Protein AF-0000000075451337 (afdb_homodimer)

Nearest PDB structures (foldseek):
  5hrk-assembly1_A  TM=6.643E-01  e=2.246E+00  African swine fever virus
  5hr9-assembly2_B  TM=6.621E-01  e=3.244E+00  African swine fever virus
  6vlo-assembly2_C  TM=3.104E-01  e=1.986E+00  Acanthamoeba polyphaga mimivirus
  1p7t-assembly2_B  TM=3.693E-01  e=6.772E+00  Escherichia coli str. K-12 substr. W3110
  7r8f-assembly1_A  TM=2.826E-01  e=7.656E+00  Pseudooceanicola lipolyticus

Foldseek 3Di:
DVVVVVVVVVVVVVVVVLVLVLQLLLVQLVVVVVVVPDAPQDDPLVSLVSSQVSSQPDPSCVVQVKHKDAFAFDDDPCCVVPVDPSVPGHTFGMKIWDDDVHIDIETEHEFEAELQWDAHPPGPDIDGRLVRLVCCCPVNVVCCQVCVDPQRYAYEYEYNYDDPVSSQVSNLVVCVVVHPNQFGWAWDDDDHHNWPTWTWGDDPVHIHIYTYGYD/DVVVVVVVVVVVVVVVVLVLVLQLLLVQLVVVVVVVPDAPQDDPLVSLVSSQVSSQPDPSCVVQVKHKDAFAFDDDPCCVVPVDPSVPTHTFGMKIWDDDVHIDIETEHEFEAELQWDAHPPGPDIDGRLVRLVCCCPVNVVCCQVVVDPQRYAYEYEYNYDDPV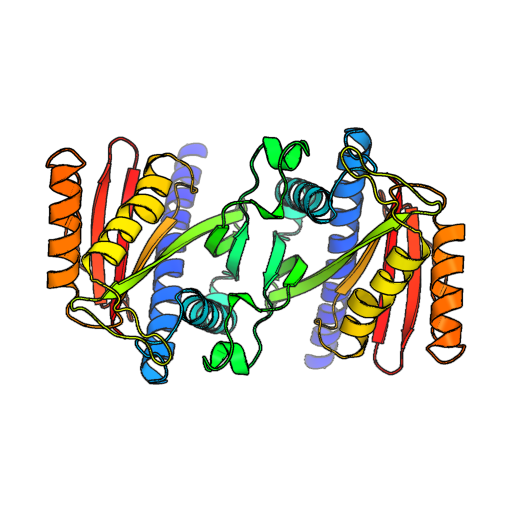SSQVSNLVVCVVVHPNQFGWAWDDDDHHNWPTWTWGDDPPHIHIYTYGYD

Structure (mmCIF, N/CA/C/O backbone):
data_AF-0000000075451337-model_v1
#
loop_
_entity.id
_entity.type
_entity.pdbx_description
1 polymer 'Uncharacterized protein'
#
loop_
_atom_site.group_PDB
_atom_site.id
_atom_site.type_symbol
_atom_site.label_atom_id
_atom_site.label_alt_id
_atom_site.label_comp_id
_atom_site.label_asym_id
_atom_site.label_entity_id
_atom_site.label_seq_id
_atom_site.pdbx_PDB_ins_code
_atom_site.Cartn_x
_atom_site.Cartn_y
_atom_site.Cartn_z
_atom_site.occupancy
_atom_site.B_iso_or_equiv
_atom_site.auth_seq_id
_atom_site.auth_comp_id
_atom_site.auth_asym_id
_atom_site.auth_atom_id
_atom_site.pdbx_PDB_model_num
ATOM 1 N N . MET A 1 1 ? -27.812 0.495 -29.094 1 54.12 1 MET A N 1
ATOM 2 C CA . MET A 1 1 ? -26.672 0.12 -29.922 1 54.12 1 MET A CA 1
ATOM 3 C C . MET A 1 1 ? -25.391 0.748 -29.391 1 54.12 1 MET A C 1
ATOM 5 O O . MET A 1 1 ? -24.328 0.132 -29.438 1 54.12 1 MET A O 1
ATOM 9 N N . THR A 1 2 ? -25.453 2.006 -28.781 1 61.47 2 THR A N 1
ATOM 10 C CA . THR A 1 2 ? -24.312 2.705 -28.188 1 61.47 2 THR A CA 1
ATOM 11 C C . THR A 1 2 ? -23.875 2.014 -26.891 1 61.47 2 THR A C 1
ATOM 13 O O . THR A 1 2 ? -22.672 1.922 -26.609 1 61.47 2 THR A O 1
ATOM 16 N N . GLY A 1 3 ? -24.75 1.279 -26.219 1 65.12 3 GLY A N 1
ATOM 17 C CA . GLY A 1 3 ? -24.453 0.571 -24.984 1 65.12 3 GLY A CA 1
ATOM 18 C C . GLY A 1 3 ? -23.641 -0.69 -25.188 1 65.12 3 GLY A C 1
ATOM 19 O O . GLY A 1 3 ? -22.719 -0.972 -24.438 1 65.12 3 GLY A O 1
ATOM 20 N N . THR A 1 4 ? -23.953 -1.408 -26.312 1 64.88 4 THR A N 1
ATOM 21 C CA . THR A 1 4 ? -23.297 -2.666 -26.625 1 64.88 4 THR A CA 1
ATOM 22 C C . THR A 1 4 ? -21.844 -2.422 -27.047 1 64.88 4 THR A C 1
ATOM 24 O O . THR A 1 4 ? -20.938 -3.164 -26.656 1 64.88 4 THR A O 1
ATOM 27 N N . LEU A 1 5 ? -21.609 -1.394 -27.812 1 62.84 5 LEU A N 1
ATOM 28 C CA . LEU A 1 5 ? -20.281 -1.055 -28.281 1 62.84 5 LEU A CA 1
ATOM 29 C C . LEU A 1 5 ? -19.375 -0.633 -27.125 1 62.84 5 LEU A C 1
ATOM 31 O O . LEU A 1 5 ? -18.219 -1.053 -27.047 1 62.84 5 LEU A O 1
ATOM 35 N N . LYS A 1 6 ? -20.016 0.097 -26.266 1 68.81 6 LYS A N 1
ATOM 36 C CA . LYS A 1 6 ? -19.266 0.532 -25.094 1 68.81 6 LYS A CA 1
ATOM 37 C C . LYS A 1 6 ? -18.891 -0.652 -24.203 1 68.81 6 LYS A C 1
ATOM 39 O O . LYS A 1 6 ? -17.797 -0.715 -23.672 1 68.81 6 LYS A O 1
ATOM 44 N N . GLU A 1 7 ? -19.734 -1.589 -24.141 1 71.31 7 GLU A N 1
ATOM 45 C CA . GLU A 1 7 ? -19.5 -2.775 -23.328 1 71.31 7 GLU A CA 1
ATOM 46 C C . GLU A 1 7 ? -18.406 -3.652 -23.938 1 71.31 7 GLU A C 1
ATOM 48 O O . GLU A 1 7 ? -17.578 -4.219 -23.219 1 71.31 7 GLU A O 1
ATOM 53 N N . ASN A 1 8 ? -18.359 -3.758 -25.188 1 73.88 8 ASN A N 1
ATOM 54 C CA . ASN A 1 8 ? -17.344 -4.535 -25.891 1 73.88 8 ASN A CA 1
ATOM 55 C C . ASN A 1 8 ? -15.961 -3.891 -25.766 1 73.88 8 ASN A C 1
ATOM 57 O O . ASN A 1 8 ? -14.961 -4.586 -25.578 1 73.88 8 ASN A O 1
ATOM 61 N N . ILE A 1 9 ? -15.969 -2.678 -25.891 1 73.88 9 ILE A N 1
ATOM 62 C CA . ILE A 1 9 ? -14.711 -1.94 -25.766 1 73.88 9 ILE A CA 1
ATOM 63 C C . ILE A 1 9 ? -14.188 -2.057 -24.328 1 73.88 9 ILE A C 1
ATOM 65 O O . ILE A 1 9 ? -12.992 -2.258 -24.125 1 73.88 9 ILE A O 1
ATOM 69 N N . ARG A 1 10 ? -15.094 -2 -23.422 1 75.31 10 ARG A N 1
ATOM 70 C CA . ARG A 1 10 ? -14.719 -2.148 -22.016 1 75.31 10 ARG A CA 1
ATOM 71 C C . ARG A 1 10 ? -14.172 -3.543 -21.75 1 75.31 10 ARG A C 1
ATOM 73 O O . ARG A 1 10 ? -13.195 -3.697 -21 1 75.31 10 ARG A O 1
ATOM 80 N N . ASN A 1 11 ? -14.781 -4.496 -22.281 1 80.12 11 ASN A N 1
ATOM 81 C CA . ASN A 1 11 ? -14.32 -5.871 -22.109 1 80.12 11 ASN A CA 1
ATOM 82 C C . ASN A 1 11 ? -12.953 -6.09 -22.75 1 80.12 11 ASN A C 1
ATOM 84 O O . ASN A 1 11 ? -12.109 -6.801 -22.188 1 80.12 11 ASN A O 1
ATOM 88 N N . ASP A 1 12 ? -12.781 -5.492 -23.812 1 81.5 12 ASP A N 1
ATOM 89 C CA . ASP A 1 12 ? -11.5 -5.586 -24.5 1 81.5 12 ASP A CA 1
ATOM 90 C C . ASP A 1 12 ? -10.398 -4.883 -23.703 1 81.5 12 ASP A C 1
ATOM 92 O O . ASP A 1 12 ? -9.281 -5.402 -23.594 1 81.5 12 ASP A O 1
ATOM 96 N N . PHE A 1 13 ? -10.805 -3.844 -23.125 1 84.38 13 PHE A N 1
ATOM 97 C CA . PHE A 1 13 ? -9.828 -3.109 -22.328 1 84.38 13 PHE A CA 1
ATOM 98 C C . PHE A 1 13 ? -9.445 -3.898 -21.078 1 84.38 13 PHE A C 1
ATOM 100 O O . PHE A 1 13 ? -8.266 -3.988 -20.734 1 84.38 13 PHE A O 1
ATOM 107 N N . SER A 1 14 ? -10.445 -4.449 -20.5 1 87.12 14 SER A N 1
ATOM 108 C CA . SER A 1 14 ? -10.203 -5.211 -19.281 1 87.12 14 SER A CA 1
ATOM 109 C C . SER A 1 14 ? -9.305 -6.414 -19.547 1 87.12 14 SER A C 1
ATOM 111 O O . SER A 1 14 ? -8.406 -6.707 -18.766 1 87.12 14 SER A O 1
ATOM 113 N N . ALA A 1 15 ? -9.578 -7.059 -20.609 1 89.62 15 ALA A N 1
ATOM 114 C CA . ALA A 1 15 ? -8.742 -8.195 -20.984 1 89.62 15 ALA A CA 1
ATOM 115 C C . ALA A 1 15 ? -7.316 -7.746 -21.297 1 89.62 15 ALA A C 1
ATOM 117 O O . ALA A 1 15 ? -6.352 -8.414 -20.906 1 89.62 15 ALA A O 1
ATOM 118 N N . GLY A 1 16 ? -7.211 -6.672 -21.984 1 93.5 16 GLY A N 1
ATOM 119 C CA . GLY A 1 16 ? -5.895 -6.113 -22.266 1 93.5 16 GLY A CA 1
ATOM 120 C C . GLY A 1 16 ? -5.141 -5.715 -21 1 93.5 16 GLY A C 1
ATOM 121 O O . GLY A 1 16 ? -3.945 -5.988 -20.875 1 93.5 16 GLY A O 1
ATOM 122 N N . PHE A 1 17 ? -5.871 -5.07 -20.094 1 96.62 17 PHE A N 1
ATOM 123 C CA . PHE A 1 17 ? -5.27 -4.688 -18.828 1 96.62 17 PHE A CA 1
ATOM 124 C C . PHE A 1 17 ? -4.77 -5.914 -18.078 1 96.62 17 PHE A C 1
ATOM 126 O O . PHE A 1 17 ? -3.645 -5.926 -17.562 1 96.62 17 PHE A O 1
ATOM 133 N N . HIS A 1 18 ? -5.551 -6.988 -18 1 96.31 18 HIS A N 1
ATOM 134 C CA . HIS A 1 18 ? -5.172 -8.219 -17.312 1 96.31 18 HIS A CA 1
ATOM 135 C C . HIS A 1 18 ? -3.908 -8.82 -17.922 1 96.31 18 HIS A C 1
ATOM 137 O O . HIS A 1 18 ? -2.965 -9.148 -17.203 1 96.31 18 HIS A O 1
ATOM 143 N N . ASP A 1 19 ? -3.893 -8.883 -19.172 1 97.31 19 ASP A N 1
ATOM 144 C CA . ASP A 1 19 ? -2.729 -9.438 -19.859 1 97.31 19 ASP A CA 1
ATOM 145 C C . ASP A 1 19 ? -1.485 -8.586 -19.609 1 97.31 19 ASP A C 1
ATOM 147 O O . ASP A 1 19 ? -0.393 -9.125 -19.406 1 97.31 19 ASP A O 1
ATOM 151 N N . ASN A 1 20 ? -1.664 -7.297 -19.688 1 98.25 20 ASN A N 1
ATOM 152 C CA . ASN A 1 20 ? -0.551 -6.398 -19.406 1 98.25 20 ASN A CA 1
ATOM 153 C C . ASN A 1 20 ? -0.007 -6.598 -18 1 98.25 20 ASN A C 1
ATOM 155 O O . ASN A 1 20 ? 1.205 -6.547 -17.781 1 98.25 20 ASN A O 1
ATOM 159 N N . CYS A 1 21 ? -0.919 -6.82 -17.016 1 98.56 21 CYS A N 1
ATOM 160 C CA . CYS A 1 21 ? -0.49 -7.047 -15.648 1 98.56 21 CYS A CA 1
ATOM 161 C C . CYS A 1 21 ? 0.367 -8.305 -15.547 1 98.56 21 CYS A C 1
ATOM 163 O O . CYS A 1 21 ? 1.438 -8.281 -14.938 1 98.56 21 CYS A O 1
ATOM 165 N N . ILE A 1 22 ? -0.081 -9.359 -16.172 1 98.5 22 ILE A N 1
ATOM 166 C CA . ILE A 1 22 ? 0.657 -10.609 -16.109 1 98.5 22 ILE A CA 1
ATOM 167 C C . ILE A 1 22 ? 2.002 -10.461 -16.812 1 98.5 22 ILE A C 1
ATOM 169 O O . ILE A 1 22 ? 3.018 -10.984 -16.359 1 98.5 22 ILE A O 1
ATOM 173 N N . ARG A 1 23 ? 2.016 -9.781 -17.906 1 98.5 23 ARG A N 1
ATOM 174 C CA . ARG A 1 23 ? 3.262 -9.523 -18.625 1 98.5 23 ARG A CA 1
ATOM 175 C C . ARG A 1 23 ? 4.25 -8.758 -17.75 1 98.5 23 ARG A C 1
ATOM 177 O O . ARG A 1 23 ? 5.434 -9.102 -17.688 1 98.5 23 ARG A O 1
ATOM 184 N N . LEU A 1 24 ? 3.785 -7.738 -17.109 1 98.81 24 LEU A N 1
ATOM 185 C CA . LEU A 1 24 ? 4.641 -6.949 -16.219 1 98.81 24 LEU A CA 1
ATOM 186 C C . LEU A 1 24 ? 5.203 -7.812 -15.102 1 98.81 24 LEU A C 1
ATOM 188 O O . LEU A 1 24 ? 6.391 -7.73 -14.781 1 98.81 24 LEU A O 1
ATOM 192 N N . ILE A 1 25 ? 4.379 -8.672 -14.484 1 98.81 25 ILE A N 1
ATOM 193 C CA . ILE A 1 25 ? 4.805 -9.555 -13.406 1 98.81 25 ILE A CA 1
ATOM 194 C C . ILE A 1 25 ? 5.855 -10.531 -13.938 1 98.81 25 ILE A C 1
ATOM 196 O O . ILE A 1 25 ? 6.906 -10.719 -13.312 1 98.81 25 ILE A O 1
ATOM 200 N N . GLY A 1 26 ? 5.543 -11.109 -15.07 1 98.81 26 GLY A N 1
ATOM 201 C CA . GLY A 1 26 ? 6.484 -12.047 -15.672 1 98.81 26 GLY A CA 1
ATOM 202 C C . GLY A 1 26 ? 7.828 -11.422 -15.984 1 98.81 26 GLY A C 1
ATOM 203 O O . GLY A 1 26 ? 8.875 -12 -15.688 1 98.81 26 GLY A O 1
ATOM 204 N N . GLU A 1 27 ? 7.84 -10.289 -16.594 1 98.69 27 GLU A N 1
ATOM 205 C CA . GLU A 1 27 ? 9.078 -9.578 -16.922 1 98.69 27 GLU A CA 1
ATOM 206 C C . GLU A 1 27 ? 9.867 -9.242 -15.648 1 98.69 27 GLU A C 1
ATOM 208 O O . GLU A 1 27 ? 11.094 -9.359 -15.625 1 98.69 27 GLU A O 1
ATOM 213 N N . ALA A 1 28 ? 9.172 -8.828 -14.656 1 98.75 28 ALA A N 1
ATOM 214 C CA . ALA A 1 28 ? 9.82 -8.531 -13.383 1 98.75 28 ALA A CA 1
ATOM 215 C C . ALA A 1 28 ? 10.438 -9.789 -12.781 1 98.75 28 ALA A C 1
ATOM 217 O O . ALA A 1 28 ? 11.547 -9.75 -12.234 1 98.75 28 ALA A O 1
ATOM 218 N N . CYS A 1 29 ? 9.711 -10.883 -12.836 1 98.56 29 CYS A N 1
ATOM 219 C CA . CYS A 1 29 ? 10.227 -12.148 -12.336 1 98.56 29 CYS A CA 1
ATOM 220 C C . CYS A 1 29 ? 11.469 -12.578 -13.102 1 98.56 29 CYS A C 1
ATOM 222 O O . CYS A 1 29 ? 12.43 -13.078 -12.516 1 98.56 29 CYS A O 1
ATOM 224 N N . LEU A 1 30 ? 11.414 -12.406 -14.383 1 98.19 30 LEU A N 1
ATOM 225 C CA . LEU A 1 30 ? 12.578 -12.727 -15.203 1 98.19 30 LEU A CA 1
ATOM 226 C C . LEU A 1 30 ? 13.781 -11.891 -14.797 1 98.19 30 LEU A C 1
ATOM 228 O O . LEU A 1 30 ? 14.898 -12.406 -14.68 1 98.19 30 LEU A O 1
ATOM 232 N N . ASP A 1 31 ? 13.562 -10.625 -14.594 1 97.19 31 ASP A N 1
ATOM 233 C CA . ASP A 1 31 ? 14.625 -9.742 -14.133 1 97.19 31 ASP A CA 1
ATOM 234 C C . ASP A 1 31 ? 15.211 -10.227 -12.812 1 97.19 31 ASP A C 1
ATOM 236 O O . ASP A 1 31 ? 16.438 -10.242 -12.633 1 97.19 31 ASP A O 1
ATOM 240 N N . LEU A 1 32 ? 14.344 -10.586 -11.945 1 97.56 32 LEU A N 1
ATOM 241 C CA . LEU A 1 32 ? 14.766 -11.062 -10.633 1 97.56 32 LEU A CA 1
ATOM 242 C C . LEU A 1 32 ? 15.531 -12.375 -10.75 1 97.56 32 LEU A C 1
ATOM 244 O O . LEU A 1 32 ? 16.547 -12.57 -10.078 1 97.56 32 LEU A O 1
ATOM 248 N N . LYS A 1 33 ? 15.117 -13.273 -11.57 1 97.25 33 LYS A N 1
ATOM 249 C CA . LYS A 1 33 ? 15.828 -14.523 -11.844 1 97.25 33 LYS A CA 1
ATOM 250 C C . LYS A 1 33 ? 17.25 -14.25 -12.344 1 97.25 33 LYS A C 1
ATOM 252 O O . LYS A 1 33 ? 18.188 -14.906 -11.914 1 97.25 33 LYS A O 1
ATOM 257 N N . ASN A 1 34 ? 17.328 -13.305 -13.188 1 96.75 34 ASN A N 1
ATOM 258 C CA . ASN A 1 34 ? 18.609 -12.992 -13.812 1 96.75 34 ASN A CA 1
ATOM 259 C C . ASN A 1 34 ? 19.609 -12.43 -12.805 1 96.75 34 ASN A C 1
ATOM 261 O O . ASN A 1 34 ? 20.828 -12.5 -13.008 1 96.75 34 ASN A O 1
ATOM 265 N N . LYS A 1 35 ? 19.078 -11.891 -11.734 1 94.56 35 LYS A N 1
ATOM 266 C CA . LYS A 1 35 ? 19.938 -11.375 -10.68 1 94.56 35 LYS A CA 1
ATOM 267 C C . LYS A 1 35 ? 20.531 -12.5 -9.836 1 94.56 35 LYS A C 1
ATOM 269 O O . LYS A 1 35 ? 21.531 -12.32 -9.148 1 94.56 35 LYS A O 1
ATOM 274 N N . HIS A 1 36 ? 19.922 -13.695 -9.797 1 94.38 36 HIS A N 1
ATOM 275 C CA . HIS A 1 36 ? 20.375 -14.898 -9.109 1 94.38 36 HIS A CA 1
ATOM 276 C C . HIS A 1 36 ? 20.562 -14.641 -7.613 1 94.38 36 HIS A C 1
ATOM 278 O O . HIS A 1 36 ? 21.547 -15.094 -7.02 1 94.38 36 HIS A O 1
ATOM 284 N N . ILE A 1 37 ? 19.688 -13.812 -7.059 1 92.94 37 ILE A N 1
ATOM 285 C CA . ILE A 1 37 ? 19.891 -13.469 -5.656 1 92.94 37 ILE A CA 1
ATOM 286 C C . ILE A 1 37 ? 18.828 -14.148 -4.797 1 92.94 37 ILE A C 1
ATOM 288 O O . ILE A 1 37 ? 18.969 -14.227 -3.574 1 92.94 37 ILE A O 1
ATOM 292 N N . VAL A 1 38 ? 17.734 -14.609 -5.398 1 96.75 38 VAL A N 1
ATOM 293 C CA . VAL A 1 38 ? 16.656 -15.227 -4.637 1 96.75 38 VAL A CA 1
ATOM 294 C C . VAL A 1 38 ? 17.094 -16.609 -4.148 1 96.75 38 VAL A C 1
ATOM 296 O O . VAL A 1 38 ? 17.578 -17.422 -4.934 1 96.75 38 VAL A O 1
ATOM 299 N N . THR A 1 39 ? 17 -16.828 -2.84 1 95.12 39 THR A N 1
ATOM 300 C CA . THR A 1 39 ? 17.297 -18.125 -2.234 1 95.12 39 THR A CA 1
ATOM 301 C C . THR A 1 39 ? 16.109 -18.656 -1.454 1 95.12 39 THR A C 1
ATOM 303 O O . THR A 1 39 ? 15.094 -17.953 -1.312 1 95.12 39 THR A O 1
ATOM 306 N N . VAL A 1 40 ? 16.25 -19.828 -0.939 1 95.38 40 VAL A N 1
ATOM 307 C CA . VAL A 1 40 ? 15.188 -20.453 -0.165 1 95.38 40 VAL A CA 1
ATOM 308 C C . VAL A 1 40 ? 14.977 -19.688 1.138 1 95.38 40 VAL A C 1
ATOM 310 O O . VAL A 1 40 ? 13.945 -19.844 1.797 1 95.38 40 VAL A O 1
ATOM 313 N N . ASP A 1 41 ? 15.922 -18.812 1.48 1 94.88 41 ASP A N 1
ATOM 314 C CA . ASP A 1 41 ? 15.867 -18.078 2.74 1 94.88 41 ASP A CA 1
ATOM 315 C C . ASP A 1 41 ? 14.992 -16.828 2.609 1 94.88 41 ASP A C 1
ATOM 317 O O . ASP A 1 41 ? 14.617 -16.234 3.613 1 94.88 41 ASP A O 1
ATOM 321 N N . TRP A 1 42 ? 14.625 -16.453 1.37 1 96.19 42 TRP A N 1
ATOM 322 C CA . TRP A 1 42 ? 13.883 -15.219 1.167 1 96.19 42 TRP A CA 1
ATOM 323 C C . TRP A 1 42 ? 12.438 -15.367 1.646 1 96.19 42 TRP A C 1
ATOM 325 O O . TRP A 1 42 ? 11.797 -16.391 1.398 1 96.19 42 TRP A O 1
ATOM 335 N N . ASP A 1 43 ? 12.039 -14.312 2.32 1 96 43 ASP A N 1
ATOM 336 C CA . ASP A 1 43 ? 10.617 -14.203 2.613 1 96 43 ASP A CA 1
ATOM 337 C C . ASP A 1 43 ? 9.828 -13.82 1.364 1 96 43 ASP A C 1
ATOM 339 O O . ASP A 1 43 ? 10.352 -13.156 0.47 1 96 43 ASP A O 1
ATOM 343 N N . GLU A 1 44 ? 8.609 -14.234 1.401 1 97.69 44 GLU A N 1
ATOM 344 C CA . GLU A 1 44 ? 7.668 -13.938 0.329 1 97.69 44 GLU A CA 1
ATOM 345 C C . GLU A 1 44 ? 7.633 -12.445 0.017 1 97.69 44 GLU A C 1
ATOM 347 O O . GLU A 1 44 ? 7.637 -12.047 -1.15 1 97.69 44 GLU A O 1
ATOM 352 N N . GLU A 1 45 ? 7.688 -11.672 1.025 1 97.94 45 GLU A N 1
ATOM 353 C CA . GLU A 1 45 ? 7.543 -10.227 0.877 1 97.94 45 GLU A CA 1
ATOM 354 C C . GLU A 1 45 ? 8.789 -9.617 0.236 1 97.94 45 GLU A C 1
ATOM 356 O O . GLU A 1 45 ? 8.695 -8.602 -0.464 1 97.94 45 GLU A O 1
ATOM 361 N N . ASN A 1 46 ? 9.953 -10.203 0.45 1 98.25 46 ASN A N 1
ATOM 362 C CA . ASN A 1 46 ? 11.164 -9.719 -0.208 1 98.25 46 ASN A CA 1
ATOM 363 C C . ASN A 1 46 ? 11.094 -9.922 -1.72 1 98.25 46 ASN A C 1
ATOM 365 O O . ASN A 1 46 ? 11.5 -9.039 -2.484 1 98.25 46 ASN A O 1
ATOM 369 N N . ILE A 1 47 ? 10.516 -11.023 -2.084 1 98.62 47 ILE A N 1
ATOM 370 C CA . ILE A 1 47 ? 10.367 -11.297 -3.508 1 98.62 47 ILE A CA 1
ATOM 371 C C . ILE A 1 47 ? 9.367 -10.32 -4.121 1 98.62 47 ILE A C 1
ATOM 373 O O . ILE A 1 47 ? 9.664 -9.672 -5.125 1 98.62 47 ILE A O 1
ATOM 377 N N . SER A 1 48 ? 8.227 -10.148 -3.473 1 98.75 48 SER A N 1
ATOM 378 C CA . SER A 1 48 ? 7.184 -9.242 -3.955 1 98.75 48 SER A CA 1
ATOM 379 C C . SER A 1 48 ? 7.688 -7.809 -4.027 1 98.75 48 SER A C 1
ATOM 381 O O . SER A 1 48 ? 7.336 -7.066 -4.945 1 98.75 48 SER A O 1
ATOM 383 N N . ALA A 1 49 ? 8.539 -7.438 -3.049 1 98.44 49 ALA A N 1
ATOM 384 C CA . ALA A 1 49 ? 9.133 -6.102 -3.045 1 98.44 49 ALA A CA 1
ATOM 385 C C . ALA A 1 49 ? 9.984 -5.875 -4.293 1 98.44 49 ALA A C 1
ATOM 387 O O . ALA A 1 49 ? 9.914 -4.812 -4.91 1 98.44 49 ALA A O 1
ATOM 388 N N . ASN A 1 50 ? 10.734 -6.883 -4.688 1 98.5 50 ASN A N 1
ATOM 389 C CA . ASN A 1 50 ? 11.57 -6.781 -5.879 1 98.5 50 ASN A CA 1
ATOM 390 C C . ASN A 1 50 ? 10.727 -6.723 -7.152 1 98.5 50 ASN A C 1
ATOM 392 O O . ASN A 1 50 ? 11.031 -5.957 -8.07 1 98.5 50 ASN A O 1
ATOM 396 N N . ILE A 1 51 ? 9.68 -7.504 -7.129 1 98.69 51 ILE A N 1
ATOM 397 C CA . ILE A 1 51 ? 8.789 -7.535 -8.289 1 98.69 51 ILE A CA 1
ATOM 398 C C . ILE A 1 51 ? 8.117 -6.176 -8.453 1 98.69 51 ILE A C 1
ATOM 400 O O . ILE A 1 51 ? 8.117 -5.605 -9.547 1 98.69 51 ILE A O 1
ATOM 404 N N . SER A 1 52 ? 7.574 -5.645 -7.387 1 98.56 52 SER A N 1
ATOM 405 C CA . SER A 1 52 ? 6.891 -4.359 -7.469 1 98.56 52 SER A CA 1
ATOM 406 C C . SER A 1 52 ? 7.855 -3.25 -7.883 1 98.56 52 SER A C 1
ATOM 408 O O . SER A 1 52 ? 7.508 -2.393 -8.695 1 98.56 52 SER A O 1
ATOM 410 N N . THR A 1 53 ? 9.086 -3.285 -7.367 1 97.62 53 THR A N 1
ATOM 411 C CA . THR A 1 53 ? 10.086 -2.279 -7.711 1 97.62 53 THR A CA 1
ATOM 412 C C . THR A 1 53 ? 10.453 -2.371 -9.188 1 97.62 53 THR A C 1
ATOM 414 O O . THR A 1 53 ? 10.539 -1.351 -9.875 1 97.62 53 THR A O 1
ATOM 417 N N . ALA A 1 54 ? 10.625 -3.584 -9.648 1 98 54 ALA A N 1
ATOM 418 C CA . ALA A 1 54 ? 10.969 -3.805 -11.055 1 98 54 ALA A CA 1
ATOM 419 C C . ALA A 1 54 ? 9.852 -3.322 -11.969 1 98 54 ALA A C 1
ATOM 421 O O . ALA A 1 54 ? 10.117 -2.697 -13 1 98 54 ALA A O 1
ATOM 422 N N . ILE A 1 55 ? 8.625 -3.598 -11.617 1 98.44 55 ILE A N 1
ATOM 423 C CA . ILE A 1 55 ? 7.492 -3.205 -12.445 1 98.44 55 ILE A CA 1
ATOM 424 C C . ILE A 1 55 ? 7.418 -1.682 -12.523 1 98.44 55 ILE A C 1
ATOM 426 O O . ILE A 1 55 ? 7.277 -1.116 -13.617 1 98.44 55 ILE A O 1
ATOM 430 N N . ASN A 1 56 ? 7.562 -0.978 -11.414 1 96.69 56 ASN A N 1
ATOM 431 C CA . ASN A 1 56 ? 7.359 0.466 -11.359 1 96.69 56 ASN A CA 1
ATOM 432 C C . ASN A 1 56 ? 8.469 1.217 -12.094 1 96.69 56 ASN A C 1
ATOM 434 O O . ASN A 1 56 ? 8.328 2.408 -12.375 1 96.69 56 ASN A O 1
ATOM 438 N N . THR A 1 57 ? 9.523 0.526 -12.43 1 94.56 57 THR A N 1
ATOM 439 C CA . THR A 1 57 ? 10.609 1.17 -13.156 1 94.56 57 THR A CA 1
ATOM 440 C C . THR A 1 57 ? 10.664 0.668 -14.602 1 94.56 57 THR A C 1
ATOM 442 O O . THR A 1 57 ? 11.57 1.022 -15.352 1 94.56 57 THR A O 1
ATOM 445 N N . SER A 1 58 ? 9.711 -0.153 -15 1 95.81 58 SER A N 1
ATOM 446 C CA . SER A 1 58 ? 9.734 -0.761 -16.328 1 95.81 58 SER A CA 1
ATOM 447 C C . SER A 1 58 ? 9.156 0.181 -17.375 1 95.81 58 SER A C 1
ATOM 449 O O . SER A 1 58 ? 8.18 0.882 -17.109 1 95.81 58 SER A O 1
ATOM 451 N N . PRO A 1 59 ? 9.719 0.152 -18.578 1 96.12 59 PRO A N 1
ATOM 452 C CA . PRO A 1 59 ? 9.18 0.96 -19.672 1 96.12 59 PRO A CA 1
ATOM 453 C C . PRO A 1 59 ? 7.746 0.57 -20.031 1 96.12 59 PRO A C 1
ATOM 455 O O . PRO A 1 59 ? 6.941 1.43 -20.406 1 96.12 59 PRO A O 1
ATOM 458 N N . ASN A 1 60 ? 7.422 -0.711 -19.922 1 97.69 60 ASN A N 1
ATOM 459 C CA . ASN A 1 60 ? 6.074 -1.158 -20.266 1 97.69 60 ASN A CA 1
ATOM 460 C C . ASN A 1 60 ? 5.047 -0.633 -19.266 1 97.69 60 ASN A C 1
ATOM 462 O O . ASN A 1 60 ? 3.926 -0.289 -19.641 1 97.69 60 ASN A O 1
ATOM 466 N N . ALA A 1 61 ? 5.41 -0.594 -17.969 1 97.69 61 ALA A N 1
ATOM 467 C CA . ALA A 1 61 ? 4.504 -0.005 -16.984 1 97.69 61 ALA A CA 1
ATOM 468 C C . ALA A 1 61 ? 4.223 1.459 -17.312 1 97.69 61 ALA A C 1
ATOM 470 O O . ALA A 1 61 ? 3.084 1.918 -17.188 1 97.69 61 ALA A O 1
ATOM 471 N N . LEU A 1 62 ? 5.289 2.17 -17.672 1 96.19 62 LEU A N 1
ATOM 472 C CA . LEU A 1 62 ? 5.133 3.562 -18.078 1 96.19 62 LEU A CA 1
ATOM 473 C C . LEU A 1 62 ? 4.23 3.672 -19.312 1 96.19 62 LEU A C 1
ATOM 475 O O . LEU A 1 62 ? 3.279 4.457 -19.312 1 96.19 62 LEU A O 1
ATOM 479 N N . LYS A 1 63 ? 4.512 2.859 -20.281 1 96.56 63 LYS A N 1
ATOM 480 C CA . LYS A 1 63 ? 3.764 2.861 -21.531 1 96.56 63 LYS A CA 1
ATOM 481 C C . LYS A 1 63 ? 2.283 2.58 -21.281 1 96.56 63 LYS A C 1
ATOM 483 O O . LYS A 1 63 ? 1.418 3.232 -21.875 1 96.56 63 LYS A O 1
ATOM 488 N N . TRP A 1 64 ? 1.989 1.642 -20.438 1 97.38 64 TRP A N 1
ATOM 489 C CA . TRP A 1 64 ? 0.612 1.208 -20.219 1 97.38 64 TRP A CA 1
ATOM 490 C C . TRP A 1 64 ? -0.021 1.962 -19.062 1 97.38 64 TRP A C 1
ATOM 492 O O . TRP A 1 64 ? -1.195 1.758 -18.75 1 97.38 64 TRP A O 1
ATOM 502 N N . GLN A 1 65 ? 0.766 2.834 -18.359 1 96.88 65 GLN A N 1
ATOM 503 C CA . GLN A 1 65 ? 0.339 3.637 -17.219 1 96.88 65 GLN A CA 1
ATOM 504 C C . GLN A 1 65 ? -0.266 2.76 -16.125 1 96.88 65 GLN A C 1
ATOM 506 O O . GLN A 1 65 ? -1.358 3.043 -15.633 1 96.88 65 GLN A O 1
ATOM 511 N N . ILE A 1 66 ? 0.44 1.678 -15.867 1 98.06 66 ILE A N 1
ATOM 512 C CA . ILE A 1 66 ? 0.086 0.767 -14.781 1 98.06 66 ILE A CA 1
ATOM 513 C C . ILE A 1 66 ? 1.028 0.981 -13.602 1 98.06 66 ILE A C 1
ATOM 515 O O . ILE A 1 66 ? 2.246 1.049 -13.773 1 98.06 66 ILE A O 1
ATOM 519 N N . HIS A 1 67 ? 0.455 1.172 -12.461 1 97.38 67 HIS A N 1
ATOM 520 C CA . HIS A 1 67 ? 1.223 1.276 -11.227 1 97.38 67 HIS A CA 1
ATOM 521 C C . HIS A 1 67 ? 0.97 0.079 -10.32 1 97.38 67 HIS A C 1
ATOM 523 O O . HIS A 1 67 ? -0.125 -0.489 -10.32 1 97.38 67 HIS A O 1
ATOM 529 N N . VAL A 1 68 ? 2.006 -0.294 -9.578 1 98.44 68 VAL A N 1
ATOM 530 C CA . VAL A 1 68 ? 1.85 -1.42 -8.664 1 98.44 68 VAL A CA 1
ATOM 531 C C . VAL A 1 68 ? 2.246 -0.997 -7.25 1 98.44 68 VAL A C 1
ATOM 533 O O . VAL A 1 68 ? 3.18 -0.213 -7.066 1 98.44 68 VAL A O 1
ATOM 536 N N . VAL A 1 69 ? 1.526 -1.487 -6.309 1 97.44 69 VAL A N 1
ATOM 537 C CA . VAL A 1 69 ? 1.846 -1.297 -4.898 1 97.44 69 VAL A CA 1
ATOM 538 C C . VAL A 1 69 ? 1.843 -2.646 -4.18 1 97.44 69 VAL A C 1
ATOM 540 O O . VAL A 1 69 ? 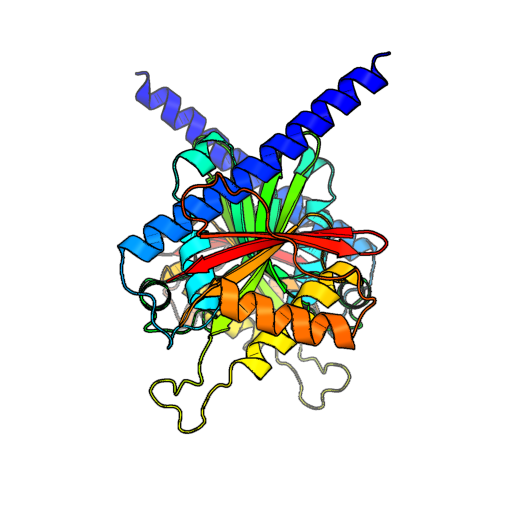1.038 -3.523 -4.5 1 97.44 69 VAL A O 1
ATOM 543 N N . SER A 1 70 ? 2.807 -2.789 -3.266 1 98 70 SER A N 1
ATOM 544 C CA . SER A 1 70 ? 2.846 -4.008 -2.465 1 98 70 SER A CA 1
ATOM 545 C C . SER A 1 70 ? 2.111 -3.828 -1.142 1 98 70 SER A C 1
ATOM 547 O O . SER A 1 70 ? 1.96 -2.703 -0.66 1 98 70 SER A O 1
ATOM 549 N N . GLU A 1 71 ? 1.618 -4.934 -0.601 1 97.44 71 GLU A N 1
ATOM 550 C CA . GLU A 1 71 ? 1.03 -5.004 0.734 1 97.44 71 GLU A CA 1
ATOM 551 C C . GLU A 1 71 ? -0.102 -3.994 0.895 1 97.44 71 GLU A C 1
ATOM 553 O O . GLU A 1 71 ? -0.09 -3.184 1.823 1 97.44 71 GLU A O 1
ATOM 558 N N . VAL A 1 72 ? -1.008 -4.086 0.068 1 97.69 72 VAL A N 1
ATOM 559 C CA . VAL A 1 72 ? -2.109 -3.129 0.031 1 97.69 72 VAL A CA 1
ATOM 560 C C . VAL A 1 72 ? -3.201 -3.561 1.006 1 97.69 72 VAL A C 1
ATOM 562 O O . VAL A 1 72 ? -3.748 -4.66 0.888 1 97.69 72 VAL A O 1
ATOM 565 N N . PRO A 1 73 ? -3.568 -2.701 1.937 1 97.5 73 PRO A N 1
ATOM 566 C CA . PRO A 1 73 ? -4.621 -3.07 2.885 1 97.5 73 PRO A CA 1
ATOM 567 C C . PRO A 1 73 ? -6.012 -3.072 2.254 1 97.5 73 PRO A C 1
ATOM 569 O O . PRO A 1 73 ? -6.309 -2.227 1.405 1 97.5 73 PRO A O 1
ATOM 572 N N . LEU A 1 74 ? -6.785 -3.98 2.715 1 96.75 74 LEU A N 1
ATOM 573 C CA . LEU A 1 74 ? -8.203 -4.059 2.379 1 96.75 74 LEU A CA 1
ATOM 574 C C . LEU A 1 74 ? -9.07 -3.693 3.58 1 96.75 74 LEU A C 1
ATOM 576 O O . LEU A 1 74 ? -9.148 -4.457 4.543 1 96.75 74 LEU A O 1
ATOM 580 N N . TYR A 1 75 ? -9.75 -2.566 3.488 1 96.88 75 TYR A N 1
ATOM 581 C CA . TYR A 1 75 ? -10.5 -2.082 4.641 1 96.88 75 TYR A CA 1
ATOM 582 C C . TYR A 1 75 ? -11.953 -2.537 4.57 1 96.88 75 TYR A C 1
ATOM 584 O O . TYR A 1 75 ? -12.633 -2.328 3.562 1 96.88 75 TYR A O 1
ATOM 592 N N . ASP A 1 76 ? -12.391 -3.141 5.656 1 95.75 76 ASP A N 1
ATOM 593 C CA . ASP A 1 76 ? -13.797 -3.525 5.723 1 95.75 76 ASP A CA 1
ATOM 594 C C . ASP A 1 76 ? -14.609 -2.498 6.508 1 95.75 76 ASP A C 1
ATOM 596 O O . ASP A 1 76 ? -14.078 -1.475 6.941 1 95.75 76 ASP A O 1
ATOM 600 N N . LYS A 1 77 ? -15.859 -2.77 6.605 1 95.5 77 LYS A N 1
ATOM 601 C CA . LYS A 1 77 ? -16.781 -1.821 7.223 1 95.5 77 LYS A CA 1
ATOM 602 C C . LYS A 1 77 ? -16.422 -1.579 8.688 1 95.5 77 LYS A C 1
ATOM 604 O O . LYS A 1 77 ? -16.531 -0.453 9.18 1 95.5 77 LYS A O 1
ATOM 609 N N . GLU A 1 78 ? -16.047 -2.586 9.398 1 96.81 78 GLU A N 1
ATOM 610 C CA . GLU A 1 78 ? -15.719 -2.465 10.82 1 96.81 78 GLU A CA 1
ATOM 611 C C . GLU A 1 78 ? -14.516 -1.546 11.031 1 96.81 78 GLU A C 1
ATOM 613 O O . GLU A 1 78 ? -14.492 -0.771 11.992 1 96.81 78 GLU A O 1
ATOM 618 N N . ILE A 1 79 ? -13.523 -1.648 10.156 1 96.5 79 ILE A N 1
ATOM 619 C CA . ILE A 1 79 ? -12.352 -0.784 10.219 1 96.5 79 ILE A CA 1
ATOM 620 C C . ILE A 1 79 ? -12.758 0.661 9.945 1 96.5 79 ILE A C 1
ATOM 622 O O . ILE A 1 79 ? -12.359 1.575 10.672 1 96.5 79 ILE A O 1
ATOM 626 N N . LEU A 1 80 ? -13.586 0.868 8.961 1 96.25 80 LEU A N 1
ATOM 627 C CA . LEU A 1 80 ? -13.992 2.211 8.562 1 96.25 80 LEU A CA 1
ATOM 628 C C . LEU A 1 80 ? -14.914 2.838 9.609 1 96.25 80 LEU A C 1
ATOM 630 O O . LEU A 1 80 ? -14.984 4.062 9.719 1 96.25 80 LEU A O 1
ATOM 634 N N . GLN A 1 81 ? -15.523 2.021 10.438 1 95.56 81 GLN A N 1
ATOM 635 C CA . GLN A 1 81 ? -16.391 2.518 11.5 1 95.56 81 GLN A CA 1
ATOM 636 C C . GLN A 1 81 ? -15.609 2.682 12.805 1 95.56 81 GLN A C 1
ATOM 638 O O . GLN A 1 81 ? -16.141 3.182 13.797 1 95.56 81 GLN A O 1
ATOM 643 N N . GLY A 1 82 ? -14.438 2.172 12.828 1 93.75 82 GLY A N 1
ATOM 644 C CA . GLY A 1 82 ? -13.578 2.367 13.984 1 93.75 82 GLY A CA 1
ATOM 645 C C . GLY A 1 82 ? -13.719 1.267 15.023 1 93.75 82 GLY A C 1
ATOM 646 O O . GLY A 1 82 ? -13.117 1.341 16.094 1 93.75 82 GLY A O 1
ATOM 647 N N . THR A 1 83 ? -14.453 0.218 14.758 1 94.44 83 THR A N 1
ATOM 648 C CA . THR A 1 83 ? -14.672 -0.854 15.719 1 94.44 83 THR A CA 1
ATOM 649 C C . THR A 1 83 ? -13.602 -1.934 15.578 1 94.44 83 THR A C 1
ATOM 651 O O . THR A 1 83 ? -13.492 -2.828 16.422 1 94.44 83 THR A O 1
ATOM 654 N N . LYS A 1 84 ? -12.867 -1.866 14.531 1 95.94 84 LYS A N 1
ATOM 655 C CA . LYS A 1 84 ? -11.703 -2.709 14.273 1 95.94 84 LYS A CA 1
ATOM 656 C C . LYS A 1 84 ? -10.5 -1.867 13.875 1 95.94 84 LYS A C 1
ATOM 658 O O . LYS A 1 84 ? -10.633 -0.868 13.164 1 95.94 84 LYS A O 1
ATOM 663 N N . LYS A 1 85 ? -9.328 -2.301 14.312 1 96.69 85 LYS A N 1
ATOM 664 C CA . LYS A 1 85 ? -8.102 -1.563 14.008 1 96.69 85 LYS A CA 1
ATOM 665 C C . LYS A 1 85 ? -7.727 -1.709 12.531 1 96.69 85 LYS A C 1
ATOM 667 O O . LYS A 1 85 ? -7.762 -2.812 11.984 1 96.69 85 LYS A O 1
ATOM 672 N N . ALA A 1 86 ? -7.285 -0.589 11.914 1 96.88 86 ALA A N 1
ATOM 673 C CA . ALA A 1 86 ? -6.859 -0.602 10.523 1 96.88 86 ALA A CA 1
ATOM 674 C C . ALA A 1 86 ? -5.621 -1.477 10.336 1 96.88 86 ALA A C 1
ATOM 676 O O . ALA A 1 86 ? -5.441 -2.09 9.281 1 96.88 86 ALA A O 1
ATOM 677 N N . LYS A 1 87 ? -4.797 -1.574 11.359 1 94.12 87 LYS A N 1
ATOM 678 C CA . LYS A 1 87 ? -3.564 -2.355 11.297 1 94.12 87 LYS A CA 1
ATOM 679 C C . LYS A 1 87 ? -3.865 -3.844 11.133 1 94.12 87 LYS A C 1
ATOM 681 O O . LYS A 1 87 ? -2.994 -4.617 10.734 1 94.12 87 LYS A O 1
ATOM 686 N N . SER A 1 88 ? -5.066 -4.203 11.461 1 95.38 88 SER A N 1
ATOM 687 C CA . SER A 1 88 ? -5.449 -5.605 11.367 1 95.38 88 SER A CA 1
ATOM 688 C C . SER A 1 88 ? -6.023 -5.934 9.992 1 95.38 88 SER A C 1
ATOM 690 O O . SER A 1 88 ? -6.402 -7.074 9.727 1 95.38 88 SER A O 1
ATOM 692 N N . ALA A 1 89 ? -6.062 -4.945 9.125 1 96 89 ALA A N 1
ATOM 693 C CA . ALA A 1 89 ? -6.613 -5.168 7.793 1 96 89 ALA A CA 1
ATOM 694 C C . ALA A 1 89 ? -5.852 -6.27 7.059 1 96 89 ALA A C 1
ATOM 696 O O . ALA A 1 89 ? -4.625 -6.344 7.145 1 96 89 ALA A O 1
ATOM 697 N N . LYS A 1 90 ? -6.551 -7.031 6.352 1 93 90 LYS A N 1
ATOM 698 C CA . LYS A 1 90 ? -5.902 -7.938 5.41 1 93 90 LYS A CA 1
ATOM 699 C C . LYS A 1 90 ? -5.211 -7.168 4.285 1 93 90 LYS A C 1
ATOM 701 O O . LYS A 1 90 ? -5.578 -6.031 3.992 1 93 90 LYS A O 1
ATOM 706 N N . ARG A 1 91 ? -4.215 -7.848 3.814 1 96.69 91 ARG A N 1
ATOM 707 C CA . ARG A 1 91 ? -3.473 -7.211 2.734 1 96.69 91 ARG A CA 1
ATOM 708 C C . ARG A 1 91 ? -3.318 -8.148 1.545 1 96.69 91 ARG A C 1
ATOM 710 O O . ARG A 1 91 ? -3.195 -9.367 1.72 1 96.69 91 ARG A O 1
ATOM 717 N N . VAL A 1 92 ? -3.387 -7.625 0.365 1 97.5 92 VAL A N 1
ATOM 718 C CA . VAL A 1 92 ? -2.926 -8.367 -0.803 1 97.5 92 VAL A CA 1
ATOM 719 C C . VAL A 1 92 ? -1.442 -8.094 -1.038 1 97.5 92 VAL A C 1
ATOM 721 O O . VAL A 1 92 ? -0.947 -7.008 -0.716 1 97.5 92 VAL A O 1
ATOM 724 N N . ASP A 1 93 ? -0.809 -9 -1.604 1 98.19 93 ASP A N 1
ATOM 725 C CA . ASP A 1 93 ? 0.641 -8.898 -1.743 1 98.19 93 ASP A CA 1
ATOM 726 C C . ASP A 1 93 ? 1.021 -7.836 -2.77 1 98.19 93 ASP A C 1
ATOM 728 O O . ASP A 1 93 ? 1.986 -7.094 -2.574 1 98.19 93 ASP A O 1
ATOM 732 N N . LEU A 1 94 ? 0.309 -7.809 -3.881 1 98.69 94 LEU A N 1
ATOM 733 C CA . LEU A 1 94 ? 0.479 -6.797 -4.918 1 98.69 94 LEU A CA 1
ATOM 734 C C . LEU A 1 94 ? -0.872 -6.332 -5.449 1 98.69 94 LEU A C 1
ATOM 736 O O . LEU A 1 94 ? -1.811 -7.125 -5.551 1 98.69 94 LEU A O 1
ATOM 740 N N . GLU A 1 95 ? -0.956 -5.113 -5.781 1 98.56 95 GLU A N 1
ATOM 741 C CA . GLU A 1 95 ? -2.084 -4.578 -6.535 1 98.56 95 GLU A CA 1
ATOM 742 C C . GLU A 1 95 ? -1.608 -3.693 -7.684 1 98.56 95 GLU A C 1
ATOM 744 O O . GLU A 1 95 ? -0.86 -2.738 -7.469 1 98.56 95 GLU A O 1
ATOM 749 N N . LEU A 1 96 ? -1.949 -4.09 -8.852 1 98.69 96 LEU A N 1
ATOM 750 C CA . LEU A 1 96 ? -1.713 -3.271 -10.039 1 98.69 96 LEU A CA 1
ATOM 751 C C . LEU A 1 96 ? -2.957 -2.469 -10.406 1 98.69 96 LEU A C 1
ATOM 753 O O . LEU A 1 96 ? -4.082 -2.961 -10.258 1 98.69 96 LEU A O 1
ATOM 757 N N . GLY A 1 97 ? -2.744 -1.259 -10.852 1 97.44 97 GLY A N 1
ATOM 758 C CA . GLY A 1 97 ? -3.887 -0.415 -11.156 1 97.44 97 GLY A CA 1
ATOM 759 C C . GLY A 1 97 ? -3.68 0.442 -12.391 1 97.44 97 GLY A C 1
ATOM 760 O O . GLY A 1 97 ? -2.547 0.795 -12.727 1 97.44 97 GLY A O 1
ATOM 761 N N . VAL A 1 98 ? -4.812 0.775 -13.023 1 96.81 98 VAL A N 1
ATOM 762 C CA . VAL A 1 98 ? -4.805 1.614 -14.219 1 96.81 98 VAL A CA 1
ATOM 763 C C . VAL A 1 98 ? -6.086 2.441 -14.273 1 96.81 98 VAL A C 1
ATOM 765 O O . VAL A 1 98 ? -7.152 1.979 -13.859 1 96.81 98 VAL A O 1
ATOM 768 N N . TRP A 1 99 ? -5.922 3.703 -14.758 1 93.62 99 TRP A N 1
ATOM 769 C CA . TRP A 1 99 ? -7.117 4.516 -14.969 1 93.62 99 TRP A CA 1
ATOM 770 C C . TRP A 1 99 ? -7.699 4.273 -16.359 1 93.62 99 TRP A C 1
ATOM 772 O O . TRP A 1 99 ? -6.965 4.191 -17.344 1 93.62 99 TRP A O 1
ATOM 782 N N . ASN A 1 100 ? -8.977 4.082 -16.391 1 90.31 100 ASN A N 1
ATOM 783 C CA . ASN A 1 100 ? -9.805 4.09 -17.594 1 90.31 100 ASN A CA 1
ATOM 784 C C . ASN A 1 100 ? -11.07 4.922 -17.406 1 90.31 100 ASN A C 1
ATOM 786 O O . ASN A 1 100 ? -10.992 6.102 -17.047 1 90.31 100 ASN A O 1
ATOM 790 N N . GLU A 1 101 ? -12.227 4.379 -17.516 1 86.94 101 GLU A N 1
ATOM 791 C CA . GLU A 1 101 ? -13.438 5.078 -17.094 1 86.94 101 GLU A CA 1
ATOM 792 C C . GLU A 1 101 ? -13.523 5.152 -15.57 1 86.94 101 GLU A C 1
ATOM 794 O O . GLU A 1 101 ? -13.977 6.156 -15.016 1 86.94 101 GLU A O 1
ATOM 799 N N . ASN A 1 102 ? -12.953 4.141 -14.992 1 90.44 102 ASN A N 1
ATOM 800 C CA . ASN A 1 102 ? -12.734 4.039 -13.555 1 90.44 102 ASN A CA 1
ATOM 801 C C . ASN A 1 102 ? -11.352 3.482 -13.234 1 90.44 102 ASN A C 1
ATOM 803 O O . ASN A 1 102 ? -10.555 3.227 -14.141 1 90.44 102 ASN A O 1
ATOM 807 N N . TYR A 1 103 ? -11.078 3.5 -12.016 1 92.75 103 TYR A N 1
ATOM 808 C CA . TYR A 1 103 ? -9.812 2.896 -11.609 1 92.75 103 TYR A CA 1
ATOM 809 C C . TYR A 1 103 ? -9.945 1.382 -11.492 1 92.75 103 TYR A C 1
ATOM 811 O O . TYR A 1 103 ? -10.688 0.882 -10.641 1 92.75 103 TYR A O 1
ATOM 819 N N . LEU A 1 104 ? -9.289 0.659 -12.375 1 95.31 104 LEU A N 1
ATOM 820 C CA . LEU A 1 104 ? -9.289 -0.799 -12.375 1 95.31 104 LEU A CA 1
ATOM 821 C C . LEU A 1 104 ? -8.078 -1.345 -11.625 1 95.31 104 LEU A C 1
ATOM 823 O O . LEU A 1 104 ? -6.973 -0.813 -11.75 1 95.31 104 LEU A O 1
ATOM 827 N N . THR A 1 105 ? -8.352 -2.342 -10.844 1 96.75 105 THR A N 1
ATOM 828 C CA . THR A 1 105 ? -7.242 -2.947 -10.117 1 96.75 105 THR A CA 1
ATOM 829 C C . THR A 1 105 ? -7.156 -4.441 -10.406 1 96.75 105 THR A C 1
ATOM 831 O O . THR A 1 105 ? -8.141 -5.059 -10.812 1 96.75 105 THR A O 1
ATOM 834 N N . PHE A 1 106 ? -6.027 -5.004 -10.312 1 98.19 106 PHE A N 1
ATOM 835 C CA . PHE A 1 106 ? -5.695 -6.422 -10.398 1 98.19 106 PHE A CA 1
ATOM 836 C C . PHE A 1 106 ? -4.902 -6.863 -9.172 1 98.19 106 PHE A C 1
ATOM 838 O O . PHE A 1 106 ? -3.773 -6.414 -8.961 1 98.19 106 PHE A O 1
ATOM 845 N N . SER A 1 107 ? -5.48 -7.727 -8.312 1 98.31 107 SER A N 1
ATOM 846 C CA . SER A 1 107 ? -4.863 -8.141 -7.059 1 98.31 107 SER A CA 1
ATOM 847 C C . SER A 1 107 ? -4.074 -9.438 -7.234 1 98.31 107 SER A C 1
ATOM 849 O O . SER A 1 107 ? -4.52 -10.359 -7.918 1 98.31 107 SER A O 1
ATOM 851 N N . VAL A 1 108 ? -2.93 -9.484 -6.586 1 98.75 108 VAL A N 1
ATOM 852 C CA . VAL A 1 108 ? -2.078 -10.664 -6.66 1 98.75 108 VAL A CA 1
ATOM 853 C C . VAL A 1 108 ? -1.784 -11.18 -5.254 1 98.75 108 VAL A C 1
ATOM 855 O O . VAL A 1 108 ? -1.238 -10.461 -4.422 1 98.75 108 VAL A O 1
ATOM 858 N N . GLU A 1 109 ? -2.154 -12.359 -4.957 1 98.62 109 GLU A N 1
ATOM 859 C CA . GLU A 1 109 ? -1.768 -13.078 -3.752 1 98.62 109 GLU A CA 1
ATOM 860 C C . GLU A 1 109 ? -0.647 -14.078 -4.039 1 98.62 109 GLU A C 1
ATOM 862 O O . GLU A 1 109 ? -0.77 -14.914 -4.938 1 98.62 109 GLU A O 1
ATOM 867 N N . ALA A 1 110 ? 0.427 -13.984 -3.293 1 98.75 110 ALA A N 1
ATOM 868 C CA . ALA A 1 110 ? 1.614 -14.789 -3.582 1 98.75 110 ALA A CA 1
ATOM 869 C C . ALA A 1 110 ? 1.93 -15.734 -2.43 1 98.75 110 ALA A C 1
ATOM 871 O O . ALA A 1 110 ? 1.597 -15.453 -1.276 1 98.75 110 ALA A O 1
ATOM 872 N N . LYS A 1 111 ? 2.533 -16.875 -2.74 1 98.75 111 LYS A N 1
ATOM 873 C CA . LYS A 1 111 ? 2.994 -17.844 -1.759 1 98.75 111 LYS A CA 1
ATOM 874 C C . LYS A 1 111 ? 4.348 -18.438 -2.156 1 98.75 111 LYS A C 1
ATOM 876 O O . LYS A 1 111 ? 4.582 -18.719 -3.33 1 98.75 111 LYS A O 1
ATOM 881 N N . ASN A 1 112 ? 5.234 -18.625 -1.114 1 98.62 112 ASN A N 1
ATOM 882 C CA . ASN A 1 112 ? 6.414 -19.453 -1.294 1 98.62 112 ASN A CA 1
ATOM 883 C C . ASN A 1 112 ? 6.055 -20.938 -1.32 1 98.62 112 ASN A C 1
ATOM 885 O O . ASN A 1 112 ? 5.277 -21.406 -0.488 1 98.62 112 ASN A O 1
ATOM 889 N N . LEU A 1 113 ? 6.691 -21.594 -2.236 1 98.81 113 LEU A N 1
ATOM 890 C CA . LEU A 1 113 ? 6.43 -23.031 -2.359 1 98.81 113 LEU A CA 1
ATOM 891 C C . LEU A 1 113 ? 7.73 -23.812 -2.492 1 98.81 113 LEU A C 1
ATOM 893 O O . LEU A 1 113 ? 8.688 -23.328 -3.104 1 98.81 113 LEU A O 1
ATOM 897 N N . ILE A 1 114 ? 7.738 -25 -1.953 1 98.69 114 ILE A N 1
ATOM 898 C CA . ILE A 1 114 ? 8.867 -25.906 -2.018 1 98.69 114 ILE A CA 1
ATOM 899 C C . ILE A 1 114 ? 8.367 -27.328 -2.268 1 98.69 114 ILE A C 1
ATOM 901 O O . ILE A 1 114 ? 7.254 -27.688 -1.872 1 98.69 114 ILE A O 1
ATOM 905 N N . GLN A 1 115 ? 9.18 -28.094 -2.891 1 98.44 115 GLN A N 1
ATOM 906 C CA . GLN A 1 115 ? 8.836 -29.484 -3.152 1 98.44 115 GLN A CA 1
ATOM 907 C C . GLN A 1 115 ? 9.281 -30.391 -2.012 1 98.44 115 GLN A C 1
ATOM 909 O O . GLN A 1 115 ? 8.578 -31.344 -1.645 1 98.44 115 GLN A O 1
ATOM 914 N N . ASN A 1 116 ? 10.508 -30.141 -1.54 1 97.88 116 ASN A N 1
ATOM 915 C CA . ASN A 1 116 ? 11.078 -30.938 -0.463 1 97.88 116 ASN A CA 1
ATOM 916 C C . ASN A 1 116 ? 11.289 -30.109 0.802 1 97.88 116 ASN A C 1
ATOM 918 O O . ASN A 1 116 ? 11.406 -28.891 0.734 1 97.88 116 ASN A O 1
ATOM 922 N N . LYS A 1 117 ? 11.375 -30.859 1.905 1 96.81 117 LYS A N 1
ATOM 923 C CA . LYS A 1 117 ? 11.641 -30.203 3.18 1 96.81 117 LYS A CA 1
ATOM 924 C C . LYS A 1 117 ? 12.945 -29.406 3.125 1 96.81 117 LYS A C 1
ATOM 926 O O . LYS A 1 117 ? 13.93 -29.875 2.539 1 96.81 117 LYS A O 1
ATOM 931 N N . ILE A 1 118 ? 12.898 -28.219 3.713 1 96 118 ILE A N 1
ATOM 932 C CA . ILE A 1 118 ? 14.109 -27.406 3.768 1 96 118 ILE A CA 1
ATOM 933 C C . ILE A 1 118 ? 14.305 -26.859 5.18 1 96 118 ILE A C 1
ATOM 935 O O . ILE A 1 118 ? 13.375 -26.859 5.988 1 96 118 ILE A O 1
ATOM 939 N N . ILE A 1 119 ? 15.578 -26.469 5.43 1 94.5 119 ILE A N 1
ATOM 940 C CA . ILE A 1 119 ? 15.906 -25.734 6.652 1 94.5 119 ILE A CA 1
ATOM 941 C C . ILE A 1 119 ? 16.516 -24.391 6.297 1 94.5 119 ILE A C 1
ATOM 943 O O . ILE A 1 119 ? 17.531 -24.328 5.598 1 94.5 119 ILE A O 1
ATOM 947 N N . LYS A 1 120 ? 15.852 -23.312 6.688 1 91.62 120 LYS A N 1
ATOM 948 C CA . LYS A 1 120 ? 16.359 -21.969 6.41 1 91.62 120 LYS A CA 1
ATOM 949 C C . LYS A 1 120 ? 17.578 -21.656 7.27 1 91.62 120 LYS A C 1
ATOM 951 O O . LYS A 1 120 ? 17.719 -22.172 8.383 1 91.62 120 LYS A O 1
ATOM 956 N N . ASN A 1 121 ? 18.359 -20.812 6.715 1 88.88 121 ASN A N 1
ATOM 957 C CA . ASN A 1 121 ? 19.516 -20.375 7.488 1 88.88 121 ASN A CA 1
ATOM 958 C C . ASN A 1 121 ? 19.094 -19.703 8.797 1 88.88 121 ASN A C 1
ATOM 960 O O . ASN A 1 121 ? 18.203 -18.844 8.797 1 88.88 121 ASN A O 1
ATOM 964 N N . GLY A 1 122 ? 19.641 -20.141 9.883 1 84.81 122 GLY A N 1
ATOM 965 C CA . GLY A 1 122 ? 19.375 -19.562 11.188 1 84.81 122 GLY A CA 1
ATOM 966 C C . GLY A 1 122 ? 18.156 -20.156 11.867 1 84.81 122 GLY A C 1
ATOM 967 O O . GLY A 1 122 ? 17.828 -19.797 13 1 84.81 122 GLY A O 1
ATOM 968 N N . CYS A 1 123 ? 17.547 -21.016 11.133 1 83.25 123 CYS A N 1
ATOM 969 C CA . CYS A 1 123 ? 16.375 -21.672 11.703 1 83.25 123 CYS A CA 1
ATOM 970 C C . CYS A 1 123 ? 16.656 -23.141 11.961 1 83.25 123 CYS A C 1
ATOM 972 O O . CYS A 1 123 ? 17.281 -23.828 11.141 1 83.25 123 CYS A O 1
ATOM 974 N N . LYS A 1 124 ? 16.266 -23.625 13.117 1 82.12 124 LYS A N 1
ATOM 975 C CA . LYS A 1 124 ? 16.516 -25.016 13.469 1 82.12 124 LYS A CA 1
ATOM 976 C C . LYS A 1 124 ? 15.367 -25.922 13 1 82.12 124 LYS A C 1
ATOM 978 O O . LYS A 1 124 ? 15.578 -27.078 12.672 1 82.12 124 LYS A O 1
ATOM 983 N N . LYS A 1 125 ? 14.227 -25.297 12.781 1 92.75 125 LYS A N 1
ATOM 984 C CA . LYS A 1 125 ? 13.062 -26.109 12.445 1 92.75 125 LYS A CA 1
ATOM 985 C C . LYS A 1 125 ? 12.859 -26.188 10.93 1 92.75 125 LYS A C 1
ATOM 987 O O . LYS A 1 125 ? 12.93 -25.172 10.234 1 92.75 125 LYS A O 1
ATOM 992 N N . PRO A 1 126 ? 12.664 -27.359 10.461 1 95.56 126 PRO A N 1
ATOM 993 C CA . PRO A 1 126 ? 12.453 -27.531 9.023 1 95.56 126 PRO A CA 1
ATOM 994 C C . PRO A 1 126 ? 11.117 -26.969 8.547 1 95.56 126 PRO A C 1
ATOM 996 O O . PRO A 1 126 ? 10.156 -26.906 9.32 1 95.56 126 PRO A O 1
ATOM 999 N N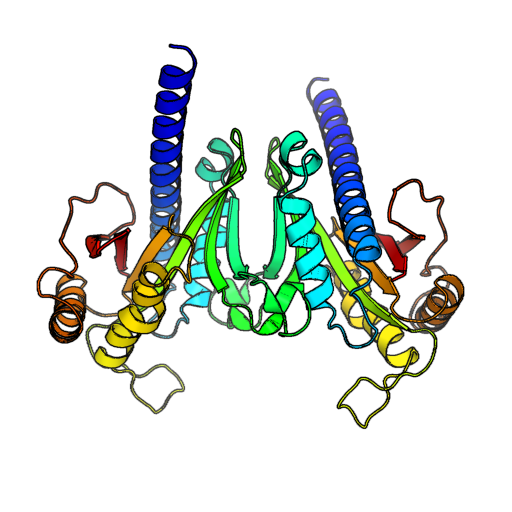 . ILE A 1 127 ? 11.047 -26.578 7.262 1 95.88 127 ILE A N 1
ATOM 1000 C CA . ILE A 1 127 ? 9.82 -26.188 6.566 1 95.88 127 ILE A CA 1
ATOM 1001 C C . ILE A 1 127 ? 9.375 -27.328 5.652 1 95.88 127 ILE A C 1
ATOM 1003 O O . ILE A 1 127 ? 10.156 -27.812 4.828 1 95.88 127 ILE A O 1
ATOM 1007 N N . TYR A 1 128 ? 8.156 -27.688 5.816 1 97.69 128 TYR A N 1
ATOM 1008 C CA . TYR A 1 128 ? 7.641 -28.828 5.07 1 97.69 128 TYR A CA 1
ATOM 1009 C C . TYR A 1 128 ? 6.801 -28.359 3.885 1 97.69 128 TYR A C 1
ATOM 1011 O O . TYR A 1 128 ? 6.043 -27.406 3.992 1 97.69 128 TYR A O 1
ATOM 1019 N N . PRO A 1 129 ? 6.887 -29.109 2.781 1 98.25 129 PRO A N 1
ATOM 1020 C CA . PRO A 1 129 ? 6.086 -28.75 1.606 1 98.25 129 PRO A CA 1
ATOM 1021 C C . PRO A 1 129 ? 4.586 -28.734 1.899 1 98.25 129 PRO A C 1
ATOM 1023 O O . PRO A 1 129 ? 3.871 -27.859 1.419 1 98.25 129 PRO A O 1
ATOM 1026 N N . LEU A 1 130 ? 4.125 -29.641 2.688 1 97.94 130 LEU A N 1
ATOM 1027 C CA . LEU A 1 130 ? 2.705 -29.766 2.994 1 97.94 130 LEU A CA 1
ATOM 1028 C C . LEU A 1 130 ? 2.178 -28.5 3.66 1 97.94 130 LEU A C 1
ATOM 1030 O O . LEU A 1 130 ? 1.068 -28.047 3.361 1 97.94 130 LEU A O 1
ATOM 1034 N N . THR A 1 131 ? 2.955 -27.984 4.512 1 97.75 131 THR A N 1
ATOM 1035 C CA . THR A 1 131 ? 2.553 -26.766 5.203 1 97.75 131 THR A CA 1
ATOM 1036 C C . THR A 1 131 ? 2.375 -25.609 4.215 1 97.75 131 THR A C 1
ATOM 1038 O O . THR A 1 131 ? 1.402 -24.859 4.297 1 97.75 131 THR A O 1
ATOM 1041 N N . LYS A 1 132 ? 3.289 -25.469 3.295 1 98.25 132 LYS A N 1
ATOM 1042 C CA . LYS A 1 132 ? 3.236 -24.406 2.291 1 98.25 132 LYS A CA 1
ATOM 1043 C C . LYS A 1 132 ? 2.062 -24.609 1.338 1 98.25 132 LYS A C 1
ATOM 1045 O O . LYS A 1 132 ? 1.371 -23.656 0.983 1 98.25 132 LYS A O 1
ATOM 1050 N N . GLN A 1 133 ? 1.852 -25.828 0.987 1 98.5 133 GLN A N 1
ATOM 1051 C CA . GLN A 1 133 ? 0.75 -26.172 0.091 1 98.5 133 GLN A CA 1
ATOM 1052 C C . GLN A 1 133 ? -0.599 -25.906 0.755 1 98.5 133 GLN A C 1
ATOM 1054 O O . GLN A 1 133 ? -1.508 -25.344 0.131 1 98.5 133 GLN A O 1
ATOM 1059 N N . LYS A 1 134 ? -0.752 -26.266 1.961 1 97.88 134 LYS A N 1
ATOM 1060 C CA . LYS A 1 134 ? -1.977 -25.984 2.705 1 97.88 134 LYS A CA 1
ATOM 1061 C C . LYS A 1 134 ? -2.232 -24.484 2.805 1 97.88 134 LYS A C 1
ATOM 1063 O O . LYS A 1 134 ? -3.363 -24.031 2.615 1 97.88 134 LYS A O 1
ATOM 1068 N N . ARG A 1 135 ? -1.189 -23.766 3.098 1 97.94 135 ARG A N 1
ATOM 1069 C CA . ARG A 1 135 ? -1.32 -22.312 3.203 1 97.94 135 ARG A CA 1
ATOM 1070 C C . ARG A 1 135 ? -1.724 -21.703 1.867 1 97.94 135 ARG A C 1
ATOM 1072 O O . ARG A 1 135 ? -2.48 -20.719 1.827 1 97.94 135 ARG A O 1
ATOM 1079 N N . TYR A 1 136 ? -1.182 -22.234 0.783 1 98.56 136 TYR A N 1
ATOM 1080 C CA . TYR A 1 136 ? -1.562 -21.812 -0.557 1 98.56 136 TYR A CA 1
ATOM 1081 C C . TYR A 1 136 ? -3.072 -21.891 -0.749 1 98.56 136 TYR A C 1
ATOM 1083 O O . TYR A 1 136 ? -3.67 -21.016 -1.379 1 98.56 136 TYR A O 1
ATOM 1091 N N . ILE A 1 137 ? -3.621 -22.828 -0.202 1 97.75 137 ILE A N 1
ATOM 1092 C CA . ILE A 1 137 ? -5.059 -23.047 -0.337 1 97.75 137 ILE A CA 1
ATOM 1093 C C . ILE A 1 137 ? -5.809 -22.219 0.707 1 97.75 137 ILE A C 1
ATOM 1095 O O . ILE A 1 137 ? -6.645 -21.391 0.362 1 97.75 137 ILE A O 1
ATOM 1099 N N . GLU A 1 138 ? -5.477 -22.297 1.968 1 96.94 138 GLU A N 1
ATOM 1100 C CA . GLU A 1 138 ? -6.266 -21.797 3.092 1 96.94 138 GLU A CA 1
ATOM 1101 C C . GLU A 1 138 ? -6.191 -20.266 3.189 1 96.94 138 GLU A C 1
ATOM 1103 O O . GLU A 1 138 ? -7.145 -19.625 3.621 1 96.94 138 GLU A O 1
ATOM 1108 N N . THR A 1 139 ? -5.012 -19.688 2.803 1 96.75 139 THR A N 1
ATOM 1109 C CA . THR A 1 139 ? -4.867 -18.234 2.918 1 96.75 139 THR A CA 1
ATOM 1110 C C . THR A 1 139 ? -4.66 -17.609 1.545 1 96.75 139 THR A C 1
ATOM 1112 O O . THR A 1 139 ? -4.301 -16.438 1.445 1 96.75 139 THR A O 1
ATOM 1115 N N . GLY A 1 140 ? -4.793 -18.438 0.518 1 97.38 140 GLY A N 1
ATOM 1116 C CA . GLY A 1 140 ? -4.777 -17.953 -0.852 1 97.38 140 GLY A CA 1
ATOM 1117 C C . GLY A 1 140 ? -6.078 -18.203 -1.592 1 97.38 140 GLY A C 1
ATOM 1118 O O . GLY A 1 140 ? -6.949 -17.328 -1.636 1 97.38 140 GLY A O 1
ATOM 1119 N N . ILE A 1 141 ? -6.27 -19.391 -1.988 1 97.06 141 ILE A N 1
ATOM 1120 C CA . ILE A 1 141 ? -7.43 -19.766 -2.789 1 97.06 141 ILE A CA 1
ATOM 1121 C C . ILE A 1 141 ? -8.711 -19.469 -2.014 1 97.06 141 ILE A C 1
ATOM 1123 O O . ILE A 1 141 ? -9.617 -18.812 -2.533 1 97.06 141 ILE A O 1
ATOM 1127 N N . ASP A 1 142 ? -8.781 -19.891 -0.783 1 95.94 142 ASP A N 1
ATOM 1128 C CA . ASP A 1 142 ? -9.992 -19.734 0.027 1 95.94 142 ASP A CA 1
ATOM 1129 C C . ASP A 1 142 ? -10.367 -18.266 0.184 1 95.94 142 ASP A C 1
ATOM 1131 O O . ASP A 1 142 ? -11.547 -17.922 0.258 1 95.94 142 ASP A O 1
ATOM 1135 N N . HIS A 1 143 ? -9.359 -17.438 0.208 1 96.19 143 HIS A N 1
ATOM 1136 C CA . HIS A 1 143 ? -9.633 -16.016 0.38 1 96.19 143 HIS A CA 1
ATOM 1137 C C . HIS A 1 143 ? -10.25 -15.422 -0.878 1 96.19 143 HIS A C 1
ATOM 1139 O O . HIS A 1 143 ? -11.086 -14.516 -0.795 1 96.19 143 HIS A O 1
ATOM 1145 N N . TYR A 1 144 ? -9.867 -15.883 -2.018 1 96.12 144 TYR A N 1
ATOM 1146 C CA . TYR A 1 144 ? -10.539 -15.461 -3.242 1 96.12 144 TYR A CA 1
ATOM 1147 C C . TYR A 1 144 ? -11.945 -16.031 -3.32 1 96.12 144 TYR A C 1
ATOM 1149 O O . TYR A 1 144 ? -12.898 -15.32 -3.631 1 96.12 144 TYR A O 1
ATOM 1157 N N . VAL A 1 145 ? -12.07 -17.266 -2.99 1 93.94 145 VAL A N 1
ATOM 1158 C CA . VAL A 1 145 ? -13.336 -17.984 -3.125 1 93.94 145 VAL A CA 1
ATOM 1159 C C . VAL A 1 145 ? -14.367 -17.391 -2.17 1 93.94 145 VAL A C 1
ATOM 1161 O O . VAL A 1 145 ? -15.547 -17.266 -2.52 1 93.94 145 VAL A O 1
ATOM 1164 N N . SER A 1 146 ? -13.938 -17.016 -0.993 1 93.31 146 SER A N 1
ATOM 1165 C CA . SER A 1 146 ? -14.859 -16.516 0.021 1 93.31 146 SER A CA 1
ATOM 1166 C C . SER A 1 146 ? -15.227 -15.055 -0.242 1 93.31 146 SER A C 1
ATOM 1168 O O . SER A 1 146 ? -16.141 -14.523 0.378 1 93.31 146 SER A O 1
ATOM 1170 N N . GLY A 1 147 ? -14.438 -14.398 -1.112 1 92.25 147 GLY A N 1
ATOM 1171 C CA . GLY A 1 147 ? -14.68 -12.992 -1.381 1 92.25 147 GLY A CA 1
ATOM 1172 C C . GLY A 1 147 ? -13.883 -12.062 -0.481 1 92.25 147 GLY A C 1
ATOM 1173 O O . GLY A 1 147 ? -14.117 -10.852 -0.47 1 92.25 147 GLY A O 1
ATOM 1174 N N . TYR A 1 148 ? -12.984 -12.742 0.203 1 91.25 148 TYR A N 1
ATOM 1175 C CA . TYR A 1 148 ? -12.086 -11.93 1.013 1 91.25 148 TYR A CA 1
ATOM 1176 C C . TYR A 1 148 ? -11.227 -11.031 0.134 1 91.25 148 TYR A C 1
ATOM 1178 O O . TYR A 1 148 ? -10.992 -9.867 0.469 1 91.25 148 TYR A O 1
ATOM 1186 N N . TYR A 1 149 ? -10.734 -11.516 -0.872 1 94.56 149 TYR A N 1
ATOM 1187 C CA . TYR A 1 149 ? -10.008 -10.75 -1.878 1 94.56 149 TYR A CA 1
ATOM 1188 C C . TYR A 1 149 ? -10.93 -10.32 -3.012 1 94.56 149 TYR A C 1
ATOM 1190 O O . TYR A 1 149 ? -11.93 -10.984 -3.295 1 94.56 149 TYR A O 1
ATOM 1198 N N . PRO A 1 150 ? -10.609 -9.172 -3.631 1 92.44 150 PRO A N 1
ATOM 1199 C CA . PRO A 1 150 ? -11.336 -8.836 -4.855 1 92.44 150 PRO A CA 1
ATOM 1200 C C . PRO A 1 150 ? -11.242 -9.922 -5.922 1 92.44 150 PRO A C 1
ATOM 1202 O O . PRO A 1 150 ? -10.195 -10.555 -6.07 1 92.44 150 PRO A O 1
ATOM 1205 N N . PRO A 1 151 ? -12.344 -10.102 -6.621 1 92.62 151 PRO A N 1
ATOM 1206 C CA . PRO A 1 151 ? -12.367 -11.227 -7.559 1 92.62 151 PRO A CA 1
ATOM 1207 C C . PRO A 1 151 ? -11.406 -11.039 -8.734 1 92.62 151 PRO A C 1
ATOM 1209 O O . PRO A 1 151 ? -10.961 -12.023 -9.328 1 92.62 151 PRO A O 1
ATOM 1212 N N . ASN A 1 152 ? -11.117 -9.82 -9.078 1 95.5 152 ASN A N 1
ATOM 1213 C CA . ASN A 1 152 ? -10.172 -9.562 -10.156 1 95.5 152 ASN A CA 1
ATOM 1214 C C . ASN A 1 152 ? -8.727 -9.695 -9.688 1 95.5 152 ASN A C 1
ATOM 1216 O O . ASN A 1 152 ? -8.086 -8.703 -9.352 1 95.5 152 ASN A O 1
ATOM 1220 N N . GLY A 1 153 ? -8.258 -10.867 -9.711 1 97.44 153 GLY A N 1
ATOM 1221 C CA . GLY A 1 153 ? -6.91 -11.117 -9.242 1 97.44 153 GLY A CA 1
ATOM 1222 C C . GLY A 1 153 ? -6.414 -12.516 -9.578 1 97.44 153 GLY A C 1
ATOM 1223 O O . GLY A 1 153 ? -7.012 -13.211 -10.398 1 97.44 153 GLY A O 1
ATOM 1224 N N . CYS A 1 154 ? -5.262 -12.875 -9.016 1 98.56 154 CYS A N 1
ATOM 1225 C CA . CYS A 1 154 ? -4.676 -14.18 -9.305 1 98.56 154 CYS A CA 1
ATOM 1226 C C . CYS A 1 154 ? -3.783 -14.641 -8.156 1 98.56 154 CYS A C 1
ATOM 1228 O O . CYS A 1 154 ? -3.49 -13.867 -7.246 1 98.56 154 CYS A O 1
ATOM 1230 N N . MET A 1 155 ? -3.463 -15.93 -8.234 1 98.81 155 MET A N 1
ATOM 1231 C CA . MET A 1 155 ? -2.445 -16.516 -7.375 1 98.81 155 MET A CA 1
ATOM 1232 C C . MET A 1 155 ? -1.081 -16.516 -8.055 1 98.81 155 MET A C 1
ATOM 1234 O O . MET A 1 155 ? -0.981 -16.781 -9.258 1 98.81 155 MET A O 1
ATOM 1238 N N . LEU A 1 156 ? -0.053 -16.203 -7.297 1 98.94 156 LEU A N 1
ATOM 1239 C CA . LEU A 1 156 ? 1.324 -16.281 -7.77 1 98.94 156 LEU A CA 1
ATOM 1240 C C . LEU A 1 156 ? 2.168 -17.156 -6.852 1 98.94 156 LEU A C 1
ATOM 1242 O O . LEU A 1 156 ? 2.404 -16.812 -5.695 1 98.94 156 LEU A O 1
ATOM 1246 N N . GLY A 1 157 ? 2.604 -18.328 -7.312 1 98.88 157 GLY A N 1
ATOM 1247 C CA . GLY A 1 157 ? 3.471 -19.219 -6.559 1 98.88 157 GLY A CA 1
ATOM 1248 C C . GLY A 1 157 ? 4.945 -18.984 -6.832 1 98.88 157 GLY A C 1
ATOM 1249 O O . GLY A 1 157 ? 5.398 -19.125 -7.969 1 98.88 157 GLY A O 1
ATOM 1250 N N . TYR A 1 158 ? 5.637 -18.609 -5.832 1 98.88 158 TYR A N 1
ATOM 1251 C CA . TYR A 1 158 ? 7.094 -18.562 -5.891 1 98.88 158 TYR A CA 1
ATOM 1252 C C . TYR A 1 158 ? 7.703 -19.922 -5.57 1 98.88 158 TYR A C 1
ATOM 1254 O O . TYR A 1 158 ? 7.762 -20.328 -4.406 1 98.88 158 TYR A O 1
ATOM 1262 N N . VAL A 1 159 ? 8.188 -20.562 -6.555 1 98.81 159 VAL A N 1
ATOM 1263 C CA . VAL A 1 159 ? 8.805 -21.875 -6.355 1 98.81 159 VAL A CA 1
ATOM 1264 C C . VAL A 1 159 ? 10.281 -21.688 -6.02 1 98.81 159 VAL A C 1
ATOM 1266 O O . VAL A 1 159 ? 11.102 -21.438 -6.91 1 98.81 159 VAL A O 1
ATOM 1269 N N . LEU A 1 160 ? 10.633 -21.953 -4.777 1 98.31 160 LEU A N 1
ATOM 1270 C CA . LEU A 1 160 ? 11.992 -21.703 -4.312 1 98.31 160 LEU A CA 1
ATOM 1271 C C . LEU A 1 160 ? 12.836 -22.969 -4.418 1 98.31 160 LEU A C 1
ATOM 1273 O O . LEU A 1 160 ? 14.062 -22.906 -4.438 1 98.31 160 LEU A O 1
ATOM 1277 N N . GLU A 1 161 ? 12.172 -24.125 -4.398 1 98.19 161 GLU A N 1
ATOM 1278 C CA . GLU A 1 161 ? 12.844 -25.422 -4.461 1 98.19 161 GLU A CA 1
ATOM 1279 C C . GLU A 1 161 ? 11.922 -26.484 -5.039 1 98.19 161 GLU A C 1
ATOM 1281 O O . GLU A 1 161 ? 10.781 -26.641 -4.59 1 98.19 161 GLU A O 1
ATOM 1286 N N . GLY A 1 162 ? 12.438 -27.188 -6.098 1 98.19 162 GLY A N 1
ATOM 1287 C CA . GLY A 1 162 ? 11.695 -28.312 -6.637 1 98.19 162 GLY A CA 1
ATOM 1288 C C . GLY A 1 162 ? 10.992 -27.984 -7.941 1 98.19 162 GLY A C 1
ATOM 1289 O O . GLY A 1 162 ? 11.273 -26.969 -8.57 1 98.19 162 GLY A O 1
ATOM 1290 N N . ASP A 1 163 ? 10.07 -28.875 -8.312 1 98.25 163 ASP A N 1
ATOM 1291 C CA . ASP A 1 163 ? 9.398 -28.812 -9.602 1 98.25 163 ASP A CA 1
ATOM 1292 C C . ASP A 1 163 ? 7.941 -28.375 -9.445 1 98.25 163 ASP A C 1
ATOM 1294 O O . ASP A 1 163 ? 7.246 -28.812 -8.531 1 98.25 163 ASP A O 1
ATOM 1298 N N . ILE A 1 164 ? 7.492 -27.531 -10.406 1 98.56 164 ILE A N 1
ATOM 1299 C CA . ILE A 1 164 ? 6.148 -26.969 -10.359 1 98.56 164 ILE A CA 1
ATOM 1300 C C . ILE A 1 164 ? 5.113 -28.078 -10.438 1 98.56 164 ILE A C 1
ATOM 1302 O O . ILE A 1 164 ? 4.137 -28.094 -9.688 1 98.56 164 ILE A O 1
ATOM 1306 N N . SER A 1 165 ? 5.395 -29.078 -11.312 1 98.25 165 SER A N 1
ATOM 1307 C CA . SER A 1 165 ? 4.422 -30.141 -11.5 1 98.25 165 SER A CA 1
ATOM 1308 C C . SER A 1 165 ? 4.223 -30.938 -10.219 1 98.25 165 SER A C 1
ATOM 1310 O O . SER A 1 165 ? 3.094 -31.312 -9.875 1 98.25 165 SER A O 1
ATOM 1312 N N . SER A 1 166 ? 5.285 -31.219 -9.516 1 98.44 166 SER A N 1
ATOM 1313 C CA . SER A 1 166 ? 5.207 -31.953 -8.25 1 98.44 166 SER A CA 1
ATOM 1314 C C . SER A 1 166 ? 4.457 -31.141 -7.195 1 98.44 166 SER A C 1
ATOM 1316 O O . SER A 1 166 ? 3.627 -31.688 -6.461 1 98.44 166 SER A O 1
ATOM 1318 N N . ILE A 1 167 ? 4.738 -29.875 -7.125 1 98.75 167 ILE A N 1
ATOM 1319 C CA . ILE A 1 167 ? 4.094 -28.984 -6.164 1 98.75 167 ILE A CA 1
ATOM 1320 C C . ILE A 1 167 ? 2.598 -28.906 -6.461 1 98.75 167 ILE A C 1
ATOM 1322 O O . ILE A 1 167 ? 1.771 -29.031 -5.551 1 98.75 167 ILE A O 1
ATOM 1326 N N . VAL A 1 168 ? 2.201 -28.734 -7.695 1 98.69 168 VAL A N 1
ATOM 1327 C CA . VAL A 1 168 ? 0.803 -28.641 -8.102 1 98.69 168 VAL A CA 1
ATOM 1328 C C . VAL A 1 168 ? 0.082 -29.953 -7.797 1 98.69 168 VAL A C 1
ATOM 1330 O O . VAL A 1 168 ? -1.07 -29.938 -7.359 1 98.69 168 VAL A O 1
ATOM 1333 N N . SER A 1 169 ? 0.815 -31.062 -8.023 1 97.88 169 SER A N 1
ATOM 1334 C CA . SER A 1 169 ? 0.238 -32.344 -7.676 1 97.88 169 SER A CA 1
ATOM 1335 C C . SER A 1 169 ? -0.099 -32.406 -6.188 1 97.88 169 SER A C 1
ATOM 1337 O O . SER A 1 169 ? -1.156 -32.938 -5.809 1 97.88 169 SER A O 1
ATOM 1339 N N . GLY A 1 170 ? 0.833 -31.938 -5.383 1 97.62 170 GLY A N 1
ATOM 1340 C CA . GLY A 1 170 ? 0.578 -31.891 -3.951 1 97.62 170 GLY A CA 1
ATOM 1341 C C . GLY A 1 170 ? -0.608 -31.016 -3.588 1 97.62 170 GLY A C 1
ATOM 1342 O O . GLY A 1 170 ? -1.452 -31.406 -2.781 1 97.62 170 GLY A O 1
ATOM 1343 N N . ILE A 1 171 ? -0.716 -29.812 -4.168 1 98.31 171 ILE A N 1
ATOM 1344 C CA . ILE A 1 171 ? -1.829 -28.906 -3.928 1 98.31 171 ILE A CA 1
ATOM 1345 C C . ILE A 1 171 ? -3.141 -29.562 -4.332 1 98.31 171 ILE A C 1
ATOM 1347 O O . ILE A 1 171 ? -4.117 -29.531 -3.582 1 98.31 171 ILE A O 1
ATOM 1351 N N . ASN A 1 172 ? -3.158 -30.234 -5.434 1 97.44 172 ASN A N 1
ATOM 1352 C CA . ASN A 1 172 ? -4.367 -30.875 -5.945 1 97.44 172 ASN A CA 1
ATOM 1353 C C . ASN A 1 172 ? -4.82 -32.031 -5.035 1 97.44 172 ASN A C 1
ATOM 1355 O O . ASN A 1 172 ? -6.02 -32.281 -4.895 1 97.44 172 ASN A O 1
ATOM 1359 N N . LYS A 1 173 ? -3.871 -32.719 -4.469 1 95.75 173 LYS A N 1
ATOM 1360 C CA . LYS A 1 173 ? -4.227 -33.781 -3.525 1 95.75 173 LYS A CA 1
ATOM 1361 C C . LYS A 1 173 ? -5 -33.219 -2.336 1 95.75 173 LYS A C 1
ATOM 1363 O O . LYS A 1 173 ? -6.008 -33.781 -1.919 1 95.75 173 LYS A O 1
ATOM 1368 N N . ILE A 1 174 ? -4.52 -32.125 -1.855 1 95.94 174 ILE A N 1
ATOM 1369 C CA . ILE A 1 174 ? -5.191 -31.469 -0.726 1 95.94 174 ILE A CA 1
ATOM 1370 C C . ILE A 1 174 ? -6.559 -30.953 -1.164 1 95.94 174 ILE A C 1
ATOM 1372 O O . ILE A 1 174 ? -7.547 -31.109 -0.448 1 95.94 174 ILE A O 1
ATOM 1376 N N . MET A 1 175 ? -6.621 -30.328 -2.301 1 94.75 175 MET A N 1
ATOM 1377 C CA . MET A 1 175 ? -7.859 -29.766 -2.826 1 94.75 175 MET A CA 1
ATOM 1378 C C . MET A 1 175 ? -8.922 -30.844 -3 1 94.75 175 MET A C 1
ATOM 1380 O O . MET A 1 175 ? -10.094 -30.625 -2.697 1 94.75 175 MET A O 1
ATOM 1384 N N . LYS A 1 176 ? -8.539 -31.969 -3.51 1 90.69 176 LYS A N 1
ATOM 1385 C CA . LYS A 1 176 ? -9.453 -33.094 -3.713 1 90.69 176 LYS A CA 1
ATOM 1386 C C . LYS A 1 176 ? -10.109 -33.5 -2.4 1 90.69 176 LYS A C 1
ATOM 1388 O O . LYS A 1 176 ? -11.289 -33.875 -2.379 1 90.69 176 LYS A O 1
ATOM 1393 N N . ASN A 1 177 ? -9.383 -33.406 -1.37 1 89.56 177 ASN A N 1
ATOM 1394 C CA . ASN A 1 177 ? -9.898 -33.781 -0.059 1 89.56 177 ASN A CA 1
ATOM 1395 C C . ASN A 1 177 ? -10.789 -32.719 0.537 1 89.56 177 ASN A C 1
ATOM 1397 O O . ASN A 1 177 ? -11.695 -33 1.316 1 89.56 177 ASN A O 1
ATOM 1401 N N . LYS A 1 178 ? -10.578 -31.516 0.139 1 85.94 178 LYS A N 1
ATOM 1402 C CA . LYS A 1 178 ? -11.273 -30.375 0.722 1 85.94 178 LYS A CA 1
ATOM 1403 C C . LYS A 1 178 ? -12.516 -30.016 -0.089 1 85.94 178 LYS A C 1
ATOM 1405 O O . LYS A 1 178 ? -13.523 -29.578 0.469 1 85.94 178 LYS A O 1
ATOM 1410 N N . PHE A 1 179 ? -12.32 -30.156 -1.327 1 80.69 179 PHE A N 1
ATOM 1411 C CA . PHE A 1 179 ? -13.367 -29.688 -2.227 1 80.69 179 PHE A CA 1
ATOM 1412 C C . PHE A 1 179 ? -13.898 -30.828 -3.088 1 80.69 179 PHE A C 1
ATOM 1414 O O . PHE A 1 179 ? -13.508 -31.969 -2.908 1 80.69 179 PHE A O 1
ATOM 1421 N N . SER A 1 180 ? -14.852 -30.375 -3.875 1 73.5 180 SER A N 1
ATOM 1422 C CA . SER A 1 180 ? -15.328 -31.344 -4.848 1 73.5 180 SER A CA 1
ATOM 1423 C C . SER A 1 180 ? -14.242 -31.719 -5.848 1 73.5 180 SER A C 1
ATOM 1425 O O . SER A 1 180 ? -13.25 -30.984 -5.992 1 73.5 180 SER A O 1
ATOM 1427 N N . CYS A 1 181 ? -14.352 -32.75 -6.453 1 70.44 181 CYS A N 1
ATOM 1428 C CA . CYS A 1 181 ? -13.344 -33.344 -7.336 1 70.44 181 CYS A CA 1
ATOM 1429 C C . CYS A 1 181 ? -13.07 -32.438 -8.523 1 70.44 181 CYS A C 1
ATOM 1431 O O . CYS A 1 181 ? -12.008 -32.5 -9.148 1 70.44 181 CYS A O 1
ATOM 1433 N N . THR A 1 182 ? -13.852 -31.469 -8.719 1 77 182 THR A N 1
ATOM 1434 C CA . THR A 1 182 ? -13.68 -30.625 -9.898 1 77 182 THR A CA 1
ATOM 1435 C C . THR A 1 182 ? -12.883 -29.359 -9.547 1 77 182 THR A C 1
ATOM 1437 O O . THR A 1 182 ? -12.383 -28.672 -10.43 1 77 182 THR A O 1
ATOM 1440 N N . GLU A 1 183 ? -12.719 -29.203 -8.281 1 88.25 183 GLU A N 1
ATOM 1441 C CA . GLU A 1 183 ? -11.969 -28.016 -7.879 1 88.25 183 GLU A CA 1
ATOM 1442 C C . GLU A 1 183 ? -10.484 -28.328 -7.719 1 88.25 183 GLU A C 1
ATOM 1444 O O . GLU A 1 183 ? -10.031 -28.656 -6.621 1 88.25 183 GLU A O 1
ATOM 1449 N N . LYS A 1 184 ? -9.742 -28.266 -8.805 1 94.44 184 LYS A N 1
ATOM 1450 C CA . LYS A 1 184 ? -8.305 -28.5 -8.859 1 94.44 184 LYS A CA 1
ATOM 1451 C C . LYS A 1 184 ? -7.621 -27.516 -9.812 1 94.44 184 LYS A C 1
ATOM 1453 O O . LYS A 1 184 ? -8.289 -26.734 -10.484 1 94.44 184 LYS A O 1
ATOM 1458 N N . LEU A 1 185 ? -6.309 -27.531 -9.82 1 97.88 185 LEU A N 1
ATOM 1459 C CA . LEU A 1 185 ? -5.535 -26.719 -10.75 1 97.88 185 LEU A CA 1
ATOM 1460 C C . LEU A 1 185 ? -5.371 -27.438 -12.086 1 97.88 185 LEU A C 1
ATOM 1462 O O . LEU A 1 185 ? -4.75 -28.5 -12.156 1 97.88 185 LEU A O 1
ATOM 1466 N N . TYR A 1 186 ? -5.895 -26.828 -13.172 1 97.31 186 TYR A N 1
ATOM 1467 C CA . TYR A 1 186 ? -5.785 -27.375 -14.516 1 97.31 186 TYR A CA 1
ATOM 1468 C C . TYR A 1 186 ? -4.711 -26.656 -15.32 1 97.31 186 TYR A C 1
ATOM 1470 O O . TYR A 1 186 ? -4.719 -25.422 -15.398 1 97.31 186 TYR A O 1
ATOM 1478 N N . PRO A 1 187 ? -3.814 -27.391 -15.867 1 97.69 187 PRO A N 1
ATOM 1479 C CA . PRO A 1 187 ? -2.773 -26.734 -16.656 1 97.69 187 PRO A CA 1
ATOM 1480 C C . PRO A 1 187 ? -3.33 -26.031 -17.891 1 97.69 187 PRO A C 1
ATOM 1482 O O . PRO A 1 187 ? -4.262 -26.516 -18.531 1 97.69 187 PRO A O 1
ATOM 1485 N N . GLN A 1 188 ? -2.781 -24.859 -18.172 1 97.5 188 GLN A N 1
ATOM 1486 C CA . GLN A 1 188 ? -3.092 -24.078 -19.359 1 97.5 188 GLN A CA 1
ATOM 1487 C C . GLN A 1 188 ? -1.833 -23.766 -20.156 1 97.5 188 GLN A C 1
ATOM 1489 O O . GLN A 1 188 ? -0.718 -23.891 -19.656 1 97.5 188 GLN A O 1
ATOM 1494 N N . SER A 1 189 ? -2.018 -23.422 -21.391 1 95.38 189 SER A N 1
ATOM 1495 C CA . SER A 1 189 ? -0.897 -22.922 -22.188 1 95.38 189 SER A CA 1
ATOM 1496 C C . SER A 1 189 ? -0.454 -21.547 -21.703 1 95.38 189 SER A C 1
ATOM 1498 O O . SER A 1 189 ? -1.286 -20.656 -21.469 1 95.38 189 SER A O 1
ATOM 1500 N N . CYS A 1 190 ? 0.781 -21.469 -21.438 1 90 190 CYS A N 1
ATOM 1501 C CA . CYS A 1 190 ? 1.325 -20.203 -20.953 1 90 190 CYS A CA 1
ATOM 1502 C C . CYS A 1 190 ? 2.152 -19.516 -22.031 1 90 190 CYS A C 1
ATOM 1504 O O . CYS A 1 190 ? 3.062 -20.125 -22.594 1 90 190 CYS A O 1
ATOM 1506 N N . GLN A 1 191 ? 1.893 -18.219 -22.281 1 91.75 191 GLN A N 1
ATOM 1507 C CA . GLN A 1 191 ? 2.627 -17.484 -23.297 1 91.75 191 GLN A CA 1
ATOM 1508 C C . GLN A 1 191 ? 3.369 -16.297 -22.703 1 91.75 191 GLN A C 1
ATOM 1510 O O . GLN A 1 191 ? 4.027 -15.539 -23.422 1 91.75 191 GLN A O 1
ATOM 1515 N N . PHE A 1 192 ? 3.326 -16.203 -21.422 1 95.5 192 PHE A N 1
ATOM 1516 C CA . PHE A 1 192 ? 3.922 -15.016 -20.812 1 95.5 192 PHE A CA 1
ATOM 1517 C C . PHE A 1 192 ? 5.379 -15.273 -20.438 1 95.5 192 PHE A C 1
ATOM 1519 O O . PHE A 1 192 ? 5.68 -16.234 -19.719 1 95.5 192 PHE A O 1
ATOM 1526 N N . VAL A 1 193 ? 6.219 -14.383 -20.859 1 96.56 193 VAL A N 1
ATOM 1527 C CA . VAL A 1 193 ? 7.633 -14.461 -20.5 1 96.56 193 VAL A CA 1
ATOM 1528 C C . VAL A 1 193 ? 7.797 -14.375 -18.984 1 96.56 193 VAL A C 1
ATOM 1530 O O . VAL A 1 193 ? 7.105 -13.594 -18.328 1 96.56 193 VAL A O 1
ATOM 1533 N N . GLY A 1 194 ? 8.656 -15.156 -18.469 1 97.69 194 GLY A N 1
ATOM 1534 C CA . GLY A 1 194 ? 8.969 -15.086 -17.047 1 97.69 194 GLY A CA 1
ATOM 1535 C C . GLY A 1 194 ? 8.055 -15.945 -16.188 1 97.69 194 GLY A C 1
ATOM 1536 O O . GLY A 1 194 ? 8.312 -16.125 -15 1 97.69 194 GLY A O 1
ATOM 1537 N N . ILE A 1 195 ? 6.965 -16.453 -16.812 1 98.56 195 ILE A N 1
ATOM 1538 C CA . ILE A 1 195 ? 6.047 -17.359 -16.125 1 98.56 195 ILE A CA 1
ATOM 1539 C C . ILE A 1 195 ? 6.359 -18.797 -16.516 1 98.56 195 ILE A C 1
ATOM 1541 O O . ILE A 1 195 ? 6.371 -19.141 -17.703 1 98.56 195 ILE A O 1
ATOM 1545 N N . ASP A 1 196 ? 6.551 -19.656 -15.516 1 98.5 196 ASP A N 1
ATOM 1546 C CA . ASP A 1 196 ? 7.012 -21.016 -15.781 1 98.5 196 ASP A CA 1
ATOM 1547 C C . ASP A 1 196 ? 5.848 -22 -15.781 1 98.5 196 ASP A C 1
ATOM 1549 O O . ASP A 1 196 ? 5.973 -23.109 -16.281 1 98.5 196 ASP A O 1
ATOM 1553 N N . GLY A 1 197 ? 4.766 -21.609 -15.148 1 98.5 197 GLY A N 1
ATOM 1554 C CA . GLY A 1 197 ? 3.566 -22.438 -15.109 1 98.5 197 GLY A CA 1
A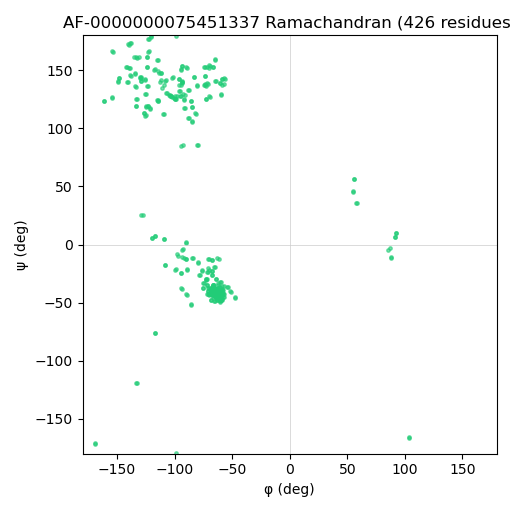TOM 1555 C C . GLY A 1 197 ? 2.289 -21.625 -15.031 1 98.5 197 GLY A C 1
ATOM 1556 O O . GLY A 1 197 ? 2.24 -20.594 -14.344 1 98.5 197 GLY A O 1
ATOM 1557 N N . TYR A 1 198 ? 1.267 -22.031 -15.734 1 98.69 198 TYR A N 1
ATOM 1558 C CA . TYR A 1 198 ? -0.047 -21.391 -15.727 1 98.69 198 TYR A CA 1
ATOM 1559 C C . TYR A 1 198 ? -1.152 -22.438 -15.562 1 98.69 198 TYR A C 1
ATOM 1561 O O . TYR A 1 198 ? -1.19 -23.438 -16.281 1 98.69 198 TYR A O 1
ATOM 1569 N N . TYR A 1 199 ? -1.961 -22.25 -14.586 1 98.62 199 TYR A N 1
ATOM 1570 C CA . TYR A 1 199 ? -3.08 -23.141 -14.266 1 98.62 199 TYR A CA 1
ATOM 1571 C C . TYR A 1 199 ? -4.34 -22.328 -13.977 1 98.62 199 TYR A C 1
ATOM 1573 O O . TYR A 1 199 ? -4.266 -21.141 -13.688 1 98.62 199 TYR A O 1
ATOM 1581 N N . VAL A 1 200 ? -5.465 -23.016 -14.062 1 97.81 200 VAL A N 1
ATOM 1582 C CA . VAL A 1 200 ? -6.746 -22.406 -13.711 1 97.81 200 VAL A CA 1
ATOM 1583 C C . VAL A 1 200 ? -7.535 -23.359 -12.812 1 97.81 200 VAL A C 1
ATOM 1585 O O . VAL A 1 200 ? -7.527 -24.578 -13.023 1 97.81 200 VAL A O 1
ATOM 1588 N N . SER A 1 201 ? -8.086 -22.828 -11.828 1 96.75 201 SER A N 1
ATOM 1589 C CA . SER A 1 201 ? -9.055 -23.578 -11.031 1 96.75 201 SER A CA 1
ATOM 1590 C C . SER A 1 201 ? -10.453 -23 -11.156 1 96.75 201 SER A C 1
ATOM 1592 O O . SER A 1 201 ? -10.617 -21.781 -11.273 1 96.75 201 SER A O 1
ATOM 1594 N N . HIS A 1 202 ? -11.43 -23.875 -11.086 1 93.94 202 HIS A N 1
ATOM 1595 C CA . HIS A 1 202 ? -12.828 -23.469 -11.219 1 93.94 202 HIS A CA 1
ATOM 1596 C C . HIS A 1 202 ? -13.586 -23.688 -9.914 1 93.94 202 HIS A C 1
ATOM 1598 O O . HIS A 1 202 ? -13.602 -24.781 -9.367 1 93.94 202 HIS A O 1
ATOM 1604 N N . HIS A 1 203 ? -14.133 -22.625 -9.516 1 92.69 203 HIS A N 1
ATOM 1605 C CA . HIS A 1 203 ? -14.977 -22.625 -8.32 1 92.69 203 HIS A CA 1
ATOM 1606 C C . HIS A 1 203 ? -16.375 -22.125 -8.633 1 92.69 203 HIS A C 1
ATOM 1608 O O . HIS A 1 203 ? -16.656 -21.719 -9.766 1 92.69 203 HIS A O 1
ATOM 1614 N N . THR A 1 204 ? -17.328 -22.297 -7.789 1 85.62 204 THR A N 1
ATOM 1615 C CA . THR A 1 204 ? -18.734 -21.984 -8.031 1 85.62 204 THR A CA 1
ATOM 1616 C C . THR A 1 204 ? -18.891 -20.594 -8.625 1 85.62 204 THR A C 1
ATOM 1618 O O . THR A 1 204 ? -19.594 -20.406 -9.625 1 85.62 204 THR A O 1
ATOM 1621 N N . ASN A 1 205 ? -18.281 -19.594 -8.148 1 85.44 205 ASN A N 1
ATOM 1622 C CA . ASN A 1 205 ? -18.516 -18.25 -8.641 1 85.44 205 ASN A CA 1
ATOM 1623 C C . ASN A 1 205 ? -17.203 -17.562 -9.023 1 85.44 205 ASN A C 1
ATOM 1625 O O . ASN A 1 205 ? -17.109 -16.328 -8.992 1 85.44 205 ASN A O 1
ATOM 1629 N N . LEU A 1 206 ? -16.172 -18.406 -9.367 1 91.75 206 LEU A N 1
ATOM 1630 C CA . LEU A 1 206 ? -14.867 -17.797 -9.609 1 91.75 206 LEU A CA 1
ATOM 1631 C C . LEU A 1 206 ? -13.969 -18.734 -10.406 1 91.75 206 LEU A C 1
ATOM 1633 O O . LEU A 1 206 ? -13.875 -19.922 -10.094 1 91.75 206 LEU A O 1
ATOM 1637 N N . ASN A 1 207 ? -13.5 -18.297 -11.484 1 95.12 207 ASN A N 1
ATOM 1638 C CA . ASN A 1 207 ? -12.312 -18.875 -12.094 1 95.12 207 ASN A CA 1
ATOM 1639 C C . ASN A 1 207 ? -11.039 -18.172 -11.648 1 95.12 207 ASN A C 1
ATOM 1641 O O . ASN A 1 207 ? -10.93 -16.953 -11.789 1 95.12 207 ASN A O 1
ATOM 1645 N N . LEU A 1 208 ? -10.141 -18.953 -11.133 1 97.38 208 LEU A N 1
ATOM 1646 C CA . LEU A 1 208 ? -8.953 -18.344 -10.539 1 97.38 208 LEU A CA 1
ATOM 1647 C C . LEU A 1 208 ? -7.699 -18.734 -11.312 1 97.38 208 LEU A C 1
ATOM 1649 O O . LEU A 1 208 ? -7.445 -19.922 -11.516 1 97.38 208 LEU A O 1
ATOM 1653 N N . ASP A 1 209 ? -6.98 -17.75 -11.758 1 98.31 209 ASP A N 1
ATOM 1654 C CA . ASP A 1 209 ? -5.707 -17.969 -12.438 1 98.31 209 ASP A CA 1
ATOM 1655 C C . ASP A 1 209 ? -4.582 -18.203 -11.438 1 98.31 209 ASP A C 1
ATOM 1657 O O . ASP A 1 209 ? -4.52 -17.531 -10.406 1 98.31 209 ASP A O 1
ATOM 1661 N N . HIS A 1 210 ? -3.727 -19.203 -11.742 1 98.81 210 HIS A N 1
ATOM 1662 C CA . HIS A 1 210 ? -2.539 -19.531 -10.961 1 98.81 210 HIS A CA 1
ATOM 1663 C C . HIS A 1 210 ? -1.282 -19.484 -11.82 1 98.81 210 HIS A C 1
ATOM 1665 O O . HIS A 1 210 ? -1.157 -20.234 -12.781 1 98.81 210 HIS A O 1
ATOM 1671 N N . PHE A 1 211 ? -0.41 -18.625 -11.422 1 98.88 211 PHE A N 1
ATOM 1672 C CA . PHE A 1 211 ? 0.882 -18.531 -12.094 1 98.88 211 PHE A CA 1
ATOM 1673 C C . PHE A 1 211 ? 2.004 -18.984 -11.164 1 98.88 211 PHE A C 1
ATOM 1675 O O . PHE A 1 211 ? 1.972 -18.703 -9.961 1 98.88 211 PHE A O 1
ATOM 1682 N N . PHE A 1 212 ? 2.951 -19.703 -11.727 1 98.88 212 PHE A N 1
ATOM 1683 C CA . PHE A 1 212 ? 4.094 -20.188 -10.953 1 98.88 212 PHE A CA 1
ATOM 1684 C C . PHE A 1 212 ? 5.402 -19.703 -11.578 1 98.88 212 PHE A C 1
ATOM 1686 O O . PHE A 1 212 ? 5.547 -19.703 -12.805 1 98.88 212 PHE A O 1
ATOM 1693 N N . VAL A 1 213 ? 6.258 -19.281 -10.773 1 98.75 213 VAL A N 1
ATOM 1694 C CA . VAL A 1 213 ? 7.594 -18.844 -11.172 1 98.75 213 VAL A CA 1
ATOM 1695 C C . VAL A 1 213 ? 8.648 -19.609 -10.375 1 98.75 213 VAL A C 1
ATOM 1697 O O . VAL A 1 213 ? 8.586 -19.672 -9.141 1 98.75 213 VAL A O 1
ATOM 1700 N N . LYS A 1 214 ? 9.578 -20.141 -11.094 1 98.12 214 LYS A N 1
ATOM 1701 C CA . LYS A 1 214 ? 10.656 -20.891 -10.453 1 98.12 214 LYS A CA 1
ATOM 1702 C C . LYS A 1 214 ? 11.906 -20.031 -10.305 1 98.12 214 LYS A C 1
ATOM 1704 O O . LYS A 1 214 ? 12.398 -19.469 -11.281 1 98.12 214 LYS A O 1
ATOM 1709 N N . PHE A 1 215 ? 12.383 -19.938 -9.109 1 97.5 215 PHE A N 1
ATOM 1710 C CA . PHE A 1 215 ? 13.617 -19.203 -8.852 1 97.5 215 PHE A CA 1
ATOM 1711 C C . PHE A 1 215 ? 14.773 -20.141 -8.578 1 97.5 215 PHE A C 1
ATOM 1713 O O . PHE A 1 215 ? 14.578 -21.234 -8.023 1 97.5 215 PHE A O 1
ATOM 1720 N N . MET B 1 1 ? 14.992 26.031 -26.938 1 52.84 1 MET B N 1
ATOM 1721 C CA . MET B 1 1 ? 13.719 26.703 -26.672 1 52.84 1 MET B CA 1
ATOM 1722 C C . MET B 1 1 ? 12.625 25.688 -26.375 1 52.84 1 MET B C 1
ATOM 1724 O O . MET B 1 1 ? 11.742 25.953 -25.562 1 52.84 1 MET B O 1
ATOM 1728 N N . THR B 1 2 ? 12.688 24.422 -26.969 1 61.06 2 THR B N 1
ATOM 1729 C CA . THR B 1 2 ? 11.742 23.344 -26.75 1 61.06 2 THR B CA 1
ATOM 1730 C C . THR B 1 2 ? 11.922 22.75 -25.344 1 61.06 2 THR B C 1
ATOM 1732 O O . THR B 1 2 ? 10.938 22.391 -24.688 1 61.06 2 THR B O 1
ATOM 1735 N N . GLY B 1 3 ? 13.086 22.875 -24.734 1 64.81 3 GLY B N 1
ATOM 1736 C CA . GLY B 1 3 ? 13.383 22.359 -23.406 1 64.81 3 GLY B CA 1
ATOM 1737 C C . GLY B 1 3 ? 12.766 23.203 -22.297 1 64.81 3 GLY B C 1
ATOM 1738 O O . GLY B 1 3 ? 12.234 22.656 -21.328 1 64.81 3 GLY B O 1
ATOM 1739 N N . THR B 1 4 ? 12.766 24.562 -22.516 1 65.31 4 THR B N 1
ATOM 1740 C CA . THR B 1 4 ? 12.266 25.484 -21.516 1 65.31 4 THR B CA 1
ATOM 1741 C C . THR B 1 4 ? 10.742 25.391 -21.406 1 65.31 4 THR B C 1
ATOM 1743 O O . THR B 1 4 ? 10.195 25.438 -20.297 1 65.31 4 THR B O 1
ATOM 1746 N N . LEU B 1 5 ? 10.062 25.266 -22.5 1 63.41 5 LEU B N 1
ATOM 1747 C CA . LEU B 1 5 ? 8.609 25.156 -22.531 1 63.41 5 LEU B CA 1
ATOM 1748 C C . LEU B 1 5 ? 8.141 23.859 -21.859 1 63.41 5 LEU B C 1
ATOM 1750 O O . LEU B 1 5 ? 7.191 23.875 -21.078 1 63.41 5 LEU B O 1
ATOM 1754 N N . LYS B 1 6 ? 8.914 22.859 -22.172 1 68.88 6 LYS B N 1
ATOM 1755 C CA . LYS B 1 6 ? 8.578 21.578 -21.562 1 68.88 6 LYS B CA 1
ATOM 1756 C C . LYS B 1 6 ? 8.781 21.609 -20.062 1 68.88 6 LYS B C 1
ATOM 1758 O O . LYS B 1 6 ? 7.98 21.062 -19.297 1 68.88 6 LYS B O 1
ATOM 1763 N N . GLU B 1 7 ? 9.742 22.297 -19.641 1 71.5 7 GLU B N 1
ATOM 1764 C CA . GLU B 1 7 ? 10.031 22.422 -18.203 1 71.5 7 GLU B CA 1
ATOM 1765 C C . GLU B 1 7 ? 8.969 23.25 -17.5 1 71.5 7 GLU B C 1
ATOM 1767 O O . GLU B 1 7 ? 8.578 22.938 -16.375 1 71.5 7 GLU B O 1
ATOM 1772 N N . ASN B 1 8 ? 8.469 24.25 -18.094 1 73.94 8 ASN B N 1
ATOM 1773 C CA . ASN B 1 8 ? 7.414 25.078 -17.531 1 73.94 8 ASN B CA 1
ATOM 1774 C C . ASN B 1 8 ? 6.09 24.328 -17.438 1 73.94 8 ASN B C 1
ATOM 1776 O O . ASN B 1 8 ? 5.363 24.469 -16.453 1 73.94 8 ASN B O 1
ATOM 1780 N N . ILE B 1 9 ? 5.844 23.641 -18.422 1 74.12 9 ILE B N 1
ATOM 1781 C CA . ILE B 1 9 ? 4.617 22.859 -18.438 1 74.12 9 ILE B CA 1
ATOM 1782 C C . ILE B 1 9 ? 4.68 21.781 -17.359 1 74.12 9 ILE B C 1
ATOM 1784 O O . ILE B 1 9 ? 3.699 21.547 -16.656 1 74.12 9 ILE B O 1
ATOM 1788 N N . ARG B 1 10 ? 5.84 21.219 -17.234 1 75.88 10 ARG B N 1
ATOM 1789 C CA . ARG B 1 10 ? 6.035 20.203 -16.203 1 75.88 10 ARG B CA 1
ATOM 1790 C C . ARG B 1 10 ? 5.879 20.797 -14.805 1 75.88 10 ARG B C 1
ATOM 1792 O O . ARG B 1 10 ? 5.285 20.188 -13.922 1 75.88 10 ARG B O 1
ATOM 1799 N N . ASN B 1 11 ? 6.41 21.906 -14.633 1 80.31 11 ASN B N 1
ATOM 1800 C CA . ASN B 1 11 ? 6.293 22.578 -13.344 1 80.31 11 ASN B CA 1
ATOM 1801 C C . ASN B 1 11 ? 4.848 22.953 -13.039 1 80.31 11 ASN B C 1
ATOM 1803 O O . ASN B 1 11 ? 4.406 22.859 -11.891 1 80.31 11 ASN B O 1
ATOM 1807 N N . ASP B 1 12 ? 4.188 23.344 -14 1 81.75 12 ASP B N 1
ATOM 1808 C CA . ASP B 1 12 ? 2.779 23.688 -13.844 1 81.75 12 ASP B CA 1
ATOM 1809 C C . ASP B 1 12 ? 1.94 22.453 -13.523 1 81.75 12 ASP B C 1
ATOM 1811 O O . ASP B 1 12 ? 1.063 22.5 -12.656 1 81.75 12 ASP B O 1
ATOM 1815 N N . PHE B 1 13 ? 2.334 21.422 -14.133 1 84.69 13 PHE B N 1
ATOM 1816 C CA . PHE B 1 13 ? 1.609 20.172 -13.875 1 84.69 13 PHE B CA 1
ATOM 1817 C C . PHE B 1 13 ? 1.853 19.688 -12.453 1 84.69 13 PHE B C 1
ATOM 1819 O O . PHE B 1 13 ? 0.917 19.281 -11.766 1 84.69 13 PHE B O 1
ATOM 1826 N N . SER B 1 14 ? 3.092 19.797 -12.086 1 87.19 14 SER B N 1
ATOM 1827 C CA . SER B 1 14 ? 3.451 19.328 -10.75 1 87.19 14 SER B CA 1
ATOM 1828 C C . SER B 1 14 ? 2.742 20.156 -9.68 1 87.19 14 SER B C 1
ATOM 1830 O O . SER B 1 14 ? 2.256 19.594 -8.688 1 87.19 14 SER B O 1
ATOM 1832 N N . ALA B 1 15 ? 2.713 21.422 -9.898 1 89.81 15 ALA B N 1
ATOM 1833 C CA . ALA B 1 15 ? 2.008 22.281 -8.953 1 89.81 15 ALA B CA 1
ATOM 1834 C C . ALA B 1 15 ? 0.515 21.969 -8.938 1 89.81 15 ALA B C 1
ATOM 1836 O O . ALA B 1 15 ? -0.107 21.938 -7.871 1 89.81 15 ALA B O 1
ATOM 1837 N N . GLY B 1 16 ? -0.028 21.766 -10.07 1 93.56 16 GLY B N 1
ATOM 1838 C CA . GLY B 1 16 ? -1.427 21.375 -10.156 1 93.56 16 GLY B CA 1
ATOM 1839 C C . GLY B 1 16 ? -1.726 20.062 -9.477 1 93.56 16 GLY B C 1
ATOM 1840 O O . GLY B 1 16 ? -2.723 19.938 -8.766 1 93.56 16 GLY B O 1
ATOM 1841 N N . PHE B 1 17 ? -0.836 19.094 -9.719 1 96.56 17 PHE B N 1
ATOM 1842 C CA . PHE B 1 17 ? -0.982 17.797 -9.07 1 96.56 17 PHE B CA 1
ATOM 1843 C C . PHE B 1 17 ? -0.947 17.953 -7.551 1 96.56 17 PHE B C 1
ATOM 1845 O O . PHE B 1 17 ? -1.787 17.375 -6.852 1 96.56 17 PHE B O 1
ATOM 1852 N N . HIS B 1 18 ? -0.021 18.719 -7.012 1 96.25 18 HIS B N 1
ATOM 1853 C CA . HIS B 1 18 ? 0.102 18.938 -5.578 1 96.25 18 HIS B CA 1
ATOM 1854 C C . HIS B 1 18 ? -1.17 19.547 -5 1 96.25 18 HIS B C 1
ATOM 1856 O O . HIS B 1 18 ? -1.706 19.062 -4.004 1 96.25 18 HIS B O 1
ATOM 1862 N N . ASP B 1 19 ? -1.637 20.531 -5.641 1 97.31 19 ASP B N 1
ATOM 1863 C CA . ASP B 1 19 ? -2.852 21.188 -5.18 1 97.31 19 ASP B CA 1
ATOM 1864 C C .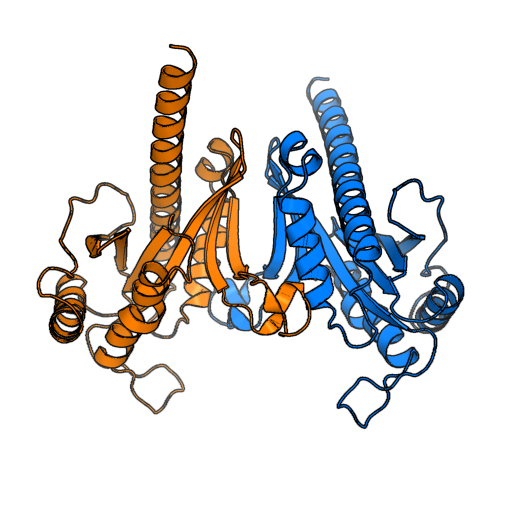 ASP B 1 19 ? -4.047 20.234 -5.219 1 97.31 19 ASP B C 1
ATOM 1866 O O . ASP B 1 19 ? -4.875 20.234 -4.305 1 97.31 19 ASP B O 1
ATOM 1870 N N . ASN B 1 20 ? -4.133 19.484 -6.293 1 98.25 20 ASN B N 1
ATOM 1871 C CA . ASN B 1 20 ? -5.203 18.5 -6.398 1 98.25 20 ASN B CA 1
ATOM 1872 C C . ASN B 1 20 ? -5.148 17.5 -5.262 1 98.25 20 ASN B C 1
ATOM 1874 O O . ASN B 1 20 ? -6.184 17.094 -4.73 1 98.25 20 ASN B O 1
ATOM 1878 N N . CYS B 1 21 ? -3.924 17.078 -4.883 1 98.56 21 CYS B N 1
ATOM 1879 C CA . CYS B 1 21 ? -3.77 16.125 -3.787 1 98.56 21 CYS B CA 1
ATOM 1880 C C . CYS B 1 21 ? -4.293 16.703 -2.48 1 98.56 21 CYS B C 1
ATOM 1882 O O . CYS B 1 21 ? -5.051 16.047 -1.763 1 98.56 21 CYS B O 1
ATOM 1884 N N . ILE B 1 22 ? -3.926 17.938 -2.215 1 98.5 22 ILE B N 1
ATOM 1885 C CA . ILE B 1 22 ? -4.355 18.562 -0.973 1 98.5 22 ILE B CA 1
ATOM 1886 C C . ILE B 1 22 ? -5.871 18.75 -0.988 1 98.5 22 ILE B C 1
ATOM 1888 O O . ILE B 1 22 ? -6.535 18.562 0.034 1 98.5 22 ILE B O 1
ATOM 1892 N N . ARG B 1 23 ? -6.406 19.125 -2.094 1 98.5 23 ARG B N 1
ATOM 1893 C CA . ARG B 1 23 ? -7.852 19.266 -2.227 1 98.5 23 ARG B CA 1
ATOM 1894 C C . ARG B 1 23 ? -8.562 17.953 -1.943 1 98.5 23 ARG B C 1
ATOM 1896 O O . ARG B 1 23 ? -9.562 17.922 -1.219 1 98.5 23 ARG B O 1
ATOM 1903 N N . LEU B 1 24 ? -8.086 16.906 -2.521 1 98.81 24 LEU B N 1
ATOM 1904 C CA . LEU B 1 24 ? -8.68 15.586 -2.301 1 98.81 24 LEU B CA 1
ATOM 1905 C C . LEU B 1 24 ? -8.625 15.211 -0.825 1 98.81 24 LEU B C 1
ATOM 1907 O O . LEU B 1 24 ? -9.602 14.703 -0.271 1 98.81 24 LEU B O 1
ATOM 1911 N N . ILE B 1 25 ? -7.492 15.445 -0.151 1 98.81 25 ILE B N 1
ATOM 1912 C CA . ILE B 1 25 ? -7.328 15.148 1.268 1 98.81 25 ILE B CA 1
ATOM 1913 C C . ILE B 1 25 ? -8.312 15.984 2.086 1 98.81 25 ILE B C 1
ATOM 1915 O O . ILE B 1 25 ? -9.008 15.453 2.957 1 98.81 25 ILE B O 1
ATOM 1919 N N . GLY B 1 26 ? -8.336 17.25 1.762 1 98.81 26 GLY B N 1
ATOM 1920 C CA . GLY B 1 26 ? -9.25 18.141 2.467 1 98.81 26 GLY B CA 1
ATOM 1921 C C . GLY B 1 26 ? -10.703 17.734 2.322 1 98.81 26 GLY B C 1
ATOM 1922 O O . GLY B 1 26 ? -11.445 17.703 3.307 1 98.81 26 GLY B O 1
ATOM 1923 N N . GLU B 1 27 ? -11.148 17.453 1.146 1 98.69 27 GLU B N 1
ATOM 1924 C CA . GLU B 1 27 ? -12.523 17.016 0.897 1 98.69 27 GLU B CA 1
ATOM 1925 C C . GLU B 1 27 ? -12.828 15.719 1.644 1 98.69 27 GLU B C 1
ATOM 1927 O O . GLU B 1 27 ? -13.914 15.562 2.199 1 98.69 27 GLU B O 1
ATOM 1932 N N . ALA B 1 28 ? -11.906 14.828 1.634 1 98.75 28 ALA B N 1
ATOM 1933 C CA . ALA B 1 28 ? -12.078 13.578 2.365 1 98.75 28 ALA B CA 1
ATOM 1934 C C . ALA B 1 28 ? -12.203 13.836 3.865 1 98.75 28 ALA B C 1
ATOM 1936 O O . ALA B 1 28 ? -13.023 13.211 4.543 1 98.75 28 ALA B O 1
ATOM 1937 N N . CYS B 1 29 ? -11.359 14.703 4.383 1 98.56 29 CYS B N 1
ATOM 1938 C CA . CYS B 1 29 ? -11.422 15.047 5.797 1 98.56 29 CYS B CA 1
ATOM 1939 C C . CYS B 1 29 ? -12.758 15.68 6.148 1 98.56 29 CYS B C 1
ATOM 1941 O O . CYS B 1 29 ? -13.328 15.398 7.203 1 98.56 29 CYS B O 1
ATOM 1943 N N . LEU B 1 30 ? -13.219 16.531 5.277 1 98.19 30 LEU B N 1
ATOM 1944 C CA . LEU B 1 30 ? -14.523 17.141 5.496 1 98.19 30 LEU B CA 1
ATOM 1945 C C . LEU B 1 30 ? -15.625 16.078 5.543 1 98.19 30 LEU B C 1
ATOM 1947 O O . LEU B 1 30 ? -16.5 16.125 6.406 1 98.19 30 LEU B O 1
ATOM 1951 N N . ASP B 1 31 ? -15.578 15.156 4.633 1 97.19 31 ASP B N 1
ATOM 1952 C CA . ASP B 1 31 ? -16.531 14.055 4.625 1 97.19 31 ASP B CA 1
ATOM 1953 C C . ASP B 1 31 ? -16.484 13.281 5.941 1 97.19 31 ASP B C 1
ATOM 1955 O O . ASP B 1 31 ? -17.531 12.938 6.5 1 97.19 31 ASP B O 1
ATOM 1959 N N . LEU B 1 32 ? -15.305 13.016 6.359 1 97.5 32 LEU B N 1
ATOM 1960 C CA . LEU B 1 32 ? -15.117 12.273 7.602 1 97.5 32 LEU B CA 1
ATOM 1961 C C . LEU B 1 32 ? -15.625 13.07 8.797 1 97.5 32 LEU B C 1
ATOM 1963 O O . LEU B 1 32 ? -16.266 12.516 9.688 1 97.5 32 LEU B O 1
ATOM 1967 N N . LYS B 1 33 ? -15.398 14.344 8.859 1 97.25 33 LYS B N 1
ATOM 1968 C CA . LYS B 1 33 ? -15.93 15.219 9.898 1 97.25 33 LYS B CA 1
ATOM 1969 C C . LYS B 1 33 ? -17.453 15.164 9.945 1 97.25 33 LYS B C 1
ATOM 1971 O O . LYS B 1 33 ? -18.047 15.102 11.023 1 97.25 33 LYS B O 1
ATOM 1976 N N . ASN B 1 34 ? -18 15.164 8.797 1 96.75 34 ASN B N 1
ATOM 1977 C CA . ASN B 1 34 ? -19.453 15.195 8.688 1 96.75 34 ASN B CA 1
ATOM 1978 C C . ASN B 1 34 ? -20.094 13.906 9.195 1 96.75 34 ASN B C 1
ATOM 1980 O O . ASN B 1 34 ? -21.266 13.891 9.586 1 96.75 34 ASN B O 1
ATOM 1984 N N . LYS B 1 35 ? -19.312 12.867 9.188 1 94.56 35 LYS B N 1
ATOM 1985 C CA . LYS B 1 35 ? -19.797 11.594 9.711 1 94.56 35 LYS B CA 1
ATOM 1986 C C . LYS B 1 35 ? -19.812 11.594 11.234 1 94.56 35 LYS B C 1
ATOM 1988 O O . LYS B 1 35 ? -20.516 10.789 11.852 1 94.56 35 LYS B O 1
ATOM 1993 N N . HIS B 1 36 ? -19.047 12.43 11.922 1 94.5 36 HIS B N 1
ATOM 1994 C CA . HIS B 1 36 ? -19 12.609 13.367 1 94.5 36 HIS B CA 1
ATOM 1995 C C . HIS B 1 36 ? -18.656 11.305 14.07 1 94.5 36 HIS B C 1
ATOM 1997 O O . HIS B 1 36 ? -19.25 10.984 15.109 1 94.5 36 HIS B O 1
ATOM 2003 N N . ILE B 1 37 ? -17.797 10.523 13.453 1 92.94 37 ILE B N 1
ATOM 2004 C CA . ILE B 1 37 ? -17.531 9.219 14.055 1 92.94 37 ILE B CA 1
ATOM 2005 C C . ILE B 1 37 ? -16.141 9.211 14.656 1 92.94 37 ILE B C 1
ATOM 2007 O O . ILE B 1 37 ? -15.797 8.328 15.453 1 92.94 37 ILE B O 1
ATOM 2011 N N . VAL B 1 38 ? -15.281 10.141 14.266 1 96.75 38 VAL B N 1
ATOM 2012 C CA . VAL B 1 38 ? -13.906 10.156 14.758 1 96.75 38 VAL B CA 1
ATOM 2013 C C . VAL B 1 38 ? -13.883 10.617 16.219 1 96.75 38 VAL B C 1
ATOM 2015 O O . VAL B 1 38 ? -14.453 11.648 16.562 1 96.75 38 VAL B O 1
ATOM 2018 N N . THR B 1 39 ? -13.273 9.797 17.078 1 95.06 39 THR B N 1
ATOM 2019 C CA . THR B 1 39 ? -13.109 10.133 18.484 1 95.06 39 THR B CA 1
ATOM 2020 C C . THR B 1 39 ? -11.633 10.102 18.891 1 95.06 39 THR B C 1
ATOM 2022 O O . THR B 1 39 ? -10.781 9.727 18.078 1 95.06 39 THR B O 1
ATOM 2025 N N . VAL B 1 40 ? -11.383 10.445 20.094 1 95.31 40 VAL B N 1
ATOM 2026 C CA . VAL B 1 40 ? -10.016 10.461 20.609 1 95.31 40 VAL B CA 1
ATOM 2027 C C . VAL B 1 40 ? -9.484 9.031 20.688 1 95.31 40 VAL B C 1
ATOM 2029 O O . VAL B 1 40 ? -8.273 8.828 20.781 1 95.31 40 VAL B O 1
ATOM 2032 N N . ASP B 1 41 ? -10.383 8.055 20.562 1 94.81 41 ASP B N 1
ATOM 2033 C CA . ASP B 1 41 ? -10 6.652 20.703 1 94.81 41 ASP B CA 1
ATOM 2034 C C . ASP B 1 41 ? -9.469 6.098 19.375 1 94.81 41 ASP B C 1
ATOM 2036 O O . ASP B 1 41 ? -8.859 5.027 19.344 1 94.81 41 ASP B O 1
ATOM 2040 N N . TRP B 1 42 ? -9.641 6.84 18.281 1 96.25 42 TRP B N 1
ATOM 2041 C CA . TRP B 1 42 ? -9.258 6.324 16.969 1 96.25 42 TRP B CA 1
ATOM 2042 C C . TRP B 1 42 ? -7.738 6.309 16.812 1 96.25 42 TRP B C 1
ATOM 2044 O O . TRP B 1 42 ? -7.059 7.262 17.203 1 96.25 42 TRP B O 1
ATOM 2054 N N . ASP B 1 43 ? -7.316 5.191 16.25 1 96 43 ASP B N 1
ATOM 2055 C CA . ASP B 1 43 ? -5.926 5.148 15.805 1 96 43 ASP B CA 1
ATOM 2056 C C . ASP B 1 43 ? -5.734 5.973 14.539 1 96 43 ASP B C 1
ATOM 2058 O O . ASP B 1 43 ? -6.66 6.117 13.742 1 96 43 ASP B O 1
ATOM 2062 N N . GLU B 1 44 ? -4.543 6.43 14.422 1 97.62 44 GLU B N 1
ATOM 2063 C CA . GLU B 1 44 ? -4.125 7.207 13.258 1 97.62 44 GLU B CA 1
ATOM 2064 C C . GLU B 1 44 ? -4.477 6.488 11.961 1 97.62 44 GLU B C 1
ATOM 2066 O O . GLU B 1 44 ? -4.988 7.102 11.023 1 97.62 44 GLU B O 1
ATOM 2071 N N . GLU B 1 45 ? -4.285 5.23 11.961 1 97.88 45 GLU B N 1
ATOM 2072 C CA . GLU B 1 45 ? -4.465 4.438 10.75 1 97.88 45 GLU B CA 1
ATOM 2073 C C . GLU B 1 45 ? -5.941 4.301 10.398 1 97.88 45 GLU B C 1
ATOM 2075 O O . GLU B 1 45 ? -6.293 4.184 9.219 1 97.88 45 GLU B O 1
ATOM 2080 N N . ASN B 1 46 ? -6.816 4.32 11.383 1 98.19 46 ASN B N 1
ATOM 2081 C CA . ASN B 1 46 ? -8.25 4.281 11.094 1 98.19 46 ASN B CA 1
ATOM 2082 C C . ASN B 1 46 ? -8.711 5.551 10.383 1 98.19 46 ASN B C 1
ATOM 2084 O O . ASN B 1 46 ? -9.523 5.484 9.461 1 98.19 46 ASN B O 1
ATOM 2088 N N . ILE B 1 47 ? -8.125 6.625 10.789 1 98.62 47 ILE B N 1
ATOM 2089 C CA . ILE B 1 47 ? -8.469 7.891 10.148 1 98.62 47 ILE B CA 1
ATOM 2090 C C . ILE B 1 47 ? -7.949 7.891 8.711 1 98.62 47 ILE B C 1
ATOM 2092 O O . ILE B 1 47 ? -8.703 8.172 7.773 1 98.62 47 ILE B O 1
ATOM 2096 N N . SER B 1 48 ? -6.699 7.512 8.523 1 98.69 48 SER B N 1
ATOM 2097 C CA . SER B 1 48 ? -6.086 7.473 7.199 1 98.69 48 SER B CA 1
ATOM 2098 C C . SER B 1 48 ? -6.828 6.512 6.273 1 98.69 48 SER B C 1
ATOM 2100 O O . SER B 1 48 ? -6.973 6.781 5.078 1 98.69 48 SER B O 1
ATOM 2102 N N . ALA B 1 49 ? -7.312 5.395 6.855 1 98.44 49 ALA B N 1
ATOM 2103 C CA . ALA B 1 49 ? -8.086 4.43 6.082 1 98.44 49 ALA B CA 1
ATOM 2104 C C . ALA B 1 49 ? -9.359 5.066 5.531 1 98.44 49 ALA B C 1
ATOM 2106 O O . ALA B 1 49 ? -9.719 4.855 4.367 1 98.44 49 ALA B O 1
ATOM 2107 N N . ASN B 1 50 ? -10.016 5.867 6.332 1 98.5 50 ASN B N 1
ATOM 2108 C CA . ASN B 1 50 ? -11.234 6.547 5.898 1 98.5 50 ASN B CA 1
ATOM 2109 C C . ASN B 1 50 ? -10.938 7.602 4.836 1 98.5 50 ASN B C 1
ATOM 2111 O O . ASN B 1 50 ? -11.688 7.738 3.867 1 98.5 50 ASN B O 1
ATOM 2115 N N . ILE B 1 51 ? -9.844 8.273 5.039 1 98.69 51 ILE B N 1
ATOM 2116 C CA . ILE B 1 51 ? -9.453 9.312 4.094 1 98.69 51 ILE B CA 1
ATOM 2117 C C . ILE B 1 51 ? -9.133 8.68 2.738 1 98.69 51 ILE B C 1
ATOM 2119 O O . ILE B 1 51 ? -9.633 9.133 1.705 1 98.69 51 ILE B O 1
ATOM 2123 N N . SER B 1 52 ? -8.344 7.641 2.738 1 98.56 52 SER B N 1
ATOM 2124 C CA . SER B 1 52 ? -7.977 6.988 1.484 1 98.56 52 SER B CA 1
ATOM 2125 C C . SER B 1 52 ? -9.203 6.418 0.781 1 98.56 52 SER B C 1
ATOM 2127 O O . SER B 1 52 ? -9.336 6.531 -0.439 1 98.56 52 SER B O 1
ATOM 2129 N N . THR B 1 53 ? -10.125 5.844 1.552 1 97.56 53 THR B N 1
ATOM 2130 C CA . THR B 1 53 ? -11.344 5.281 0.98 1 97.56 53 THR B CA 1
ATOM 2131 C C . THR B 1 53 ? -12.211 6.379 0.361 1 97.56 53 THR B C 1
ATOM 2133 O O . THR B 1 53 ? -12.719 6.223 -0.751 1 97.56 53 THR B O 1
ATOM 2136 N N . ALA B 1 54 ? -12.312 7.473 1.07 1 97.94 54 ALA B N 1
ATOM 2137 C CA . ALA B 1 54 ? -13.102 8.602 0.579 1 97.94 54 ALA B CA 1
ATOM 2138 C C . ALA B 1 54 ? -12.508 9.164 -0.705 1 97.94 54 ALA B C 1
ATOM 2140 O O . ALA B 1 54 ? -13.234 9.484 -1.649 1 97.94 54 ALA B O 1
ATOM 2141 N N . ILE B 1 55 ? -11.203 9.297 -0.753 1 98.44 55 ILE B N 1
ATOM 2142 C CA . ILE B 1 55 ? -10.539 9.859 -1.925 1 98.44 55 ILE B CA 1
ATOM 2143 C C . ILE B 1 55 ? -10.766 8.953 -3.133 1 98.44 55 ILE B C 1
ATOM 2145 O O . ILE B 1 55 ? -11.133 9.43 -4.211 1 98.44 55 ILE B O 1
ATOM 2149 N N . ASN B 1 56 ? -10.633 7.645 -2.979 1 96.69 56 ASN B N 1
ATOM 2150 C CA . ASN B 1 56 ? -10.68 6.711 -4.098 1 96.69 56 ASN B CA 1
ATOM 2151 C C . ASN B 1 56 ? -12.094 6.586 -4.66 1 96.69 56 ASN B C 1
ATOM 2153 O O . ASN B 1 56 ? -12.281 6.051 -5.758 1 96.69 56 ASN B O 1
ATOM 2157 N N . THR B 1 57 ? -13.062 7.098 -3.951 1 94.5 57 THR B N 1
ATOM 2158 C CA . THR B 1 57 ? -14.43 7.043 -4.445 1 94.5 57 THR B CA 1
ATOM 2159 C C . THR B 1 57 ? -14.914 8.43 -4.852 1 94.5 57 THR B C 1
ATOM 2161 O O . THR B 1 57 ? -16.094 8.609 -5.199 1 94.5 57 THR B O 1
ATOM 2164 N N . SER B 1 58 ? -14.047 9.414 -4.805 1 95.81 58 SER B N 1
ATOM 2165 C CA . SER B 1 58 ? -14.445 10.789 -5.082 1 95.81 58 SER B CA 1
ATOM 2166 C C . SER B 1 58 ? -14.469 11.07 -6.578 1 95.81 58 SER B C 1
ATOM 2168 O O . SER B 1 58 ? -13.602 10.594 -7.32 1 95.81 58 SER B O 1
ATOM 2170 N N . PRO B 1 59 ? -15.422 11.891 -7.023 1 96.12 59 PRO B N 1
ATOM 2171 C CA . PRO B 1 59 ? -15.469 12.281 -8.438 1 96.12 59 PRO B CA 1
ATOM 2172 C C . PRO B 1 59 ? -14.234 13.055 -8.875 1 96.12 59 PRO B C 1
ATOM 2174 O O . PRO B 1 59 ? -13.789 12.922 -10.016 1 96.12 59 PRO B O 1
ATOM 2177 N N . ASN B 1 60 ? -13.672 13.844 -7.973 1 97.69 60 ASN B N 1
ATOM 2178 C CA . ASN B 1 60 ? -12.484 14.617 -8.328 1 97.69 60 ASN B CA 1
ATOM 2179 C C . ASN B 1 60 ? -11.273 13.719 -8.539 1 97.69 60 ASN B C 1
ATOM 2181 O O . ASN B 1 60 ? -10.453 13.984 -9.422 1 97.69 60 ASN B O 1
ATOM 2185 N N . ALA B 1 61 ? -11.133 12.672 -7.711 1 97.62 61 ALA B N 1
ATOM 2186 C CA . ALA B 1 61 ? -10.055 11.719 -7.938 1 97.62 61 ALA B CA 1
ATOM 2187 C C . ALA B 1 61 ? -10.172 11.062 -9.305 1 97.62 61 ALA B C 1
ATOM 2189 O O . ALA B 1 61 ? -9.172 10.883 -10.008 1 97.62 61 ALA B O 1
ATOM 2190 N N . LEU B 1 62 ? -11.398 10.688 -9.648 1 96.25 62 LEU B N 1
ATOM 2191 C CA . LEU B 1 62 ? -11.656 10.125 -10.969 1 96.25 62 LEU B CA 1
ATOM 2192 C C . LEU B 1 62 ? -11.297 11.125 -12.07 1 96.25 62 LEU B C 1
ATOM 2194 O O . LEU B 1 62 ? -10.578 10.789 -13.008 1 96.25 62 LEU B O 1
ATOM 2198 N N . LYS B 1 63 ? -11.781 12.312 -11.906 1 96.56 63 LYS B N 1
ATOM 2199 C CA . LYS B 1 63 ? -11.562 13.375 -12.883 1 96.56 63 LYS B CA 1
ATOM 2200 C C . LYS B 1 63 ? -10.07 13.633 -13.086 1 96.56 63 LYS B C 1
ATOM 2202 O O . LYS B 1 63 ? -9.617 13.805 -14.219 1 96.56 63 LYS B O 1
ATOM 2207 N N . TRP B 1 64 ? -9.32 13.656 -12.023 1 97.38 64 TRP B N 1
ATOM 2208 C CA . TRP B 1 64 ? -7.906 14.016 -12.094 1 97.38 64 TRP B CA 1
ATOM 2209 C C . TRP B 1 64 ? -7.031 12.773 -12.242 1 97.38 64 TRP B C 1
ATOM 2211 O O . TRP B 1 64 ? -5.809 12.883 -12.367 1 97.38 64 TRP B O 1
ATOM 2221 N N . GLN B 1 65 ? -7.648 11.57 -12.195 1 96.88 65 GLN B N 1
ATOM 2222 C CA . GLN B 1 65 ? -6.98 10.281 -12.312 1 96.88 65 GLN B CA 1
ATOM 2223 C C . GLN B 1 65 ? -5.871 10.141 -11.281 1 96.88 65 GLN B C 1
ATOM 2225 O O . GLN B 1 65 ? -4.742 9.781 -11.617 1 96.88 65 GLN B O 1
ATOM 2230 N N . ILE B 1 66 ? -6.234 10.508 -10.07 1 98.06 66 ILE B N 1
ATOM 2231 C CA . ILE B 1 66 ? -5.352 10.359 -8.922 1 98.06 66 ILE B CA 1
ATOM 2232 C C . ILE B 1 66 ? -5.812 9.172 -8.07 1 98.06 66 ILE B C 1
ATOM 2234 O O . ILE B 1 66 ? -6.996 9.047 -7.758 1 98.06 66 ILE B O 1
ATOM 2238 N N . HIS B 1 67 ? -4.902 8.305 -7.785 1 97.25 67 HIS B N 1
ATOM 2239 C CA . HIS B 1 67 ? -5.168 7.18 -6.891 1 97.25 67 HIS B CA 1
ATOM 2240 C C . HIS B 1 67 ? -4.395 7.32 -5.586 1 97.25 67 HIS B C 1
ATOM 2242 O O . HIS B 1 67 ? -3.303 7.895 -5.562 1 97.25 67 HIS B O 1
ATOM 2248 N N . VAL B 1 68 ? -5.004 6.816 -4.523 1 98.38 68 VAL B N 1
ATOM 2249 C CA . VAL B 1 68 ? -4.328 6.887 -3.232 1 98.38 68 VAL B CA 1
ATOM 2250 C C . VAL B 1 68 ? -4.246 5.492 -2.617 1 98.38 68 VAL B C 1
ATOM 2252 O O . VAL B 1 68 ? -5.172 4.688 -2.76 1 98.38 68 VAL B O 1
ATOM 2255 N N . VAL B 1 69 ? -3.162 5.227 -1.984 1 97.5 69 VAL B N 1
ATOM 2256 C CA . VAL B 1 69 ? -2.977 4 -1.217 1 97.5 69 VAL B CA 1
ATOM 2257 C C . VAL B 1 69 ? -2.473 4.336 0.184 1 97.5 69 VAL B C 1
ATOM 2259 O O . VAL B 1 69 ? -1.692 5.277 0.361 1 97.5 69 VAL B O 1
ATOM 2262 N N . SER B 1 70 ? -2.994 3.59 1.154 1 98 70 SER B N 1
ATOM 2263 C CA . SER B 1 70 ? -2.518 3.773 2.521 1 98 70 SER B CA 1
ATOM 2264 C C . SER B 1 70 ? -1.396 2.793 2.854 1 98 70 SER B C 1
ATOM 2266 O O . SER B 1 70 ? -1.286 1.734 2.23 1 98 70 SER B O 1
ATOM 2268 N N . GLU B 1 71 ? -0.54 3.191 3.797 1 97.44 71 GLU B N 1
ATOM 2269 C CA . GLU B 1 71 ? 0.5 2.346 4.375 1 97.44 71 GLU B CA 1
ATOM 2270 C C . GLU B 1 71 ? 1.411 1.774 3.291 1 97.44 71 GLU B C 1
ATOM 2272 O O . GLU B 1 71 ? 1.594 0.558 3.203 1 97.44 71 GLU B O 1
ATOM 2277 N N . VAL B 1 72 ? 1.951 2.607 2.57 1 97.69 72 VAL B N 1
ATOM 2278 C CA . VAL B 1 72 ? 2.773 2.209 1.432 1 97.69 72 VAL B CA 1
ATOM 2279 C C . VAL B 1 72 ? 4.203 1.947 1.895 1 97.69 72 VAL B C 1
ATOM 2281 O O . VAL B 1 72 ? 4.859 2.836 2.447 1 97.69 72 VAL B O 1
ATOM 2284 N N . PRO B 1 73 ? 4.73 0.77 1.641 1 97.44 73 PRO B N 1
ATOM 2285 C CA . PRO B 1 73 ? 6.105 0.482 2.057 1 97.44 73 PRO B CA 1
ATOM 2286 C C . PRO B 1 73 ? 7.145 1.194 1.193 1 97.44 73 PRO B C 1
ATOM 2288 O O . PRO B 1 73 ? 6.949 1.341 -0.016 1 97.44 73 PRO B O 1
ATOM 2291 N N . LEU B 1 74 ? 8.18 1.565 1.836 1 96.69 74 LEU B N 1
ATOM 2292 C CA . LEU B 1 74 ? 9.359 2.115 1.182 1 96.69 74 LEU B CA 1
ATOM 2293 C C . LEU B 1 74 ? 10.531 1.139 1.264 1 96.69 74 LEU B C 1
ATOM 2295 O O . LEU B 1 74 ? 11.094 0.922 2.342 1 96.69 74 LEU B O 1
ATOM 2299 N N . TYR B 1 75 ? 10.93 0.61 0.134 1 96.81 75 TYR B N 1
ATOM 2300 C CA . TYR B 1 75 ? 11.953 -0.423 0.137 1 96.81 75 TYR B CA 1
ATOM 2301 C C . TYR B 1 75 ? 13.336 0.181 -0.097 1 96.81 75 TYR B C 1
ATOM 2303 O O . TYR B 1 75 ? 13.539 0.927 -1.058 1 96.81 75 TYR B O 1
ATOM 2311 N N . ASP B 1 76 ? 14.242 -0.166 0.793 1 95.69 76 ASP B N 1
ATOM 2312 C CA . ASP B 1 76 ? 15.617 0.284 0.598 1 95.69 76 ASP B CA 1
ATOM 2313 C C . ASP B 1 76 ? 16.469 -0.814 -0.032 1 95.69 76 ASP B C 1
ATOM 2315 O O . ASP B 1 76 ? 15.961 -1.887 -0.368 1 95.69 76 ASP B O 1
ATOM 2319 N N . LYS B 1 77 ? 17.688 -0.493 -0.229 1 95.5 77 LYS B N 1
ATOM 2320 C CA . LYS B 1 77 ? 18.594 -1.393 -0.938 1 95.5 77 LYS B CA 1
ATOM 2321 C C . LYS B 1 77 ? 18.766 -2.705 -0.178 1 95.5 77 LYS B C 1
ATOM 2323 O O . LYS B 1 77 ? 18.844 -3.773 -0.785 1 95.5 77 LYS B O 1
ATOM 2328 N N . GLU B 1 78 ? 18.859 -2.666 1.115 1 96.81 78 GLU B N 1
ATOM 2329 C CA . GLU B 1 78 ? 19.062 -3.859 1.93 1 96.81 78 GLU B CA 1
ATOM 2330 C C . GLU B 1 78 ? 17.891 -4.824 1.806 1 96.81 78 GLU B C 1
ATOM 2332 O O . GLU B 1 78 ? 18.078 -6.039 1.77 1 96.81 78 GLU B O 1
ATOM 2337 N N . ILE B 1 79 ? 16.688 -4.277 1.753 1 96.56 79 ILE B N 1
ATOM 2338 C CA . ILE B 1 79 ? 15.484 -5.09 1.576 1 96.56 79 ILE B CA 1
ATOM 2339 C C . ILE B 1 79 ? 15.5 -5.738 0.193 1 96.56 79 ILE B C 1
ATOM 2341 O O . ILE B 1 79 ? 15.25 -6.938 0.06 1 96.56 79 ILE B O 1
ATOM 2345 N N . LEU B 1 80 ? 15.844 -4.996 -0.808 1 96.31 80 LEU B N 1
ATOM 2346 C CA . LEU B 1 80 ? 15.836 -5.488 -2.182 1 96.31 80 LEU B CA 1
ATOM 2347 C C . LEU B 1 80 ? 16.938 -6.508 -2.402 1 96.31 80 LEU B C 1
ATOM 2349 O O . LEU B 1 80 ? 16.828 -7.375 -3.275 1 96.31 80 LEU B O 1
ATOM 2353 N N . GLN B 1 81 ? 17.969 -6.48 -1.561 1 95.62 81 GLN B N 1
ATOM 2354 C CA . GLN B 1 81 ? 19.062 -7.438 -1.656 1 95.62 81 GLN B CA 1
ATOM 2355 C C . GLN B 1 81 ? 18.797 -8.656 -0.774 1 95.62 81 GLN B C 1
ATOM 2357 O O . GLN B 1 81 ? 19.562 -9.625 -0.8 1 95.62 81 GLN B O 1
ATOM 2362 N N . GLY B 1 82 ? 17.828 -8.555 0.057 1 93.88 82 GLY B N 1
ATOM 2363 C CA . GLY B 1 82 ? 17.438 -9.695 0.868 1 93.88 82 GLY B CA 1
ATOM 2364 C C . GLY B 1 82 ? 18.141 -9.742 2.215 1 93.88 82 GLY B C 1
ATOM 2365 O O . GLY B 1 82 ? 17.969 -10.695 2.975 1 93.88 82 GLY B O 1
ATOM 2366 N N . THR B 1 83 ? 18.891 -8.742 2.57 1 94.5 83 THR B N 1
ATOM 2367 C CA . THR B 1 83 ? 19.641 -8.742 3.826 1 94.5 83 THR B CA 1
ATOM 2368 C C . THR B 1 83 ? 18.797 -8.133 4.945 1 94.5 83 THR B C 1
ATOM 2370 O O . THR B 1 83 ? 19.172 -8.211 6.121 1 94.5 83 THR B O 1
ATOM 2373 N N . LYS B 1 84 ? 17.734 -7.516 4.582 1 95.94 84 LYS B N 1
ATOM 2374 C CA . LYS B 1 84 ? 16.719 -6.992 5.5 1 95.94 84 LYS B CA 1
ATOM 2375 C C . LYS B 1 84 ? 15.32 -7.449 5.094 1 95.94 84 LYS B C 1
ATOM 2377 O O . LYS B 1 84 ? 15.016 -7.539 3.902 1 95.94 84 LYS B O 1
ATOM 2382 N N . LYS B 1 85 ? 14.492 -7.711 6.094 1 96.69 85 LYS B N 1
ATOM 2383 C CA . LYS B 1 85 ? 13.133 -8.172 5.82 1 96.69 85 LYS B CA 1
ATOM 2384 C C . LYS B 1 85 ? 12.273 -7.047 5.25 1 96.69 85 LYS B C 1
ATOM 2386 O O . LYS B 1 85 ? 12.297 -5.926 5.762 1 96.69 85 LYS B O 1
ATOM 2391 N N . ALA B 1 86 ? 11.453 -7.387 4.234 1 96.94 86 ALA B N 1
ATOM 2392 C CA . ALA B 1 86 ? 10.547 -6.414 3.629 1 96.94 86 ALA B CA 1
ATOM 2393 C C . ALA B 1 86 ? 9.508 -5.934 4.633 1 96.94 86 ALA B C 1
ATOM 2395 O O . ALA B 1 86 ? 9.062 -4.785 4.574 1 96.94 86 ALA B O 1
ATOM 2396 N N . LYS B 1 87 ? 9.148 -6.781 5.582 1 94.19 87 LYS B N 1
ATOM 2397 C CA . LYS B 1 87 ? 8.141 -6.449 6.586 1 94.19 87 LYS B CA 1
ATOM 2398 C C . LYS B 1 87 ? 8.617 -5.316 7.488 1 94.19 87 LYS B C 1
ATOM 2400 O O . LYS B 1 87 ? 7.809 -4.68 8.172 1 94.19 87 LYS B O 1
ATOM 2405 N N . SER B 1 88 ? 9.898 -5.117 7.492 1 95.31 88 SER B N 1
ATOM 2406 C CA . SER B 1 88 ? 10.453 -4.074 8.344 1 95.31 88 SER B CA 1
ATOM 2407 C C . SER B 1 88 ? 10.531 -2.738 7.613 1 95.31 88 SER B C 1
ATOM 2409 O O . SER B 1 88 ? 10.984 -1.74 8.18 1 95.31 88 SER B O 1
ATOM 2411 N N . ALA B 1 89 ? 10.062 -2.719 6.383 1 95.94 89 ALA B N 1
ATOM 2412 C CA . ALA B 1 89 ? 10.109 -1.487 5.602 1 95.94 89 ALA B CA 1
ATOM 2413 C C . ALA B 1 89 ? 9.344 -0.365 6.297 1 95.94 89 ALA B C 1
ATOM 2415 O O . ALA B 1 89 ? 8.273 -0.594 6.859 1 95.94 89 ALA B O 1
ATOM 2416 N N . LYS B 1 90 ? 9.852 0.775 6.203 1 92.94 90 LYS B N 1
ATOM 2417 C CA . LYS B 1 90 ? 9.078 1.948 6.594 1 92.94 90 LYS B CA 1
ATOM 2418 C C . LYS B 1 90 ? 7.895 2.162 5.66 1 92.94 90 LYS B C 1
ATOM 2420 O O . LYS B 1 90 ? 7.906 1.694 4.52 1 92.94 90 LYS B O 1
ATOM 2425 N N . ARG B 1 91 ? 6.941 2.787 6.281 1 96.56 91 ARG B N 1
ATOM 2426 C CA . ARG B 1 91 ? 5.75 3.051 5.48 1 96.56 91 ARG B CA 1
ATOM 2427 C C . ARG B 1 91 ? 5.336 4.516 5.578 1 96.56 91 ARG B C 1
ATOM 2429 O O . ARG B 1 91 ? 5.508 5.145 6.625 1 96.56 91 ARG B O 1
ATOM 2436 N N . VAL B 1 92 ? 4.863 5.062 4.504 1 97.44 92 VAL B N 1
ATOM 2437 C CA . VAL B 1 92 ? 4.145 6.332 4.582 1 97.44 92 VAL B CA 1
ATOM 2438 C C . VAL B 1 92 ? 2.654 6.066 4.793 1 97.44 92 VAL B C 1
ATOM 2440 O O . VAL B 1 92 ? 2.129 5.047 4.348 1 97.44 92 VAL B O 1
ATOM 2443 N N . ASP B 1 93 ? 2.027 6.973 5.395 1 98.12 93 ASP B N 1
ATOM 2444 C CA . ASP B 1 93 ? 0.633 6.758 5.773 1 98.12 93 ASP B CA 1
ATOM 2445 C C . ASP B 1 93 ? -0.276 6.77 4.547 1 98.12 93 ASP B C 1
ATOM 2447 O O . ASP B 1 93 ? -1.217 5.977 4.457 1 98.12 93 ASP B O 1
ATOM 2451 N N . LEU B 1 94 ? -0.035 7.699 3.639 1 98.69 94 LEU B N 1
ATOM 2452 C CA . LEU B 1 94 ? -0.748 7.789 2.369 1 98.69 94 LEU B CA 1
ATOM 2453 C C . LEU B 1 94 ? 0.21 8.125 1.23 1 98.69 94 LEU B C 1
ATOM 2455 O O . LEU B 1 94 ? 1.169 8.875 1.422 1 98.69 94 LEU B O 1
ATOM 2459 N N . GLU B 1 95 ? -0.051 7.602 0.099 1 98.56 95 GLU B N 1
ATOM 2460 C CA . GLU B 1 95 ? 0.607 8.023 -1.135 1 98.56 95 GLU B CA 1
ATOM 2461 C C . GLU B 1 95 ? -0.405 8.219 -2.26 1 98.56 95 GLU B C 1
ATOM 2463 O O . GLU B 1 95 ? -1.181 7.316 -2.572 1 98.56 95 GLU B O 1
ATOM 2468 N N . LEU B 1 96 ? -0.456 9.406 -2.746 1 98.69 96 LEU B N 1
ATOM 2469 C CA . LEU B 1 96 ? -1.251 9.719 -3.928 1 98.69 96 LEU B CA 1
ATOM 2470 C C . LEU B 1 96 ? -0.388 9.695 -5.184 1 98.69 96 LEU B C 1
ATOM 2472 O O . LEU B 1 96 ? 0.774 10.102 -5.152 1 98.69 96 LEU B O 1
ATOM 2476 N N . GLY B 1 97 ? -0.959 9.203 -6.258 1 97.44 97 GLY B N 1
ATOM 2477 C CA . GLY B 1 97 ? -0.178 9.094 -7.48 1 97.44 97 GLY B CA 1
ATOM 2478 C C . GLY B 1 97 ? -0.97 9.43 -8.727 1 97.44 97 GLY B C 1
ATOM 2479 O O . GLY B 1 97 ? -2.189 9.258 -8.766 1 97.44 97 GLY B O 1
ATOM 2480 N N . VAL B 1 98 ? -0.223 9.891 -9.734 1 96.81 98 VAL B N 1
ATOM 2481 C CA . VAL B 1 98 ? -0.818 10.25 -11.023 1 96.81 98 VAL B CA 1
ATOM 2482 C C . VAL B 1 98 ? 0.183 9.977 -12.141 1 96.81 98 VAL B C 1
ATOM 2484 O O . VAL B 1 98 ? 1.391 10.148 -11.961 1 96.81 98 VAL B O 1
ATOM 2487 N N . TRP B 1 99 ? -0.373 9.508 -13.305 1 93.69 99 TRP B N 1
ATOM 2488 C CA . TRP B 1 99 ? 0.49 9.352 -14.469 1 93.69 99 TRP B CA 1
ATOM 2489 C C . TRP B 1 99 ? 0.555 10.641 -15.281 1 93.69 99 TRP B C 1
ATOM 2491 O O . TRP B 1 99 ? -0.468 11.289 -15.508 1 93.69 99 TRP B O 1
ATOM 2501 N N . ASN B 1 100 ? 1.743 11.023 -15.633 1 90.44 100 ASN B N 1
ATOM 2502 C CA . ASN B 1 100 ? 2.057 12.047 -16.625 1 90.44 100 ASN B CA 1
ATOM 2503 C C . ASN B 1 100 ? 3.135 11.578 -17.594 1 90.44 100 ASN B C 1
ATOM 2505 O O . ASN B 1 100 ? 2.986 10.531 -18.234 1 90.44 100 ASN B O 1
ATOM 2509 N N . GLU B 1 101 ? 4.254 12.219 -17.672 1 87.19 101 GLU B N 1
ATOM 2510 C CA . GLU B 1 101 ? 5.391 11.664 -18.391 1 87.19 101 GLU B CA 1
ATOM 2511 C C . GLU B 1 101 ? 6.02 10.5 -17.625 1 87.19 101 GLU B C 1
ATOM 2513 O O . GLU B 1 101 ? 6.461 9.523 -18.234 1 87.19 101 GLU B O 1
ATOM 2518 N N . ASN B 1 102 ? 5.875 10.625 -16.344 1 90.5 102 ASN B N 1
ATOM 2519 C CA . ASN B 1 102 ? 6.234 9.586 -15.391 1 90.5 102 ASN B CA 1
ATOM 2520 C C . ASN B 1 102 ? 5.191 9.461 -14.289 1 90.5 102 ASN B C 1
ATOM 2522 O O . ASN B 1 102 ? 4.172 10.156 -14.305 1 90.5 102 ASN B O 1
ATOM 2526 N N . TYR B 1 103 ? 5.395 8.492 -13.516 1 92.94 103 TYR B N 1
ATOM 2527 C CA . TYR B 1 103 ? 4.5 8.359 -12.375 1 92.94 103 TYR B CA 1
ATOM 2528 C C . TYR B 1 103 ? 4.934 9.266 -11.227 1 92.94 103 TYR B C 1
ATOM 2530 O O . TYR B 1 103 ? 6.012 9.086 -10.664 1 92.94 103 TYR B O 1
ATOM 2538 N N . LEU B 1 104 ? 4.121 10.273 -10.922 1 95.38 104 LEU B N 1
ATOM 2539 C CA . LEU B 1 104 ? 4.383 11.211 -9.836 1 95.38 104 LEU B CA 1
ATOM 2540 C C . LEU B 1 104 ? 3.646 10.789 -8.57 1 95.38 104 LEU B C 1
ATOM 2542 O O . LEU B 1 104 ? 2.498 10.344 -8.633 1 95.38 104 LEU B O 1
ATOM 2546 N N . THR B 1 105 ? 4.355 10.898 -7.496 1 96.75 105 THR B N 1
ATOM 2547 C CA . THR B 1 105 ? 3.715 10.547 -6.234 1 96.75 105 THR B CA 1
ATOM 2548 C C . THR B 1 105 ? 3.791 11.711 -5.25 1 96.75 105 THR B C 1
ATOM 2550 O O . THR B 1 105 ? 4.648 12.586 -5.383 1 96.75 105 THR B O 1
ATOM 2553 N N . PHE B 1 106 ? 2.885 11.797 -4.367 1 98.19 106 PHE B N 1
ATOM 2554 C CA . PHE B 1 106 ? 2.795 12.711 -3.234 1 98.19 106 PHE B CA 1
ATOM 2555 C C . PHE B 1 106 ? 2.596 11.945 -1.933 1 98.19 106 PHE B C 1
ATOM 2557 O O . PHE B 1 106 ? 1.564 11.297 -1.738 1 98.19 106 PHE B O 1
ATOM 2564 N N . SER B 1 107 ? 3.586 11.969 -1.02 1 98.31 107 SER B N 1
ATOM 2565 C CA . SER B 1 107 ? 3.553 11.195 0.218 1 98.31 107 SER B CA 1
ATOM 2566 C C . SER B 1 107 ? 2.986 12.023 1.369 1 98.31 107 SER B C 1
ATOM 2568 O O . SER B 1 107 ? 3.301 13.211 1.503 1 98.31 107 SER B O 1
ATOM 2570 N N . VAL B 1 108 ? 2.195 11.375 2.186 1 98.75 108 VAL B N 1
ATOM 2571 C CA . VAL B 1 108 ? 1.594 12.039 3.336 1 98.75 108 VAL B CA 1
ATOM 2572 C C . VAL B 1 108 ? 1.938 11.273 4.613 1 98.75 108 VAL B C 1
ATOM 2574 O O . VAL B 1 108 ? 1.613 10.094 4.746 1 98.75 108 VAL B O 1
ATOM 2577 N N . GLU B 1 109 ? 2.605 11.883 5.508 1 98.62 109 GLU B N 1
ATOM 2578 C CA . GLU B 1 109 ? 2.83 11.391 6.859 1 98.62 109 GLU B CA 1
ATOM 2579 C C . GLU B 1 109 ? 1.878 12.047 7.855 1 98.62 109 GLU B C 1
ATOM 2581 O O . GLU B 1 109 ? 1.813 13.273 7.945 1 98.62 109 GLU B O 1
ATOM 2586 N N . ALA B 1 110 ? 1.155 11.227 8.594 1 98.75 110 ALA B N 1
ATOM 2587 C CA . ALA B 1 110 ? 0.108 11.75 9.469 1 98.75 110 ALA B CA 1
ATOM 2588 C C . ALA B 1 110 ? 0.415 11.445 10.93 1 98.75 110 ALA B C 1
ATOM 2590 O O . ALA B 1 110 ? 1.1 10.461 11.242 1 98.75 110 ALA B O 1
ATOM 2591 N N . LYS B 1 111 ? -0.061 12.297 11.836 1 98.75 111 LYS B N 1
ATOM 2592 C CA . LYS B 1 111 ? 0.062 12.109 13.281 1 98.75 111 LYS B CA 1
ATOM 2593 C C . LYS B 1 111 ? -1.213 12.547 14 1 98.75 111 LYS B C 1
ATOM 2595 O O . LYS B 1 111 ? -1.81 13.562 13.656 1 98.75 111 LYS B O 1
ATOM 2600 N N . ASN B 1 112 ? -1.597 11.727 15.047 1 98.62 112 ASN B N 1
ATOM 2601 C CA . ASN B 1 112 ? -2.588 12.188 16.016 1 98.62 112 ASN B CA 1
ATOM 2602 C C . ASN B 1 112 ? -2.004 13.234 16.953 1 98.62 112 ASN B C 1
ATOM 2604 O O . ASN B 1 112 ? -0.902 13.055 17.484 1 98.62 112 ASN B O 1
ATOM 2608 N N . LEU B 1 113 ? -2.816 14.219 17.172 1 98.88 113 LEU B N 1
ATOM 2609 C CA . LEU B 1 113 ? -2.367 15.281 18.078 1 98.88 113 LEU B CA 1
ATOM 2610 C C . LEU B 1 113 ? -3.465 15.656 19.062 1 98.88 113 LEU B C 1
ATOM 2612 O O . LEU B 1 113 ? -4.648 15.633 18.719 1 98.88 113 LEU B O 1
ATOM 2616 N N . ILE B 1 114 ? -3.059 16.031 20.25 1 98.69 114 ILE B N 1
ATOM 2617 C CA . ILE B 1 114 ? -3.951 16.469 21.312 1 98.69 114 ILE B CA 1
ATOM 2618 C C . ILE B 1 114 ? -3.334 17.656 22.047 1 98.69 114 ILE B C 1
ATOM 2620 O O . ILE B 1 114 ? -2.109 17.781 22.109 1 98.69 114 ILE B O 1
ATOM 2624 N N . GLN B 1 115 ? -4.172 18.453 22.562 1 98.5 115 GLN B N 1
ATOM 2625 C CA . GLN B 1 115 ? -3.703 19.609 23.328 1 98.5 115 GLN B CA 1
ATOM 2626 C C . GLN B 1 115 ? -3.539 19.266 24.812 1 98.5 115 GLN B C 1
ATOM 2628 O O . GLN B 1 115 ? -2.596 19.719 25.453 1 98.5 115 GLN B O 1
ATOM 2633 N N . ASN B 1 116 ? -4.527 18.531 25.312 1 97.88 116 ASN B N 1
ATOM 2634 C CA . ASN B 1 116 ? -4.516 18.156 26.719 1 97.88 116 ASN B CA 1
ATOM 2635 C C . ASN B 1 116 ? -4.387 16.641 26.891 1 97.88 116 ASN B C 1
ATOM 2637 O O . ASN B 1 116 ? -4.727 15.883 25.984 1 97.88 116 ASN B O 1
ATOM 2641 N N . LYS B 1 117 ? -3.932 16.297 28.094 1 96.88 117 LYS B N 1
ATOM 2642 C CA . LYS B 1 117 ? -3.828 14.875 28.406 1 96.88 117 LYS B CA 1
ATOM 2643 C C . LYS B 1 117 ? -5.18 14.18 28.281 1 96.88 117 LYS B C 1
ATOM 2645 O O . LYS B 1 117 ? -6.211 14.734 28.656 1 96.88 117 LYS B O 1
ATOM 2650 N N . ILE B 1 118 ? -5.137 12.984 27.672 1 96.0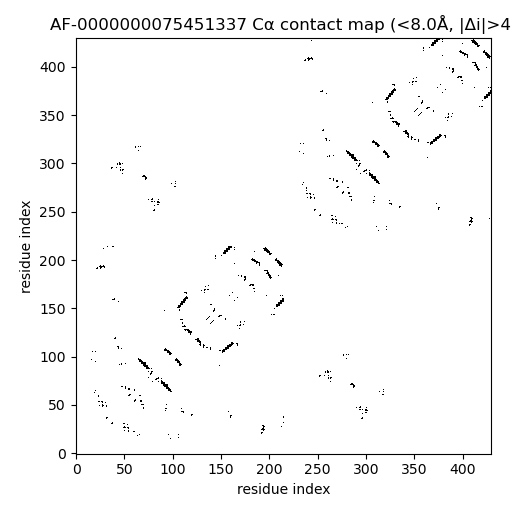6 118 ILE B N 1
ATOM 2651 C CA . ILE B 1 118 ? -6.367 12.211 27.562 1 96.06 118 ILE B CA 1
ATOM 2652 C C . ILE B 1 118 ? -6.121 10.773 28.016 1 96.06 118 ILE B C 1
ATOM 2654 O O . ILE B 1 118 ? -4.969 10.336 28.109 1 96.06 118 ILE B O 1
ATOM 2658 N N . ILE B 1 119 ? -7.266 10.102 28.328 1 94.44 119 ILE B N 1
ATOM 2659 C CA . ILE B 1 119 ? -7.25 8.664 28.578 1 94.44 119 ILE B CA 1
ATOM 2660 C C . ILE B 1 119 ? -8.18 7.949 27.609 1 94.44 119 ILE B C 1
ATOM 2662 O O . ILE B 1 119 ? -9.375 8.258 27.547 1 94.44 119 ILE B O 1
ATOM 2666 N N . LYS B 1 120 ? -7.617 7.094 26.766 1 91.31 120 LYS B N 1
ATOM 2667 C CA . LYS B 1 120 ? -8.422 6.348 25.812 1 91.31 120 LYS B CA 1
ATOM 2668 C C . LYS B 1 120 ? -9.281 5.297 26.5 1 91.31 120 LYS B C 1
ATOM 2670 O O . LYS B 1 120 ? -8.898 4.77 27.547 1 91.31 120 LYS B O 1
ATOM 2675 N N . ASN B 1 121 ? -10.344 5.027 25.875 1 88.81 121 ASN B N 1
ATOM 2676 C CA . ASN B 1 121 ? -11.203 3.977 26.406 1 88.81 121 ASN B CA 1
ATOM 2677 C C . ASN B 1 121 ? -10.469 2.641 26.484 1 88.81 121 ASN B C 1
ATOM 2679 O O . ASN B 1 121 ? -9.812 2.23 25.531 1 88.81 121 ASN B O 1
ATOM 2683 N N . GLY B 1 122 ? -10.516 2.002 27.625 1 84.38 122 GLY B N 1
ATOM 2684 C CA . GLY B 1 122 ? -9.898 0.7 27.828 1 84.38 122 GLY B CA 1
ATOM 2685 C C . GLY B 1 122 ? -8.43 0.787 28.203 1 84.38 122 GLY B C 1
ATOM 2686 O O . GLY B 1 122 ? -7.789 -0.235 28.469 1 84.38 122 GLY B O 1
ATOM 2687 N N . CYS B 1 123 ? -7.98 2.008 28.172 1 82 123 CYS B N 1
ATOM 2688 C CA . CYS B 1 123 ? -6.586 2.211 28.562 1 82 123 CYS B CA 1
ATOM 2689 C C . CYS B 1 123 ? -6.488 2.908 29.906 1 82 123 CYS B C 1
ATOM 2691 O O . CYS B 1 123 ? -7.238 3.846 30.188 1 82 123 CYS B O 1
ATOM 2693 N N . LYS B 1 124 ? -5.539 2.4 30.7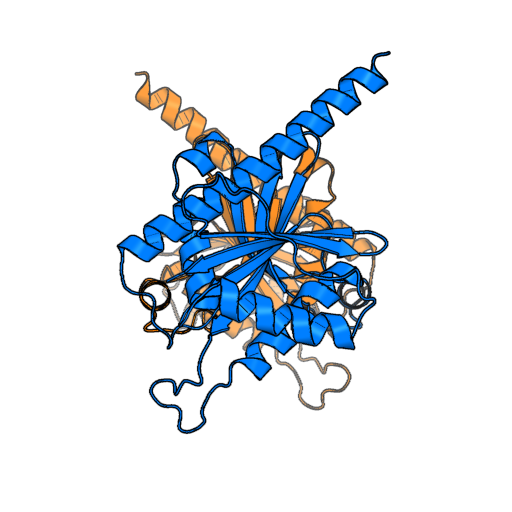81 1 80.38 124 LYS B N 1
ATOM 2694 C CA . LYS B 1 124 ? -5.367 3.018 32.094 1 80.38 124 LYS B CA 1
ATOM 2695 C C . LYS B 1 124 ? -4.34 4.145 32.031 1 80.38 124 LYS B C 1
ATOM 2697 O O . LYS B 1 124 ? -4.426 5.105 32.812 1 80.38 124 LYS B O 1
ATOM 2702 N N . LYS B 1 125 ? -3.516 4.102 31.062 1 91.56 125 LYS B N 1
ATOM 2703 C CA . LYS B 1 125 ? -2.428 5.074 31.031 1 91.56 125 LYS B CA 1
ATOM 2704 C C . LYS B 1 125 ? -2.803 6.285 30.172 1 91.56 125 LYS B C 1
ATOM 2706 O O . LYS B 1 125 ? -3.291 6.133 29.062 1 91.56 125 LYS B O 1
ATOM 2711 N N . PRO B 1 126 ? -2.57 7.406 30.703 1 95.81 126 PRO B N 1
ATOM 2712 C CA . PRO B 1 126 ? -2.879 8.625 29.953 1 95.81 126 PRO B CA 1
ATOM 2713 C C . PRO B 1 126 ? -1.938 8.852 28.766 1 95.81 126 PRO B C 1
ATOM 2715 O O . PRO B 1 126 ? -0.792 8.398 28.797 1 95.81 126 PRO B O 1
ATOM 2718 N N . ILE B 1 127 ? -2.424 9.586 27.75 1 95.88 127 ILE B N 1
ATOM 2719 C CA . ILE B 1 127 ? -1.632 10.078 26.625 1 95.88 127 ILE B CA 1
ATOM 2720 C C . ILE B 1 127 ? -1.356 11.57 26.797 1 95.88 127 ILE B C 1
ATOM 2722 O O . ILE B 1 127 ? -2.283 12.359 27 1 95.88 127 ILE B O 1
ATOM 2726 N N . TYR B 1 128 ? -0.117 11.906 26.703 1 97.75 128 TYR B N 1
ATOM 2727 C CA . TYR B 1 128 ? 0.29 13.281 26.953 1 97.75 128 TYR B CA 1
ATOM 2728 C C . TYR B 1 128 ? 0.537 14.016 25.641 1 97.75 128 TYR B C 1
ATOM 2730 O O . TYR B 1 128 ? 1.093 13.445 24.688 1 97.75 128 TYR B O 1
ATOM 2738 N N . PRO B 1 129 ? 0.184 15.289 25.609 1 98.19 129 PRO B N 1
ATOM 2739 C CA . PRO B 1 129 ? 0.42 16.078 24.406 1 98.19 129 PRO B CA 1
ATOM 2740 C C . PRO B 1 129 ? 1.892 16.109 24 1 98.19 129 PRO B C 1
ATOM 2742 O O . PRO B 1 129 ? 2.209 16.031 22.812 1 98.19 129 PRO B O 1
ATOM 2745 N N . LEU B 1 130 ? 2.764 16.203 24.922 1 97.94 130 LEU B N 1
ATOM 2746 C CA . LEU B 1 130 ? 4.195 16.312 24.656 1 97.94 130 LEU B CA 1
ATOM 2747 C C . LEU B 1 130 ? 4.695 15.086 23.891 1 97.94 130 LEU B C 1
ATOM 2749 O O . LEU B 1 130 ? 5.52 15.219 22.984 1 97.94 130 LEU B O 1
ATOM 2753 N N . THR B 1 131 ? 4.219 13.984 24.266 1 97.81 131 THR B N 1
ATOM 2754 C CA . THR B 1 131 ? 4.621 12.75 23.609 1 97.81 131 THR B CA 1
ATOM 2755 C C . THR B 1 131 ? 4.219 12.781 22.125 1 97.81 131 THR B C 1
ATOM 2757 O O . THR B 1 131 ? 5.004 12.406 21.266 1 97.81 131 THR B O 1
ATOM 2760 N N . LYS B 1 132 ? 3.016 13.203 21.859 1 98.25 132 LYS B N 1
ATOM 2761 C CA . LYS B 1 132 ? 2.508 13.273 20.484 1 98.25 132 LYS B CA 1
ATOM 2762 C C . LYS B 1 132 ? 3.266 14.328 19.688 1 98.25 132 LYS B C 1
ATOM 276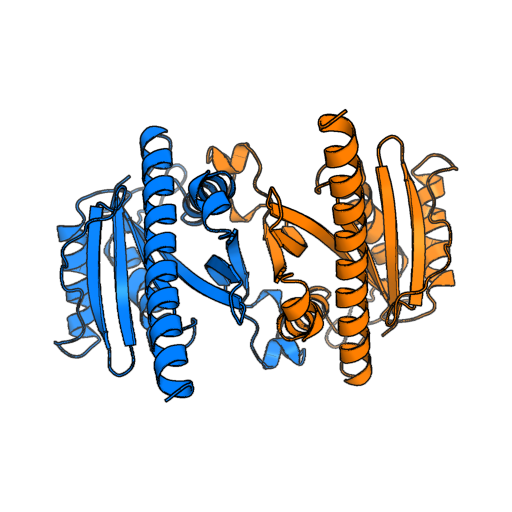4 O O . LYS B 1 132 ? 3.59 14.094 18.516 1 98.25 132 LYS B O 1
ATOM 2769 N N . GLN B 1 133 ? 3.547 15.398 20.312 1 98.5 133 GLN B N 1
ATOM 2770 C CA . GLN B 1 133 ? 4.281 16.484 19.641 1 98.5 133 GLN B CA 1
ATOM 2771 C C . GLN B 1 133 ? 5.711 16.047 19.328 1 98.5 133 GLN B C 1
ATOM 2773 O O . GLN B 1 133 ? 6.211 16.328 18.234 1 98.5 133 GLN B O 1
ATOM 2778 N N . LYS B 1 134 ? 6.355 15.414 20.203 1 97.81 134 LYS B N 1
ATOM 2779 C CA . LYS B 1 134 ? 7.699 14.898 19.953 1 97.81 134 LYS B CA 1
ATOM 2780 C C . LYS B 1 134 ? 7.699 13.906 18.797 1 97.81 134 LYS B C 1
ATOM 2782 O O . LYS B 1 134 ? 8.578 13.945 17.938 1 97.81 134 LYS B O 1
ATOM 2787 N N . ARG B 1 135 ? 6.727 13.023 18.812 1 97.94 135 ARG B N 1
ATOM 2788 C CA . ARG B 1 135 ? 6.625 12.031 17.75 1 97.94 135 ARG B CA 1
ATOM 2789 C C . ARG B 1 135 ? 6.391 12.703 16.406 1 97.94 135 ARG B C 1
ATOM 2791 O O . ARG B 1 135 ? 6.895 12.242 15.375 1 97.94 135 ARG B O 1
ATOM 2798 N N . TYR B 1 136 ? 5.598 13.773 16.406 1 98.5 136 TYR B N 1
ATOM 2799 C CA . TYR B 1 136 ? 5.371 14.562 15.203 1 98.5 136 TYR B CA 1
ATOM 2800 C C . TYR B 1 136 ? 6.691 15.023 14.594 1 98.5 136 TYR B C 1
ATOM 2802 O O . TYR B 1 136 ? 6.848 15.039 13.375 1 98.5 136 TYR B O 1
ATOM 2810 N N . ILE B 1 137 ? 7.562 15.312 15.398 1 97.69 137 ILE B N 1
ATOM 2811 C CA . ILE B 1 137 ? 8.859 15.805 14.953 1 97.69 137 ILE B CA 1
ATOM 2812 C C . ILE B 1 137 ? 9.781 14.625 14.641 1 97.69 137 ILE B C 1
ATOM 2814 O O . ILE B 1 137 ? 10.266 14.492 13.516 1 97.69 137 ILE B O 1
ATOM 2818 N N . GLU B 1 138 ? 9.953 13.68 15.508 1 96.75 138 GLU B N 1
ATOM 2819 C CA . GLU B 1 138 ? 11 12.656 15.469 1 96.75 138 GLU B CA 1
ATOM 2820 C C . GLU B 1 138 ? 10.695 11.594 14.422 1 96.75 138 GLU B C 1
ATOM 2822 O O . GLU B 1 138 ? 11.609 11.031 13.82 1 96.75 138 GLU B O 1
ATOM 2827 N N . THR B 1 139 ? 9.383 11.297 14.211 1 96.62 139 THR B N 1
ATOM 2828 C CA . THR B 1 139 ? 9.039 10.258 13.25 1 96.62 139 THR B CA 1
ATOM 2829 C C . THR B 1 139 ? 8.227 10.836 12.094 1 96.62 139 THR B C 1
ATOM 2831 O O . THR B 1 139 ? 7.66 10.094 11.297 1 96.62 139 THR B O 1
ATOM 2834 N N . GLY B 1 140 ? 8.117 12.156 12.102 1 97.25 140 GLY B N 1
ATOM 2835 C CA . GLY B 1 140 ? 7.508 12.859 10.984 1 97.25 140 GLY B CA 1
ATOM 2836 C C . GLY B 1 140 ? 8.461 13.805 10.273 1 97.25 140 GLY B C 1
ATOM 2837 O O . GLY B 1 140 ? 9.086 13.43 9.281 1 97.25 140 GLY B O 1
ATOM 2838 N N . ILE B 1 141 ? 8.703 14.906 10.867 1 96.94 141 ILE B N 1
ATOM 2839 C CA . ILE B 1 141 ? 9.531 15.945 10.266 1 96.94 141 ILE B CA 1
ATOM 2840 C C . ILE B 1 141 ? 10.93 15.398 10 1 96.94 141 ILE B C 1
ATOM 2842 O O . ILE B 1 141 ? 11.445 15.531 8.883 1 96.94 141 ILE B O 1
ATOM 2846 N N . ASP B 1 142 ? 11.523 14.758 10.953 1 95.81 142 ASP B N 1
ATOM 2847 C CA . ASP B 1 142 ? 12.898 14.273 10.844 1 95.81 142 ASP B CA 1
ATOM 2848 C C . ASP B 1 142 ? 13.039 13.281 9.695 1 95.81 142 ASP B C 1
ATOM 2850 O O . ASP B 1 142 ? 14.086 13.219 9.047 1 95.81 142 ASP B O 1
ATOM 2854 N N . HIS B 1 143 ? 11.984 12.555 9.477 1 96 143 HIS B N 1
ATOM 2855 C CA . HIS B 1 143 ? 12.047 11.562 8.406 1 96 143 HIS B CA 1
ATOM 2856 C C . HIS B 1 143 ? 12.039 12.227 7.035 1 96 143 HIS B C 1
ATOM 2858 O O . HIS B 1 143 ? 12.664 11.734 6.098 1 96 143 HIS B O 1
ATOM 2864 N N . TYR B 1 144 ? 11.344 13.305 6.887 1 95.94 144 TYR B N 1
ATOM 2865 C CA . TYR B 1 144 ? 11.43 14.062 5.645 1 95.94 144 TYR B CA 1
ATOM 2866 C C . TYR B 1 144 ? 12.789 14.75 5.516 1 95.94 144 TYR B C 1
ATOM 2868 O O . TYR B 1 144 ? 13.422 14.688 4.457 1 95.94 144 TYR B O 1
ATOM 2876 N N . VAL B 1 145 ? 13.242 15.312 6.566 1 93.81 145 VAL B N 1
ATOM 2877 C CA . VAL B 1 145 ? 14.469 16.109 6.562 1 93.81 145 VAL B CA 1
ATOM 2878 C C . VAL B 1 145 ? 15.664 15.195 6.27 1 93.81 145 VAL B C 1
ATOM 2880 O O . VAL B 1 145 ? 16.578 15.586 5.551 1 93.81 145 VAL B O 1
ATOM 2883 N N . SER B 1 146 ? 15.641 13.992 6.797 1 93.12 146 SER B N 1
ATOM 2884 C CA . SER B 1 146 ? 16.766 13.078 6.645 1 93.12 146 SER B CA 1
ATOM 2885 C C . SER B 1 146 ? 16.75 12.398 5.281 1 93.12 146 SER B C 1
ATOM 2887 O O . SER B 1 146 ? 17.719 11.75 4.887 1 93.12 146 SER B O 1
ATOM 2889 N N . GLY B 1 147 ? 15.586 12.477 4.605 1 92 147 GLY B N 1
ATOM 2890 C CA . GLY B 1 147 ? 15.461 11.805 3.322 1 92 147 GLY B CA 1
ATOM 2891 C C . GLY B 1 147 ? 14.914 10.398 3.438 1 92 147 GLY B C 1
ATOM 2892 O O . GLY B 1 147 ? 14.906 9.641 2.461 1 92 147 GLY B O 1
ATOM 2893 N N . TYR B 1 148 ? 14.477 10.18 4.66 1 91.06 148 TYR B N 1
ATOM 2894 C CA . TYR B 1 148 ? 13.812 8.891 4.852 1 91.06 148 TYR B CA 1
ATOM 2895 C C . TYR B 1 148 ? 12.547 8.805 4.012 1 91.06 148 TYR B C 1
ATOM 2897 O O . TYR B 1 148 ? 12.242 7.758 3.436 1 91.06 148 TYR B O 1
ATOM 2905 N N . TYR B 1 149 ? 11.805 9.781 3.971 1 94.31 149 TYR B N 1
ATOM 2906 C CA . TYR B 1 149 ? 10.641 9.906 3.107 1 94.31 149 TYR B CA 1
ATOM 2907 C C . TYR B 1 149 ? 10.992 10.633 1.816 1 94.31 149 TYR B C 1
ATOM 2909 O O . TYR B 1 149 ? 11.922 11.445 1.788 1 94.31 149 TYR B O 1
ATOM 2917 N N . PRO B 1 150 ? 10.266 10.312 0.748 1 92.06 150 PRO B N 1
ATOM 2918 C CA . PRO B 1 150 ? 10.422 11.141 -0.454 1 92.06 150 PRO B CA 1
ATOM 2919 C C . PRO B 1 150 ? 10.141 12.617 -0.199 1 92.06 150 PRO B C 1
ATOM 2921 O O . PRO B 1 150 ? 9.234 12.953 0.574 1 92.06 150 PRO B O 1
ATOM 2924 N N . PRO B 1 151 ? 10.914 13.445 -0.863 1 92.19 151 PRO B N 1
ATOM 2925 C CA . PRO B 1 151 ? 10.797 14.875 -0.557 1 92.19 151 PRO B CA 1
ATOM 2926 C C . PRO B 1 151 ? 9.453 15.461 -0.982 1 92.19 151 PRO B C 1
ATOM 2928 O O . PRO B 1 151 ? 9 16.453 -0.412 1 92.19 151 PRO B O 1
ATOM 2931 N N . ASN B 1 152 ? 8.828 14.875 -1.962 1 95.38 152 ASN B N 1
ATOM 2932 C CA . ASN B 1 152 ? 7.52 15.352 -2.404 1 95.38 152 ASN B CA 1
ATOM 2933 C C . ASN B 1 152 ? 6.402 14.836 -1.504 1 95.38 152 ASN B C 1
ATOM 2935 O O . ASN B 1 152 ? 5.77 13.82 -1.812 1 95.38 152 ASN B O 1
ATOM 2939 N N . GLY B 1 153 ? 6.168 15.531 -0.477 1 97.44 153 GLY B N 1
ATOM 2940 C CA . GLY B 1 153 ? 5.152 15.102 0.471 1 97.44 153 GLY B CA 1
ATOM 2941 C C . GLY B 1 153 ? 4.816 16.156 1.503 1 97.44 153 GLY B C 1
ATOM 2942 O O . GLY B 1 153 ? 5.18 17.328 1.34 1 97.44 153 GLY B O 1
ATOM 2943 N N . CYS B 1 154 ? 4.027 15.781 2.498 1 98.56 154 CYS B N 1
ATOM 2944 C CA . CYS B 1 154 ? 3.615 16.734 3.527 1 98.56 154 CYS B CA 1
ATOM 2945 C C . CYS B 1 154 ? 3.309 16.016 4.836 1 98.56 154 CYS B C 1
ATOM 2947 O O . CYS B 1 154 ? 3.242 14.781 4.875 1 98.56 154 CYS B O 1
ATOM 2949 N N . MET B 1 155 ? 3.221 16.844 5.863 1 98.75 155 MET B N 1
ATOM 2950 C CA . MET B 1 155 ? 2.711 16.406 7.16 1 98.75 155 MET B CA 1
ATOM 2951 C C . MET B 1 155 ? 1.214 16.672 7.273 1 98.75 155 MET B C 1
ATOM 2953 O O . MET B 1 155 ? 0.729 17.719 6.832 1 98.75 155 MET B O 1
ATOM 2957 N N . LEU B 1 156 ? 0.507 15.719 7.855 1 98.94 156 LEU B N 1
ATOM 2958 C CA . LEU B 1 156 ? -0.911 15.891 8.156 1 98.94 156 LEU B CA 1
ATOM 2959 C C . LEU B 1 156 ? -1.193 15.617 9.625 1 98.94 156 LEU B C 1
ATOM 2961 O O . LEU B 1 156 ? -1.064 14.477 10.086 1 98.94 156 LEU B O 1
ATOM 2965 N N . GLY B 1 157 ? -1.539 16.641 10.406 1 98.88 157 GLY B N 1
ATOM 2966 C CA . GLY B 1 157 ? -1.898 16.5 11.805 1 98.88 157 GLY B CA 1
ATOM 2967 C C . GLY B 1 157 ? -3.385 16.281 12.023 1 98.88 157 GLY B C 1
ATOM 2968 O O . GLY B 1 157 ? -4.199 17.141 11.664 1 98.88 157 GLY B O 1
ATOM 2969 N N . TYR B 1 158 ? -3.711 15.172 12.562 1 98.88 158 TYR B N 1
ATOM 2970 C CA . TYR B 1 158 ? -5.07 14.914 13.031 1 98.88 158 TYR B CA 1
ATOM 2971 C C . TYR B 1 158 ? -5.273 15.445 14.445 1 98.88 158 TYR B C 1
ATOM 2973 O O . TYR B 1 158 ? -4.832 14.82 15.414 1 98.88 158 TYR B O 1
ATOM 2981 N N . VAL B 1 159 ? -5.961 16.516 14.555 1 98.81 159 VAL B N 1
ATOM 2982 C CA . VAL B 1 159 ? -6.219 17.094 15.867 1 98.81 159 VAL B CA 1
ATOM 2983 C C . VAL B 1 159 ? -7.477 16.469 16.469 1 98.81 159 VAL B C 1
ATOM 2985 O O . VAL B 1 159 ? -8.594 16.828 16.078 1 98.81 159 VAL B O 1
ATOM 2988 N N . LEU B 1 160 ? -7.289 15.648 17.484 1 98.25 160 LEU B N 1
ATOM 2989 C CA . LEU B 1 160 ? -8.398 14.906 18.062 1 98.25 160 LEU B CA 1
ATOM 2990 C C . LEU B 1 160 ? -8.984 15.656 19.25 1 98.25 160 LEU B C 1
ATOM 2992 O O . LEU B 1 160 ? -10.125 15.414 19.641 1 98.25 160 LEU B O 1
ATOM 2996 N N . GLU B 1 161 ? -8.164 16.5 19.875 1 98.12 161 GLU B N 1
ATOM 2997 C CA . GLU B 1 161 ? -8.57 17.266 21.047 1 98.12 161 GLU B CA 1
ATOM 2998 C C . GLU B 1 161 ? -7.746 18.547 21.188 1 98.12 161 GLU B C 1
ATOM 3000 O O . GLU B 1 161 ? -6.516 18.5 21.125 1 98.12 161 GLU B O 1
ATOM 3005 N N . GLY B 1 162 ? -8.477 19.688 21.297 1 98.19 162 GLY B N 1
ATOM 3006 C CA . GLY B 1 162 ? -7.793 20.953 21.562 1 98.19 162 GLY B CA 1
ATOM 3007 C C . GLY B 1 162 ? -7.688 21.828 20.328 1 98.19 162 GLY B C 1
ATOM 3008 O O . GLY B 1 162 ? -8.352 21.594 19.328 1 98.19 162 GLY B O 1
ATOM 3009 N N . ASP B 1 163 ? -6.832 22.844 20.453 1 98.25 163 ASP B N 1
ATOM 3010 C CA . ASP B 1 163 ? -6.707 23.891 19.422 1 98.25 163 ASP B CA 1
ATOM 3011 C C . ASP B 1 163 ? -5.398 23.734 18.656 1 98.25 163 ASP B C 1
ATOM 3013 O O . ASP B 1 163 ? -4.348 23.469 19.234 1 98.25 163 ASP B O 1
ATOM 3017 N N . ILE B 1 164 ? -5.496 24 17.328 1 98.56 164 ILE B N 1
ATOM 3018 C CA . ILE B 1 164 ? -4.355 23.828 16.438 1 98.56 164 ILE B CA 1
ATOM 3019 C C . ILE B 1 164 ? -3.242 24.797 16.844 1 98.56 164 ILE B C 1
ATOM 3021 O O . ILE B 1 164 ? -2.072 24.406 16.906 1 98.56 164 ILE B O 1
ATOM 3025 N N . SER B 1 165 ? -3.639 26.031 17.219 1 98.25 165 SER B N 1
ATOM 3026 C CA . SER B 1 165 ? -2.629 27.031 17.547 1 98.25 165 SER B CA 1
ATOM 3027 C C . SER B 1 165 ? -1.832 26.625 18.781 1 98.25 165 SER B C 1
ATOM 3029 O O . SER B 1 165 ? -0.613 26.812 18.828 1 98.25 165 SER B O 1
ATOM 3031 N N . SER B 1 166 ? -2.5 26.094 19.766 1 98.44 166 SER B N 1
ATOM 3032 C CA . SER B 1 166 ? -1.833 25.641 20.984 1 98.44 166 SER B CA 1
ATOM 3033 C C . SER B 1 166 ? -0.903 24.469 20.688 1 98.44 166 SER B C 1
ATOM 3035 O O . SER B 1 166 ? 0.22 24.422 21.203 1 98.44 166 SER B O 1
ATOM 3037 N N . ILE B 1 167 ? -1.363 23.547 19.891 1 98.75 167 ILE B N 1
ATOM 3038 C CA . ILE B 1 167 ? -0.577 22.375 19.531 1 98.75 167 ILE B CA 1
ATOM 3039 C C . ILE B 1 167 ? 0.667 22.797 18.75 1 98.75 167 ILE B C 1
ATOM 3041 O O . ILE B 1 167 ? 1.776 22.344 19.047 1 98.75 167 ILE B O 1
ATOM 3045 N N . VAL B 1 168 ? 0.545 23.688 17.781 1 98.69 168 VAL B N 1
ATOM 3046 C CA . VAL B 1 168 ? 1.654 24.172 16.969 1 98.69 168 VAL B CA 1
ATOM 3047 C C . VAL B 1 168 ? 2.658 24.906 17.859 1 98.69 168 VAL B C 1
ATOM 3049 O O . VAL B 1 168 ? 3.869 24.781 17.672 1 98.69 168 VAL B O 1
ATOM 3052 N N . SER B 1 169 ? 2.104 25.656 18.828 1 97.88 169 SER B N 1
ATOM 3053 C CA . SER B 1 169 ? 2.99 26.328 19.766 1 97.88 169 SER B CA 1
ATOM 3054 C C . SER B 1 169 ? 3.857 25.328 20.531 1 97.88 169 SER B C 1
ATOM 3056 O O . SER B 1 169 ? 5.051 25.562 20.719 1 97.88 169 SER B O 1
ATOM 3058 N N . GLY B 1 170 ? 3.221 24.266 20.969 1 97.56 170 GLY B N 1
ATOM 3059 C CA . GLY B 1 170 ? 3.973 23.203 21.625 1 97.56 170 GLY B CA 1
ATOM 3060 C C . GLY B 1 170 ? 5.031 22.578 20.734 1 97.56 170 GLY B C 1
ATOM 3061 O O . GLY B 1 170 ? 6.172 22.391 21.172 1 97.56 170 GLY B O 1
ATOM 3062 N N . ILE B 1 171 ? 4.699 22.266 19.469 1 98.31 171 ILE B N 1
ATOM 3063 C CA . ILE B 1 171 ? 5.641 21.688 18.516 1 98.31 171 ILE B CA 1
ATOM 3064 C C . ILE B 1 171 ? 6.809 22.656 18.297 1 98.31 171 ILE B C 1
ATOM 3066 O O . ILE B 1 171 ? 7.969 22.25 18.328 1 98.31 171 ILE B O 1
ATOM 3070 N N . ASN B 1 172 ? 6.535 23.906 18.172 1 97.38 172 ASN B N 1
ATOM 3071 C CA . ASN B 1 172 ? 7.562 24.906 17.922 1 97.38 172 ASN B CA 1
ATOM 3072 C C . ASN B 1 172 ? 8.516 25.047 19.109 1 97.38 172 ASN B C 1
ATOM 3074 O O . ASN B 1 172 ? 9.703 25.312 18.938 1 97.38 172 ASN B O 1
ATOM 3078 N N . LYS B 1 173 ? 7.984 24.891 20.297 1 95.69 173 LYS B N 1
ATOM 3079 C CA . LYS B 1 173 ? 8.844 24.938 21.469 1 95.69 173 LYS B CA 1
ATOM 3080 C C . LYS B 1 173 ? 9.891 23.828 21.422 1 95.69 173 LYS B C 1
ATOM 3082 O O . LYS B 1 173 ? 11.062 24.047 21.719 1 95.69 173 LYS B O 1
ATOM 3087 N N . ILE B 1 174 ? 9.445 22.672 21.047 1 95.88 174 ILE B N 1
ATOM 3088 C CA . ILE B 1 174 ? 10.359 21.547 20.953 1 95.88 174 ILE B CA 1
ATOM 3089 C C . ILE B 1 174 ? 11.352 21.766 19.812 1 95.88 174 ILE B C 1
ATOM 3091 O O . ILE B 1 174 ? 12.547 21.516 19.953 1 95.88 174 ILE B O 1
ATOM 3095 N N . MET B 1 175 ? 10.867 22.234 18.703 1 94.56 175 MET B N 1
ATOM 3096 C CA . MET B 1 175 ? 11.703 22.469 17.531 1 94.56 175 MET B CA 1
ATOM 3097 C C . MET B 1 175 ? 12.805 23.484 17.844 1 94.56 175 MET B C 1
ATOM 3099 O O . MET B 1 175 ? 13.945 23.312 17.406 1 94.56 175 MET B O 1
ATOM 3103 N N . LYS B 1 176 ? 12.477 24.516 18.547 1 90.56 176 LYS B N 1
ATOM 3104 C CA . LYS B 1 176 ? 13.438 25.547 18.922 1 90.56 176 LYS B CA 1
ATOM 3105 C C . LYS B 1 176 ? 14.586 24.953 19.719 1 90.56 176 LYS B C 1
ATOM 3107 O O . LYS B 1 176 ? 15.734 25.375 19.578 1 90.56 176 LYS B O 1
ATOM 3112 N N . ASN B 1 177 ? 14.289 24 20.5 1 89.25 177 ASN B N 1
ATOM 3113 C CA . ASN B 1 177 ? 15.305 23.359 21.328 1 89.25 177 ASN B CA 1
ATOM 3114 C C . ASN B 1 177 ? 16.141 22.375 20.516 1 89.25 177 ASN B C 1
ATOM 3116 O O . ASN B 1 177 ? 17.312 22.125 20.844 1 89.25 177 ASN B O 1
ATOM 3120 N N . LYS B 1 178 ? 15.594 21.859 19.484 1 85.31 178 LYS B N 1
ATOM 3121 C CA . LYS B 1 178 ? 16.234 20.812 18.688 1 85.31 178 LYS B CA 1
ATOM 3122 C C . LYS B 1 178 ? 17 21.406 17.516 1 85.31 178 LYS B C 1
ATOM 3124 O O . LYS B 1 178 ? 18.047 20.891 17.125 1 85.31 178 LYS B O 1
ATOM 3129 N N . PHE B 1 179 ? 16.391 22.375 17.016 1 79.31 179 PHE B N 1
ATOM 3130 C CA . PHE B 1 179 ? 16.922 22.922 15.766 1 79.31 179 PHE B CA 1
ATOM 3131 C C . PHE B 1 179 ? 17.297 24.391 15.93 1 79.31 179 PHE B C 1
ATOM 3133 O O . PHE B 1 179 ? 17.219 24.938 17.031 1 79.31 179 PHE B O 1
ATOM 3140 N N . SER B 1 180 ? 17.797 24.828 14.805 1 73.06 180 SER B N 1
ATOM 3141 C CA . SER B 1 180 ? 18.062 26.266 14.805 1 73.06 180 SER B CA 1
ATOM 3142 C C . SER B 1 180 ? 16.766 27.062 14.922 1 73.06 180 SER B C 1
ATOM 3144 O O . SER B 1 180 ? 15.68 26.547 14.664 1 73.06 180 SER B O 1
ATOM 3146 N N . CYS B 1 181 ? 16.844 28.203 15.328 1 70 181 CYS B N 1
ATOM 3147 C CA . CYS B 1 181 ? 15.711 29.078 15.641 1 70 181 CYS B CA 1
ATOM 3148 C C . CYS B 1 181 ? 14.852 29.328 14.414 1 70 181 CYS B C 1
ATOM 3150 O O . CYS B 1 181 ? 13.672 29.672 14.531 1 70 181 CYS B O 1
ATOM 3152 N N . THR B 1 182 ? 15.312 28.984 13.289 1 76.31 182 THR B N 1
ATOM 3153 C CA . THR B 1 182 ? 14.555 29.297 12.078 1 76.31 182 THR B CA 1
ATOM 3154 C C . THR B 1 182 ? 13.742 28.078 11.633 1 76.31 182 THR B C 1
ATOM 3156 O O . THR B 1 182 ? 12.828 28.203 10.812 1 76.31 182 THR B O 1
ATOM 3159 N N . GLU B 1 183 ? 14.016 27.016 12.289 1 87.62 183 GLU B N 1
ATOM 3160 C CA . GLU B 1 183 ? 13.273 25.828 11.906 1 87.62 183 GLU B CA 1
ATOM 3161 C C . GLU B 1 183 ? 12.031 25.641 12.773 1 87.62 183 GLU B C 1
ATOM 3163 O O . GLU B 1 183 ? 12.07 24.938 13.781 1 87.62 183 GLU B O 1
ATOM 3168 N N . LYS B 1 184 ? 10.953 26.297 12.406 1 94.31 184 LYS B N 1
ATOM 3169 C CA . LYS B 1 184 ? 9.664 26.25 13.086 1 94.31 184 LYS B CA 1
ATOM 3170 C C . LYS B 1 184 ? 8.516 26.203 12.078 1 94.31 184 LYS B C 1
ATOM 3172 O O . LYS B 1 184 ? 8.734 26.344 10.875 1 94.31 184 LYS B O 1
ATOM 3177 N N . LEU B 1 185 ? 7.32 25.984 12.578 1 97.88 185 LEU B N 1
ATOM 3178 C CA . LEU B 1 185 ? 6.125 26.016 11.742 1 97.88 185 LEU B CA 1
ATOM 3179 C C . LEU B 1 185 ? 5.605 27.453 11.594 1 97.88 185 LEU B C 1
ATOM 3181 O O . LEU B 1 185 ? 5.211 28.078 12.578 1 97.88 185 LEU B O 1
ATOM 3185 N N . TYR B 1 186 ? 5.574 27.953 10.344 1 97.31 186 TYR B N 1
ATOM 3186 C CA . TYR B 1 186 ? 5.066 29.297 10.047 1 97.31 186 TYR B CA 1
ATOM 3187 C C . TYR B 1 186 ? 3.666 29.234 9.453 1 97.31 186 TYR B C 1
ATOM 3189 O O . TYR B 1 186 ? 3.426 28.5 8.492 1 97.31 186 TYR B O 1
ATOM 3197 N N . PRO B 1 187 ? 2.777 29.969 10.031 1 97.69 187 PRO B N 1
ATOM 3198 C CA . PRO B 1 187 ? 1.417 29.938 9.484 1 97.69 187 PRO B CA 1
ATOM 3199 C C . PRO B 1 187 ? 1.34 30.5 8.07 1 97.69 187 PRO B C 1
ATOM 3201 O O . PRO B 1 187 ? 2.039 31.453 7.738 1 97.69 187 PRO B O 1
ATOM 3204 N N . GLN B 1 188 ? 0.53 29.844 7.258 1 97.5 188 GLN B N 1
ATOM 3205 C CA . GLN B 1 188 ? 0.229 30.281 5.895 1 97.5 188 GLN B CA 1
ATOM 3206 C C . GLN B 1 188 ? -1.272 30.453 5.691 1 97.5 188 GLN B C 1
ATOM 3208 O O . GLN B 1 188 ? -2.074 29.938 6.473 1 97.5 188 GLN B O 1
ATOM 3213 N N . SER B 1 189 ? -1.621 31.172 4.68 1 95.56 189 SER B N 1
ATOM 3214 C CA . SER B 1 189 ? -3.025 31.234 4.289 1 95.56 189 SER B CA 1
ATOM 3215 C C . SER B 1 189 ? -3.494 29.922 3.689 1 95.56 189 SER B C 1
ATOM 3217 O O . SER B 1 189 ? -2.812 29.344 2.84 1 95.56 189 SER B O 1
ATOM 3219 N N . CYS B 1 190 ? -4.551 29.469 4.242 1 90.56 190 CYS B N 1
ATOM 3220 C CA . CYS B 1 190 ? -5.094 28.203 3.762 1 90.56 190 CYS B CA 1
ATOM 3221 C C . CYS B 1 190 ? -6.375 28.422 2.967 1 90.56 190 CYS B C 1
ATOM 3223 O O . CYS B 1 190 ? -7.297 29.078 3.443 1 90.56 190 CYS B O 1
ATOM 3225 N N . GLN B 1 191 ? -6.453 27.828 1.754 1 91.81 191 GLN B N 1
ATOM 3226 C CA . GLN B 1 191 ? -7.641 27.984 0.92 1 91.81 191 GLN B CA 1
ATOM 3227 C C . GLN B 1 191 ? -8.297 26.641 0.635 1 91.81 191 GLN B C 1
ATOM 3229 O O . GLN B 1 191 ? -9.297 26.562 -0.078 1 91.81 191 GLN B O 1
ATOM 3234 N N . PHE B 1 192 ? -7.793 25.641 1.241 1 95.62 192 PHE B N 1
ATOM 3235 C CA . PHE B 1 192 ? -8.312 24.312 0.918 1 95.62 192 PHE B CA 1
ATOM 3236 C C . PHE B 1 192 ? -9.461 23.938 1.845 1 95.62 192 PHE B C 1
ATOM 3238 O O . PHE B 1 192 ? -9.312 23.969 3.068 1 95.62 192 PHE B O 1
ATOM 3245 N N . VAL B 1 193 ? -10.523 23.531 1.256 1 96.5 193 VAL B N 1
ATOM 3246 C CA . VAL B 1 193 ? -11.68 23.062 2.025 1 96.5 193 VAL B CA 1
ATOM 3247 C C . VAL B 1 193 ? -11.281 21.859 2.869 1 96.5 193 VAL B C 1
ATOM 3249 O O . VAL B 1 193 ? -10.547 20.984 2.406 1 96.5 193 VAL B O 1
ATOM 3252 N N . GLY B 1 194 ? -11.734 21.812 4.055 1 97.69 194 GLY B N 1
ATOM 3253 C CA . GLY B 1 194 ? -11.508 20.656 4.91 1 97.69 194 GLY B CA 1
ATOM 3254 C C . GLY B 1 194 ? -10.211 20.75 5.695 1 97.69 194 GLY B C 1
ATOM 3255 O O . GLY B 1 194 ? -9.969 19.953 6.602 1 97.69 194 GLY B O 1
ATOM 3256 N N . ILE B 1 195 ? -9.359 21.719 5.328 1 98.5 195 ILE B N 1
ATOM 3257 C CA . ILE B 1 195 ? -8.109 21.969 6.047 1 98.5 195 ILE B CA 1
ATOM 3258 C C . ILE B 1 195 ? -8.289 23.125 7.023 1 98.5 195 ILE B C 1
ATOM 3260 O O . ILE B 1 195 ? -8.695 24.219 6.629 1 98.5 195 ILE B O 1
ATOM 3264 N N . ASP B 1 196 ? -7.93 22.906 8.289 1 98.5 196 ASP B N 1
ATOM 3265 C CA . ASP B 1 196 ? -8.211 23.891 9.32 1 98.5 196 ASP B CA 1
ATOM 3266 C C . ASP B 1 196 ? -6.969 24.734 9.617 1 98.5 196 ASP B C 1
ATOM 3268 O O . ASP B 1 196 ? -7.07 25.812 10.211 1 98.5 196 ASP B O 1
ATOM 3272 N N . GLY B 1 197 ? -5.82 24.203 9.289 1 98.56 197 GLY B N 1
ATOM 3273 C CA . GLY B 1 197 ? -4.566 24.906 9.477 1 98.56 197 GLY B CA 1
ATOM 3274 C C . GLY B 1 197 ? -3.518 24.547 8.445 1 98.56 197 GLY B C 1
ATOM 3275 O O . GLY B 1 197 ? -3.408 23.391 8.039 1 98.56 197 GLY B O 1
ATOM 3276 N N . TYR B 1 198 ? -2.766 25.516 7.988 1 98.69 198 TYR B N 1
ATOM 3277 C CA . TYR B 1 198 ? -1.674 25.328 7.035 1 98.69 198 TYR B CA 1
ATOM 3278 C C . TYR B 1 198 ? -0.421 26.078 7.496 1 98.69 198 TYR B C 1
ATOM 3280 O O . TYR B 1 198 ? -0.476 27.266 7.82 1 98.69 198 TYR B O 1
ATOM 3288 N N . TYR B 1 199 ? 0.643 25.375 7.605 1 98.62 199 TYR B N 1
ATOM 3289 C CA . TYR B 1 199 ? 1.938 25.891 8.023 1 98.62 199 TYR B CA 1
ATOM 3290 C C . TYR B 1 199 ? 3.053 25.391 7.117 1 98.62 199 TYR B C 1
ATOM 3292 O O . TYR B 1 199 ? 2.879 24.391 6.414 1 98.62 199 TYR B O 1
ATOM 3300 N N . VAL B 1 200 ? 4.168 26.094 7.18 1 97.75 200 VAL B N 1
ATOM 3301 C CA . VAL B 1 200 ? 5.355 25.656 6.449 1 97.75 200 VAL B CA 1
ATOM 3302 C C . VAL B 1 200 ? 6.578 25.75 7.355 1 97.75 200 VAL B C 1
ATOM 3304 O O . VAL B 1 200 ? 6.703 26.672 8.156 1 97.75 200 VAL B O 1
ATOM 3307 N N . SER B 1 201 ? 7.355 24.766 7.289 1 96.69 201 SER B N 1
ATOM 3308 C CA . SER B 1 201 ? 8.664 24.844 7.934 1 96.69 201 SER B CA 1
ATOM 3309 C C . SER B 1 201 ? 9.789 24.797 6.902 1 96.69 201 SER B C 1
ATOM 3311 O O . SER B 1 201 ? 9.672 24.141 5.871 1 96.69 201 SER B O 1
ATOM 3313 N N . HIS B 1 202 ? 10.867 25.469 7.246 1 93.81 202 HIS B N 1
ATOM 3314 C CA . HIS B 1 202 ? 12.023 25.562 6.355 1 93.81 202 HIS B CA 1
ATOM 3315 C C . HIS B 1 202 ? 13.234 24.844 6.953 1 93.81 202 HIS B C 1
ATOM 3317 O O . HIS B 1 202 ? 13.648 25.156 8.07 1 93.81 202 HIS B O 1
ATOM 3323 N N . HIS B 1 203 ? 13.688 23.953 6.172 1 92.44 203 HIS B N 1
ATOM 3324 C CA . HIS B 1 203 ? 14.891 23.219 6.531 1 92.44 203 HIS B CA 1
ATOM 3325 C C . HIS B 1 203 ? 15.969 23.359 5.457 1 92.44 203 HIS B C 1
ATOM 3327 O O . HIS B 1 203 ? 15.734 24 4.422 1 92.44 203 HIS B O 1
ATOM 3333 N N . THR B 1 204 ? 17.188 23.016 5.699 1 85.12 204 THR B N 1
ATOM 3334 C CA . THR B 1 204 ? 18.328 23.234 4.812 1 85.12 204 THR B CA 1
ATOM 3335 C C . THR B 1 204 ? 18 22.797 3.387 1 85.12 204 THR B C 1
ATOM 3337 O O . THR B 1 204 ? 18.234 23.547 2.436 1 85.12 204 THR B O 1
ATOM 3340 N N . ASN B 1 205 ? 17.422 21.719 3.141 1 85.12 205 ASN B N 1
ATOM 3341 C CA . ASN B 1 205 ? 17.203 21.25 1.775 1 85.12 205 ASN B CA 1
ATOM 3342 C C . ASN B 1 205 ? 15.75 20.859 1.539 1 85.12 205 ASN B C 1
ATOM 3344 O O . ASN B 1 205 ? 15.453 20.031 0.675 1 85.12 205 ASN B O 1
ATOM 3348 N N . LEU B 1 206 ? 14.828 21.484 2.369 1 91.56 206 LEU B N 1
ATOM 3349 C CA . LEU B 1 206 ? 13.445 21.062 2.258 1 91.56 206 LEU B CA 1
ATOM 3350 C C . LEU B 1 206 ? 12.5 22.094 2.848 1 91.56 206 LEU B C 1
ATOM 3352 O O . LEU B 1 206 ? 12.734 22.609 3.945 1 91.56 206 LEU B O 1
ATOM 3356 N N . ASN B 1 207 ? 11.602 22.547 2.086 1 94.94 207 ASN B N 1
ATOM 3357 C CA . ASN B 1 207 ? 10.398 23.172 2.631 1 94.94 207 ASN B CA 1
ATOM 3358 C C . ASN B 1 207 ? 9.273 22.172 2.816 1 94.94 207 ASN B C 1
ATOM 3360 O O . ASN B 1 207 ? 8.891 21.469 1.871 1 94.94 207 ASN B O 1
ATOM 3364 N N . LEU B 1 208 ? 8.781 22.109 4.031 1 97.25 208 LEU B N 1
ATOM 3365 C CA . LEU B 1 208 ? 7.812 21.078 4.344 1 97.25 208 LEU B CA 1
ATOM 3366 C C . LEU B 1 208 ? 6.453 21.688 4.676 1 97.25 208 LEU B C 1
ATOM 3368 O O . LEU B 1 208 ? 6.355 22.562 5.535 1 97.25 208 LEU B O 1
ATOM 3372 N N . ASP B 1 209 ? 5.457 21.266 3.953 1 98.25 209 ASP B N 1
ATOM 3373 C CA . ASP B 1 209 ? 4.086 21.688 4.215 1 98.25 209 ASP B CA 1
ATOM 3374 C C . ASP B 1 209 ? 3.475 20.875 5.363 1 98.25 209 ASP B C 1
ATOM 3376 O O . ASP B 1 209 ? 3.684 19.672 5.465 1 98.25 209 ASP B O 1
ATOM 3380 N N . HIS B 1 210 ? 2.762 21.609 6.246 1 98.81 210 HIS B N 1
ATOM 3381 C CA . HIS B 1 210 ? 2.025 21.031 7.359 1 98.81 210 HIS B CA 1
ATOM 3382 C C . HIS B 1 210 ? 0.553 21.422 7.316 1 98.81 210 HIS B C 1
ATOM 3384 O O . HIS B 1 210 ? 0.22 22.609 7.402 1 98.81 210 HIS B O 1
ATOM 3390 N N . PHE B 1 211 ? -0.252 20.406 7.211 1 98.88 211 PHE B N 1
ATOM 3391 C CA . PHE B 1 211 ? -1.692 20.625 7.262 1 98.88 211 PHE B CA 1
ATOM 3392 C C . PHE B 1 211 ? -2.289 20.031 8.523 1 98.88 211 PHE B C 1
ATOM 3394 O O . PHE B 1 211 ? -1.84 18.984 8.992 1 98.88 211 PHE B O 1
ATOM 3401 N N . PHE B 1 212 ? -3.25 20.734 9.094 1 98.88 212 PHE B N 1
ATOM 3402 C CA . PHE B 1 212 ? -3.924 20.281 10.297 1 98.88 212 PHE B CA 1
ATOM 3403 C C . PHE B 1 212 ? -5.43 20.203 10.078 1 98.88 212 PHE B C 1
ATOM 3405 O O . PHE B 1 212 ? -6.016 21.094 9.453 1 98.88 212 PHE B O 1
ATOM 3412 N N . VAL B 1 213 ? -5.992 19.172 10.531 1 98.75 213 VAL B N 1
ATOM 3413 C CA . VAL B 1 213 ? -7.434 18.953 10.492 1 98.75 213 VAL B CA 1
ATOM 3414 C C . VAL B 1 213 ? -7.961 18.672 11.891 1 98.75 213 VAL B C 1
ATOM 3416 O O . VAL B 1 213 ? -7.434 17.797 12.594 1 98.75 213 VAL B O 1
ATOM 3419 N N . LYS B 1 214 ? -8.984 19.391 12.227 1 98.12 214 LYS B N 1
ATOM 3420 C CA . LYS B 1 214 ? -9.586 19.188 13.539 1 98.12 214 LYS B CA 1
ATOM 3421 C C . LYS B 1 214 ? -10.828 18.312 13.453 1 98.12 214 LYS B C 1
ATOM 3423 O O . LYS B 1 214 ? -11.75 18.609 12.68 1 98.12 214 LYS B O 1
ATOM 3428 N N . PHE B 1 215 ? -10.836 17.266 14.219 1 97.5 215 PHE B N 1
ATOM 3429 C CA . PHE B 1 215 ? -12 16.391 14.266 1 97.5 215 PHE B CA 1
ATOM 3430 C C . PHE B 1 215 ? -12.789 16.594 15.547 1 97.5 215 PHE B C 1
ATOM 3432 O O . PHE B 1 215 ? -12.211 16.906 16.594 1 97.5 215 PHE B O 1
#

pLDDT: mean 94.19, std 7.65, range [52.84, 98.94]

Solvent-accessible surface area (backbone atoms only — not comparable to full-atom values): 22953 Å² total; per-residue (Å²): 113,73,63,58,54,52,50,52,52,49,51,50,46,51,54,49,51,52,53,50,51,52,41,42,50,13,49,20,44,39,54,50,52,72,62,69,68,79,50,75,68,57,51,61,54,29,54,47,50,41,33,38,53,42,31,66,70,31,69,64,26,62,71,69,49,42,46,56,43,50,50,38,66,50,82,50,70,50,24,65,68,62,82,34,64,42,88,72,39,52,61,37,47,31,37,35,37,36,78,67,99,51,79,46,64,40,37,33,41,67,40,59,36,38,49,56,71,42,64,42,85,94,45,89,62,68,46,49,28,66,60,36,40,49,44,45,39,67,74,38,48,45,30,43,74,72,56,73,36,71,79,54,41,36,41,37,36,40,30,47,40,77,51,68,69,61,38,50,50,53,37,35,55,53,29,43,76,74,41,58,82,71,35,37,74,40,83,49,92,69,87,48,58,47,51,73,41,34,28,39,29,53,51,98,91,46,77,41,45,36,38,29,33,76,88,115,72,64,60,54,51,49,49,51,48,51,51,48,52,52,49,50,52,50,50,50,52,40,42,51,13,49,19,44,39,53,49,52,73,63,69,67,79,52,73,69,58,51,62,55,28,53,47,50,43,35,36,53,42,32,65,68,30,70,64,26,61,74,69,49,41,46,56,42,49,49,39,66,50,81,50,69,50,23,64,68,63,80,34,64,42,86,71,38,50,59,37,47,30,37,36,35,36,78,68,99,52,81,46,65,40,36,33,40,68,39,58,36,40,50,57,71,42,64,42,84,96,44,89,64,68,46,50,27,66,60,38,40,50,44,45,39,67,73,38,52,46,30,43,76,72,55,72,37,70,79,55,39,36,41,36,37,40,30,48,42,76,51,69,68,61,41,52,51,53,39,33,56,53,30,44,74,73,40,57,83,71,37,37,74,39,82,48,90,70,86,47,59,49,50,74,40,32,27,39,30,51,51,97,91,44,76,42,43,35,36,30,33,75,88

Radius of gyration: 23.63 Å; Cα contacts (8 Å, |Δi|>4): 769; chains: 2; bounding box: 47×65×62 Å

Secondary structure (DSSP, 8-state):
-HHHHHHHHHHHHHHHHHHHHHHHHHHHHHHHHHHT---TT--HHHHHHHHHHHHHT-HHHHHHT-EEEEEEEE--HHHHTTSS-GGG-EEEEEEEEEESSSEEEEEEEEEEEESS-B--TT--SPBPHHHHHHHHIIIIIHHHHHTSS-SSEEEEEEEEES-HHHHHHHHHHHHHHHS-TT-SPEE-----TT--EEEEEEETTEEEEEEEEE-/-HHHHHHHHHHHHHHHHHHHHHHHHHHHHHHHHHHT---TT--HHHHHHHHHHHHHT-HHHHHHT-EEEEEEEE--HHHHTTSS-GGG-EEEEEEEEEESSSEEEEEEEEEEEESS-B--TT--S-B-HHHHHHHHIIIIIHHHHHTSS-SSEEEEEEEEES-HHHHHHHHHHHHHHHS-TT-SPEE-----TT--EEEEEEETTEEEEEEEEE-

Organism: Prevotella dentalis (strain ATCC 49559 / DSM 3688 / JCM 13448 / NCTC 12043 / ES 2772) (NCBI:txid908937)

Sequence (430 aa):
MTGTLKENIRNDFSAGFHDNCIRLIGEACLDLKNKHIVTVDWDEENISANISTAINTSPNALKWQIHVVSEVPLYDKEILQGTKKAKSAKRVDLELGVWNENYLTFSVEAKNLIQNKIIKNGCKKPIYPLTKQKRYIETGIDHYVSGYYPPNGCMLGYVLEGDISSIVSGINKIMKNKFSCTEKLYPQSCQFVGIDGYYVSHHTNLNLDHFFVKFMTGTLKENIRNDFSAGFHDNCIRLIGEACLDLKNKHIVTVDWDEENISANISTAINTSPNALKWQIHVVSEVPLYDKEILQGTKKAKSAKRVDLELGVWNENYLTFSVEAKNLIQNKIIKNGCKKPIYPLTKQKRYIETGIDHYVSGYYPPNGCMLGYVLEGDISSIVSGINKIMKNKFSCTEKLYPQSCQFVGIDGYYVSHHTNLNLDHFFVKF